Protein 3OMK (pdb70)

Sequence (483 aa):
MELTPDQQTLLHFIMDSYNKQRMPQEITNKILKEAFSAEEENFLILTEMATNHVQVLVEFTKKLPGFQTLDHEDQIALLKGSAVEAMFLRSAEIFNKKLPSGHSDLLEARIRNSGISDEYITPMFSFYKSIGELKMTQEEYALLTAIVILSPDRQYIKDREAVEKLQEPLLDVLQKLCKIHQPENPQHFACLLGRLTELRTFNHHHHAEMLMSWRVNDHKFTPLLCEIWDVQKDHQLLRYLLDKMELTPDQQTLLHFIMDSYNKQRMPQEITNKILKEAFSAEENFLILTEMATNHVQVLVEFTKKLPGFQTLDHHEDQIALLKGSAVEAMFLRSAEIFNKKLPSGHSDLLEARIRNSGISDEYITPMFSFYKSIGELKMTQEEYALLTAIVILSPDRQYIKDREAVEKLQEPLLDVLQKLCKIHQPENPQHFACLLGRLTELRTFNHHHAEMLMSWRVNDHKFTPLLCEIWDVQHQLLRYLLDKD

Radius of gyration: 32.38 Å; Cα contacts (8 Å, |Δi|>4): 461; chains: 4; bounding box: 51×75×85 Å

GO terms:
  GO:0000976 transcription cis-regulatory region binding (F, IMP)
  GO:0006355 regulation of DNA-templated transcription (P, IMP)
  GO:0005515 protein binding (F, IPI)
  GO:0000977 RNA polymerase II transcription regulatory region sequence-specific DNA binding (F, IDA)
  GO:0045944 positive regulation of transcription by RNA polymerase II (P, IDA)
  GO:0032052 bile acid binding (F, IDA)
  GO:0038186 bile acid nuclear receptor activity (F, IDA)
  GO:1905695 positive regulation of phosphatidic acid biosynthetic process (P, IDA)
  GO:0038185 nuclear receptor-mediated bile acid signaling pathway (P, TAS)
  GO:1903413 cellular response to bile acid (P, IMP)
  GO:0004879 nuclear receptor activity (F, IDA)
  GO:0001228 DNA-binding transcription activator activity, RNA polymerase II-specific (F, IDA)
  GO:0045893 positive regulation of DNA-templated transcription (P, IDA)
  GO:0010903 negative regulation of very-low-density lipoprotein particle remodeling (P, IDA)
  GO:0000785 chromatin (C, IC)
  GO:0035356 intracellular triglyceride homeostasis (P, IDA)
  GO:0043066 negative regulation of apoptotic process (P, IDA)
  GO:0043124 negative regulation of canonical NF-kappaB signal transduction (P, IDA)
  GO:0010988 regulation of low-density lipoprotein particle clearance (P, IDA)
  GO:0032689 negative regulation of type II interferon production (P, IDA)

Solvent-accessible surface area: 24591 Å² total; per-residue (Å²): 201,133,20,59,110,115,30,87,94,28,13,113,80,0,11,95,4,7,91,160,23,62,128,21,102,103,21,5,66,98,38,27,155,88,61,51,59,26,83,89,25,11,125,34,42,5,81,42,3,23,35,19,4,81,29,6,0,67,9,0,37,90,2,64,27,0,96,121,12,68,75,93,1,5,15,13,0,0,53,18,0,2,7,3,2,24,16,0,25,34,0,25,16,16,55,100,196,37,86,119,52,71,46,105,54,2,35,26,31,35,102,78,12,10,9,16,57,120,16,18,97,63,10,7,60,0,10,77,17,2,18,132,14,154,20,36,96,45,1,15,0,0,0,6,0,3,3,0,1,7,15,88,17,139,176,14,141,73,118,117,32,0,70,151,33,21,98,59,4,41,72,0,0,63,38,26,2,133,95,98,22,103,143,47,125,104,1,35,57,40,0,57,36,72,25,94,46,0,67,75,11,40,132,93,29,28,74,12,12,96,41,22,103,18,148,60,32,130,16,43,95,11,0,28,21,4,5,87,20,145,133,125,49,121,69,0,105,143,33,10,70,138,114,106,19,64,115,116,34,75,93,34,3,100,85,2,17,83,7,5,84,134,31,63,108,15,112,94,27,5,97,100,30,24,162,78,68,48,52,13,113,76,24,2,107,30,44,9,93,39,3,25,34,22,2,76,24,8,0,73,7,0,29,82,4,59,27,0,93,119,19,76,56,92,2,4,12,13,0,0,54,17,0,1,2,2,2,27,15,0,25,36,0,7,21,32,54,98,203,50,87,115,43,73,56,101,74,4,24,55,60,38,88,101,11,0,13,35,98,131,36,0,64,56,13,4,71,7,9,102,37,0,17,134,17,160,20,37,83,41,1,12,0,1,0,8,0,1,1,0,0,12,9,109,29,144,179,27,173,70,114,110,22,0,71,117,34,20,93,59,2,40,70,1,0,70,30,5,3,90,75,84,46,50,89,49,114,110,1,35,67,57,0,63,35,28,23,67,64,0,125,73,16,35,138,77,29,35,82,9,11,93,45,20,141,31,148,98,32,147,17,48,93,16,0,31,25,5,11,89,21,144,79,146,73,0,90,136,22,1,92,80,151

B-factor: mean 42.92, std 15.4, range [14.06, 119.5]

InterPro domains:
  IPR000536 Nuclear hormone receptor, ligand-binding domain [PF00104] (298-469)
  IPR000536 Nuclear hormone receptor, ligand-binding domain [PS51843] (262-486)
  IPR000536 Nuclear hormone receptor, ligand-binding domain [SM00430] (303-458)
  IPR001628 Zinc finger, nuclear hormone receptor-type [PF00105] (136-202)
  IPR001628 Zinc finger, nuclear hormone receptor-type [PR00047] (137-153)
  IPR001628 Zinc finger, nuclear hormone receptor-type [PR00047] (153-168)
  IPR001628 Zinc finger, nuclear hormone receptor-type [PR00047] (186-194)
  IPR001628 Zinc finger, nuclear hormone receptor-type [PR00047] (194-202)
  IPR001628 Zinc finger, nuclear hormone receptor-type [PS00031] (137-163)
  IPR001628 Zinc finger, nuclear hormone receptor-type [PS51030] (134-209)
  IPR001628 Zinc finger, nuclear hormone receptor-type [SM00399] (134-205)
  IPR001723 Nuclear hormone receptor [PR00398] (304-325)
  IPR001723 Nuclear hormone receptor [PR00398] (325-341)
  IPR001723 Nuclear hormone receptor [PR00398] (389-404)
  IPR001723 Nuclear hormone receptor [PR00398] (446-463)
  IPR001728 Thyroid hormone receptor [PR00546] (125-139)
  IPR001728 Thyroid hormone receptor [PR00546] (301-322)
  IPR001728 Thyroid hormone receptor [PR00546] (327-346)
  IPR001728 Thyroid hormone receptor [PR00546] (389-411)
  IPR013088 Zinc finger, NHR/GATA-type [G3DSA:3.30.50.10] (129-211)

Organism: Homo sapiens (NCBI:txid9606)

Nearest PDB structures (foldseek):
  5q0o-assembly2_C  TM=1.001E+00  e=2.386E-29  Homo sapiens
  5z12-assembly2_D  TM=9.821E-01  e=5.193E-26  Homo sapiens
  8hd3-assembly2_B  TM=9.129E-01  e=9.779E-26  Homo sapiens
  5q0q-assembly2_C  TM=9.176E-01  e=7.824E-25  Homo sapiens
  5q0q-assembly1_A  TM=9.301E-01  e=2.115E-24  Homo sapiens

Structure (mmCIF, N/CA/C/O backbone):
data_3OMK
#
_entry.id   3OMK
#
_cell.length_a   72.320
_cell.length_b   84.710
_cell.length_c   190.010
_cell.angle_alpha   90.00
_cell.angle_beta   90.00
_cell.angle_gamma   90.00
#
_symmetry.space_group_name_H-M   'C 2 2 21'
#
loop_
_entity.id
_entity.type
_entity.pdbx_description
1 polymer 'Bile acid receptor'
2 polymer 'peptide of Nuclear receptor coactivator 1'
3 non-polymer (2S)-2-[2-(4-chlorophenyl)-5,6-difluoro-1H-benzimidazol-1-yl]-2-cyclohexyl-N-(2-methylphenyl)ethanamide
4 water water
#
loop_
_atom_site.group_PDB
_atom_site.id
_atom_site.type_symbol
_atom_site.label_atom_id
_atom_site.label_alt_id
_atom_site.label_comp_id
_atom_site.label_asym_id
_atom_site.label_entity_id
_atom_site.label_seq_id
_atom_site.pdbx_PDB_ins_code
_atom_site.Cartn_x
_atom_site.Cartn_y
_atom_site.Cartn_z
_atom_site.occupancy
_atom_site.B_iso_or_equiv
_atom_site.auth_seq_id
_atom_site.auth_comp_id
_atom_site.auth_asym_id
_atom_site.auth_atom_id
_atom_site.pdbx_PDB_model_num
ATOM 1 N N . MET A 1 4 ? 40.234 16.649 -29.334 1.00 64.75 247 MET A N 1
ATOM 2 C CA . MET A 1 4 ? 41.213 17.719 -29.129 1.00 65.24 247 MET A CA 1
ATOM 3 C C . MET A 1 4 ? 41.423 18.013 -27.631 1.00 66.02 247 MET A C 1
ATOM 4 O O . MET A 1 4 ? 40.685 17.508 -26.779 1.00 65.88 247 MET A O 1
ATOM 9 N N . GLU A 1 5 ? 42.429 18.862 -27.337 1.00 60.82 248 GLU A N 1
ATOM 10 C CA . GLU A 1 5 ? 42.789 19.344 -26.002 1.00 59.57 248 GLU A CA 1
ATOM 11 C C . GLU A 1 5 ? 42.042 20.658 -25.762 1.00 56.37 248 GLU A C 1
ATOM 12 O O . GLU A 1 5 ? 41.398 21.152 -26.689 1.00 55.68 248 GLU A O 1
ATOM 18 N N . LEU A 1 6 ? 42.148 21.240 -24.549 1.00 46.85 249 LEU A N 1
ATOM 19 C CA . LEU A 1 6 ? 41.510 22.523 -24.259 1.00 44.24 249 LEU A CA 1
ATOM 20 C C . LEU A 1 6 ? 42.270 23.641 -24.960 1.00 46.56 249 LEU A C 1
ATOM 21 O O . LEU A 1 6 ? 43.487 23.745 -24.831 1.00 46.56 249 LEU A O 1
ATOM 26 N N . THR A 1 7 ? 41.538 24.512 -25.645 1.00 43.44 250 THR A N 1
ATOM 27 C CA . THR A 1 7 ? 42.107 25.666 -26.331 1.00 42.46 250 THR A CA 1
ATOM 28 C C . THR A 1 7 ? 42.535 26.711 -25.284 1.00 48.69 250 THR A C 1
ATOM 29 O O . THR A 1 7 ? 42.188 26.555 -24.108 1.00 46.35 250 THR A O 1
ATOM 33 N N . PRO A 1 8 ? 43.298 27.771 -25.673 1.00 47.90 251 PRO A N 1
ATOM 34 C CA . PRO A 1 8 ? 43.708 28.785 -24.676 1.00 47.60 251 PRO A CA 1
ATOM 35 C C . PRO A 1 8 ? 42.517 29.451 -24.001 1.00 51.16 251 PRO A C 1
ATOM 36 O O . PRO A 1 8 ? 42.577 29.759 -22.808 1.00 52.85 251 PRO A O 1
ATOM 40 N N . ASP A 1 9 ? 41.452 29.693 -24.778 1.00 45.58 252 ASP A N 1
ATOM 41 C CA . ASP A 1 9 ? 40.216 30.308 -24.315 1.00 44.09 252 ASP A CA 1
ATOM 42 C C . ASP A 1 9 ? 39.461 29.372 -23.368 1.00 43.52 252 ASP A C 1
ATOM 43 O O . ASP A 1 9 ? 38.824 29.852 -22.437 1.00 42.07 252 ASP A O 1
ATOM 48 N N . GLN A 1 10 ? 39.527 28.053 -23.616 1.00 37.44 253 GLN A N 1
ATOM 49 C CA . GLN A 1 10 ? 38.839 27.073 -22.782 1.00 36.27 253 GLN A CA 1
ATOM 50 C C . GLN A 1 10 ? 39.565 26.883 -21.446 1.00 40.15 253 GLN A C 1
ATOM 51 O O . GLN A 1 10 ? 38.899 26.764 -20.425 1.00 40.37 253 GLN A O 1
ATOM 57 N N . GLN A 1 11 ? 40.917 26.911 -21.434 1.00 35.16 254 GLN A N 1
ATOM 58 C CA . GLN A 1 11 ? 41.687 26.852 -20.186 1.00 36.28 254 GLN A CA 1
ATOM 59 C C . GLN A 1 11 ? 41.406 28.103 -19.336 1.00 41.45 254 GLN A C 1
ATOM 60 O O . GLN A 1 11 ? 41.250 27.989 -18.114 1.00 42.09 254 GLN A O 1
ATOM 66 N N . THR A 1 12 ? 41.281 29.279 -19.985 1.00 37.84 255 THR A N 1
ATOM 67 C CA . THR A 1 12 ? 40.982 30.529 -19.305 1.00 38.45 255 THR A CA 1
ATOM 68 C C . THR A 1 12 ? 39.615 30.389 -18.628 1.00 43.14 255 THR A C 1
ATOM 69 O O . THR A 1 12 ? 39.497 30.655 -17.428 1.00 42.24 255 THR A O 1
ATOM 73 N N . LEU A 1 13 ? 38.596 29.949 -19.406 1.00 38.25 256 LEU A N 1
ATOM 74 C CA . LEU A 1 13 ? 37.234 29.774 -18.915 1.00 37.33 256 LEU A CA 1
ATOM 75 C C . LEU A 1 13 ? 37.177 28.776 -17.758 1.00 36.89 256 LEU A C 1
ATOM 76 O O . LEU A 1 13 ? 36.581 29.072 -16.734 1.00 35.89 256 LEU A O 1
ATOM 81 N N . LEU A 1 14 ? 37.851 27.645 -17.888 1.00 33.09 257 LEU A N 1
ATOM 82 C CA . LEU A 1 14 ? 37.889 26.639 -16.838 1.00 34.06 257 LEU A CA 1
ATOM 83 C C . LEU A 1 14 ? 38.490 27.211 -15.534 1.00 38.29 257 LEU A C 1
ATOM 84 O O . LEU A 1 14 ? 37.795 27.221 -14.514 1.00 37.05 257 LEU A O 1
ATOM 89 N N . HIS A 1 15 ? 39.727 27.743 -15.578 1.00 35.21 258 HIS A N 1
ATOM 90 C CA . HIS A 1 15 ? 40.376 28.332 -14.404 1.00 34.66 258 HIS A CA 1
ATOM 91 C C . HIS A 1 15 ? 39.543 29.414 -13.768 1.00 34.31 258 HIS A C 1
ATOM 92 O O . HIS A 1 15 ? 39.472 29.484 -12.558 1.00 34.68 258 HIS A O 1
ATOM 99 N N . PHE A 1 16 ? 38.885 30.223 -14.571 1.00 28.87 259 PHE A N 1
ATOM 100 C CA . PHE A 1 16 ? 38.003 31.275 -14.094 1.00 29.85 259 PHE A CA 1
ATOM 101 C C . PHE A 1 16 ? 36.748 30.714 -13.357 1.00 33.04 259 PHE A C 1
ATOM 102 O O . PHE A 1 16 ? 36.366 31.242 -12.303 1.00 32.44 259 PHE A O 1
ATOM 110 N N . ILE A 1 17 ? 36.120 29.651 -13.913 1.00 27.31 260 ILE A N 1
ATOM 111 C CA . ILE A 1 17 ? 34.982 28.986 -13.269 1.00 26.45 260 ILE A CA 1
ATOM 112 C C . ILE A 1 17 ? 35.466 28.314 -11.984 1.00 27.74 260 ILE A C 1
ATOM 113 O O . ILE A 1 17 ? 34.785 28.373 -10.976 1.00 26.92 260 ILE A O 1
ATOM 118 N N . MET A 1 18 ? 36.645 27.711 -12.018 1.00 27.86 261 MET A N 1
ATOM 119 C CA . MET A 1 18 ? 37.226 27.106 -10.823 1.00 30.31 261 MET A CA 1
ATOM 120 C C . MET A 1 18 ? 37.406 28.084 -9.688 1.00 35.55 261 MET A C 1
ATOM 121 O O . MET A 1 18 ? 37.055 27.767 -8.554 1.00 34.86 261 MET A O 1
ATOM 126 N N . ASP A 1 19 ? 37.924 29.274 -9.987 1.00 34.31 262 ASP A N 1
ATOM 127 C CA . ASP A 1 19 ? 38.123 30.331 -8.998 1.00 34.70 262 ASP A CA 1
ATOM 128 C C . ASP A 1 19 ? 36.822 30.829 -8.324 1.00 38.73 262 ASP A C 1
ATOM 129 O O . ASP A 1 19 ? 36.806 31.028 -7.102 1.00 38.92 262 ASP A O 1
ATOM 134 N N . SER A 1 20 ? 35.736 30.995 -9.093 1.00 33.39 263 SER A N 1
ATOM 135 C CA . SER A 1 20 ? 34.451 31.422 -8.522 1.00 30.96 263 SER A CA 1
ATOM 136 C C . SER A 1 20 ? 33.844 30.295 -7.704 1.00 31.17 263 SER A C 1
ATOM 137 O O . SER A 1 20 ? 33.350 30.550 -6.625 1.00 31.34 263 SER A O 1
ATOM 140 N N . TYR A 1 21 ? 33.970 29.043 -8.174 1.00 26.68 264 TYR A N 1
ATOM 141 C CA . TYR A 1 21 ? 33.481 27.844 -7.508 1.00 26.08 264 TYR A CA 1
ATOM 142 C C . TYR A 1 21 ? 34.109 27.662 -6.107 1.00 29.50 264 TYR A C 1
ATOM 143 O O . TYR A 1 21 ? 33.424 27.291 -5.144 1.00 24.88 264 TYR A O 1
ATOM 152 N N . ASN A 1 22 ? 35.421 27.924 -6.000 1.00 29.29 265 ASN A N 1
ATOM 153 C CA . ASN A 1 22 ? 36.147 27.754 -4.745 1.00 30.03 265 ASN A CA 1
ATOM 154 C C . ASN A 1 22 ? 35.803 28.735 -3.622 1.00 34.77 265 ASN A C 1
ATOM 155 O O . ASN A 1 22 ? 36.249 28.556 -2.494 1.00 35.14 265 ASN A O 1
ATOM 160 N N . LYS A 1 23 ? 34.932 29.709 -3.895 1.00 33.57 266 LYS A N 1
ATOM 161 C CA . LYS A 1 23 ? 34.497 30.698 -2.911 1.00 33.57 266 LYS A CA 1
ATOM 162 C C . LYS A 1 23 ? 33.493 30.107 -1.939 1.00 39.43 266 LYS A C 1
ATOM 163 O O . LYS A 1 23 ? 33.172 30.723 -0.927 1.00 40.63 266 LYS A O 1
ATOM 169 N N . GLN A 1 24 ? 33.007 28.906 -2.246 1.00 35.11 267 GLN A N 1
ATOM 170 C CA . GLN A 1 24 ? 32.056 28.179 -1.418 1.00 32.94 267 GLN A CA 1
ATOM 171 C C . GLN A 1 24 ? 32.698 27.757 -0.099 1.00 36.12 267 GLN A C 1
ATOM 172 O O . GLN A 1 24 ? 33.927 27.630 0.005 1.00 35.24 267 GLN A O 1
ATOM 178 N N . ARG A 1 25 ? 31.838 27.489 0.883 1.00 31.84 268 ARG A N 1
ATOM 179 C CA . ARG A 1 25 ? 32.189 26.974 2.191 1.00 32.01 268 ARG A CA 1
ATOM 180 C C . ARG A 1 25 ? 32.839 25.641 1.957 1.00 38.69 268 ARG A C 1
ATOM 181 O O . ARG A 1 25 ? 32.318 24.824 1.197 1.00 37.35 268 ARG A O 1
ATOM 189 N N . MET A 1 26 ? 33.965 25.416 2.616 1.00 38.65 269 MET A N 1
ATOM 190 C CA . MET A 1 26 ? 34.773 24.218 2.483 1.00 41.07 269 MET A CA 1
ATOM 191 C C . MET A 1 26 ? 34.040 22.991 2.938 1.00 41.38 269 MET A C 1
ATOM 192 O O . MET A 1 26 ? 33.299 23.084 3.917 1.00 40.86 269 MET A O 1
ATOM 197 N N . PRO A 1 27 ? 34.203 21.832 2.257 1.00 36.80 270 PRO A N 1
ATOM 198 C CA . PRO A 1 27 ? 33.471 20.624 2.680 1.00 37.11 270 PRO A CA 1
ATOM 199 C C . PRO A 1 27 ? 33.665 20.231 4.142 1.00 46.04 270 PRO A C 1
ATOM 200 O O . PRO A 1 27 ? 32.667 19.969 4.821 1.00 47.08 270 PRO A O 1
ATOM 204 N N . GLN A 1 28 ? 34.912 20.224 4.638 1.00 45.34 271 GLN A N 1
ATOM 205 C CA . GLN A 1 28 ? 35.216 19.860 6.034 1.00 46.74 271 GLN A CA 1
ATOM 206 C C . GLN A 1 28 ? 34.480 20.710 7.045 1.00 53.36 271 GLN A C 1
ATOM 207 O O . GLN A 1 28 ? 33.963 20.170 8.010 1.00 54.96 271 GLN A O 1
ATOM 213 N N . GLU A 1 29 ? 34.374 22.018 6.808 1.00 50.32 272 GLU A N 1
ATOM 214 C CA . GLU A 1 29 ? 33.628 22.942 7.671 1.00 50.22 272 GLU A CA 1
ATOM 215 C C . GLU A 1 29 ? 32.181 22.433 7.910 1.00 53.44 272 GLU A C 1
ATOM 216 O O . GLU A 1 29 ? 31.551 22.777 8.921 1.00 53.95 272 GLU A O 1
ATOM 222 N N . ILE A 1 30 ? 31.673 21.600 6.968 1.00 45.18 273 ILE A N 1
ATOM 223 C CA . ILE A 1 30 ? 30.329 21.036 6.989 1.00 41.97 273 ILE A CA 1
ATOM 224 C C . ILE A 1 30 ? 30.347 19.666 7.653 1.00 39.57 273 ILE A C 1
ATOM 225 O O . ILE A 1 30 ? 29.598 19.440 8.604 1.00 40.13 273 ILE A O 1
ATOM 230 N N . THR A 1 31 ? 31.206 18.762 7.159 1.00 33.29 274 THR A N 1
ATOM 231 C CA . THR A 1 31 ? 31.327 17.393 7.653 1.00 33.16 274 THR A CA 1
ATOM 232 C C . THR A 1 31 ? 31.951 17.303 9.055 1.00 39.10 274 THR A C 1
ATOM 233 O O . THR A 1 31 ? 31.674 16.334 9.759 1.00 38.34 274 THR A O 1
ATOM 237 N N . ASN A 1 32 ? 32.765 18.301 9.468 1.00 37.60 275 ASN A N 1
ATOM 238 C CA . ASN A 1 32 ? 33.401 18.347 10.801 1.00 37.96 275 ASN A CA 1
ATOM 239 C C . ASN A 1 32 ? 32.347 18.441 11.848 1.00 43.47 275 ASN A C 1
ATOM 240 O O . ASN A 1 32 ? 32.342 17.631 12.785 1.00 44.89 275 ASN A O 1
ATOM 245 N N . LYS A 1 33 ? 31.421 19.390 11.651 1.00 37.50 276 LYS A N 1
ATOM 246 C CA . LYS A 1 33 ? 30.302 19.668 12.531 1.00 37.47 276 LYS A CA 1
ATOM 247 C C . LYS A 1 33 ? 29.376 18.477 12.680 1.00 40.48 276 LYS A C 1
ATOM 248 O O . LYS A 1 33 ? 29.041 18.121 13.808 1.00 41.17 276 LYS A O 1
ATOM 254 N N . ILE A 1 34 ? 28.945 17.872 11.550 1.00 35.23 277 ILE A N 1
ATOM 255 C CA . ILE A 1 34 ? 28.055 16.704 11.562 1.00 32.07 277 ILE A CA 1
ATOM 256 C C . ILE A 1 34 ? 28.735 15.514 12.254 1.00 36.73 277 ILE A C 1
ATOM 257 O O . ILE A 1 34 ? 28.069 14.803 12.994 1.00 36.27 277 ILE A O 1
ATOM 262 N N . LEU A 1 35 ? 30.028 15.291 11.991 1.00 35.65 278 LEU A N 1
ATOM 263 C CA . LEU A 1 35 ? 30.782 14.183 12.588 1.00 37.52 278 LEU A CA 1
ATOM 264 C C . LEU A 1 35 ? 31.154 14.407 14.050 1.00 45.82 278 LEU A C 1
ATOM 265 O O . LEU A 1 35 ? 31.144 13.443 14.805 1.00 46.30 278 LEU A O 1
ATOM 270 N N . LYS A 1 36 ? 31.396 15.664 14.460 1.00 44.62 279 LYS A N 1
ATOM 271 C CA . LYS A 1 36 ? 31.767 16.019 15.836 1.00 45.90 279 LYS A CA 1
ATOM 272 C C . LYS A 1 36 ? 30.805 15.487 16.872 1.00 51.37 279 LYS A C 1
ATOM 273 O O . LYS A 1 36 ? 31.245 14.941 17.883 1.00 51.97 279 LYS A O 1
ATOM 279 N N . GLU A 1 37 ? 29.497 15.648 16.638 1.00 47.82 280 GLU A N 1
ATOM 280 C CA . GLU A 1 37 ? 28.494 15.210 17.601 1.00 47.03 280 GLU A CA 1
ATOM 281 C C . GLU A 1 37 ? 27.119 15.071 16.974 1.00 49.50 280 GLU A C 1
ATOM 282 O O . GLU A 1 37 ? 26.824 15.720 15.971 1.00 49.49 280 GLU A O 1
ATOM 288 N N . ALA A 1 38 ? 26.255 14.281 17.606 1.00 44.41 281 ALA A N 1
ATOM 289 C CA . ALA A 1 38 ? 24.888 14.136 17.131 1.00 43.81 281 ALA A CA 1
ATOM 290 C C . ALA A 1 38 ? 24.039 15.300 17.651 1.00 44.99 281 ALA A C 1
ATOM 291 O O . ALA A 1 38 ? 24.262 15.818 18.755 1.00 43.68 281 ALA A O 1
ATOM 293 N N . PHE A 1 39 ? 23.118 15.759 16.812 1.00 38.61 282 PHE A N 1
ATOM 294 C CA . PHE A 1 39 ? 22.264 16.856 17.188 1.00 38.02 282 PHE A CA 1
ATOM 295 C C . PHE A 1 39 ? 20.841 16.422 17.090 1.00 38.18 282 PHE A C 1
ATOM 296 O O . PHE A 1 39 ? 20.552 15.439 16.423 1.00 38.33 282 PHE A O 1
ATOM 304 N N . SER A 1 40 ? 19.938 17.183 17.690 1.00 33.63 283 SER A N 1
ATOM 305 C CA . SER A 1 40 ? 18.503 16.908 17.585 1.00 33.21 283 SER A CA 1
ATOM 306 C C . SER A 1 40 ? 18.031 17.355 16.193 1.00 37.42 283 SER A C 1
ATOM 307 O O . SER A 1 40 ? 18.687 18.179 15.563 1.00 35.00 283 SER A O 1
ATOM 310 N N . ALA A 1 41 ? 16.871 16.855 15.752 1.00 34.45 284 ALA A N 1
ATOM 311 C CA . ALA A 1 41 ? 16.251 17.190 14.467 1.00 34.49 284 ALA A CA 1
ATOM 312 C C . ALA A 1 41 ? 16.018 18.697 14.339 1.00 37.99 284 ALA A C 1
ATOM 313 O O . ALA A 1 41 ? 16.152 19.227 13.237 1.00 38.36 284 ALA A O 1
ATOM 315 N N . GLU A 1 42 ? 15.702 19.377 15.473 1.00 32.66 285 GLU A N 1
ATOM 316 C CA A GLU A 1 42 ? 15.500 20.830 15.533 0.50 32.51 285 GLU A CA 1
ATOM 317 C CA B GLU A 1 42 ? 15.515 20.841 15.544 0.50 32.55 285 GLU A CA 1
ATOM 318 C C . GLU A 1 42 ? 16.838 21.549 15.289 1.00 35.38 285 GLU A C 1
ATOM 319 O O . GLU A 1 42 ? 16.875 22.586 14.602 1.00 34.85 285 GLU A O 1
ATOM 330 N N . GLU A 1 43 ? 17.926 21.012 15.862 1.00 30.16 286 GLU A N 1
ATOM 331 C CA . GLU A 1 43 ? 19.253 21.618 15.676 1.00 30.19 286 GLU A CA 1
ATOM 332 C C . GLU A 1 43 ? 19.702 21.428 14.230 1.00 29.85 286 GLU A C 1
ATOM 333 O O . GLU A 1 43 ? 20.275 22.358 13.633 1.00 26.24 286 GLU A O 1
ATOM 339 N N . ASN A 1 44 ? 19.373 20.245 13.645 1.00 26.15 287 ASN A N 1
ATOM 340 C CA . ASN A 1 44 ? 19.768 19.972 12.260 1.00 25.42 287 ASN A CA 1
ATOM 341 C C . ASN A 1 44 ? 19.010 20.839 11.272 1.00 26.71 287 ASN A C 1
ATOM 342 O O . ASN A 1 44 ? 19.588 21.268 10.241 1.00 22.53 287 ASN A O 1
ATOM 347 N N . PHE A 1 45 ? 17.725 21.151 11.602 1.00 22.83 288 PHE A N 1
ATOM 348 C CA . PHE A 1 45 ? 16.896 21.962 10.730 1.00 22.44 288 PHE A CA 1
ATOM 349 C C . PHE A 1 45 ? 17.470 23.350 10.636 1.00 29.68 288 PHE A C 1
ATOM 350 O O . PHE A 1 45 ? 17.533 23.895 9.536 1.00 31.46 288 PHE A O 1
ATOM 358 N N . LEU A 1 46 ? 17.968 23.904 11.760 1.00 29.16 289 LEU A N 1
ATOM 359 C CA . LEU A 1 46 ? 18.606 25.221 11.778 1.00 30.69 289 LEU A CA 1
ATOM 360 C C . LEU A 1 46 ? 19.994 25.211 11.099 1.00 31.95 289 LEU A C 1
ATOM 361 O O . LEU A 1 46 ? 20.371 26.211 10.474 1.00 28.83 289 LEU A O 1
ATOM 366 N N . ILE A 1 47 ? 20.746 24.089 11.195 1.00 27.63 290 ILE A N 1
ATOM 367 C CA . ILE A 1 47 ? 22.062 23.963 10.536 1.00 25.45 290 ILE A CA 1
ATOM 368 C C . ILE A 1 47 ? 21.743 23.946 9.031 1.00 26.49 290 ILE A C 1
ATOM 369 O O . ILE A 1 47 ? 22.383 24.652 8.268 1.00 25.19 290 ILE A O 1
ATOM 374 N N . LEU A 1 48 ? 20.713 23.186 8.613 1.00 20.87 291 LEU A N 1
ATOM 375 C CA . LEU A 1 48 ? 20.345 23.146 7.195 1.00 21.66 291 LEU A CA 1
ATOM 376 C C . LEU A 1 48 ? 19.949 24.499 6.630 1.00 27.07 291 LEU A C 1
ATOM 377 O O . LEU A 1 48 ? 20.368 24.829 5.511 1.00 27.84 291 LEU A O 1
ATOM 382 N N . THR A 1 49 ? 19.136 25.259 7.360 1.00 22.55 292 THR A N 1
ATOM 383 C CA . THR A 1 49 ? 18.678 26.560 6.854 1.00 23.42 292 THR A CA 1
ATOM 384 C C . THR A 1 49 ? 19.778 27.601 6.764 1.00 26.32 292 THR A C 1
ATOM 385 O O . THR A 1 49 ? 19.779 28.444 5.836 1.00 25.25 292 THR A O 1
ATOM 389 N N . GLU A 1 50 ? 20.678 27.606 7.752 1.00 21.31 293 GLU A N 1
ATOM 390 C CA . GLU A 1 50 ? 21.779 28.544 7.712 1.00 20.74 293 GLU A CA 1
ATOM 391 C C . GLU A 1 50 ? 22.779 28.117 6.577 1.00 25.11 293 GLU A C 1
ATOM 392 O O . GLU A 1 50 ? 23.361 28.964 5.898 1.00 26.52 293 GLU A O 1
ATOM 398 N N . MET A 1 51 ? 23.016 26.826 6.399 1.00 25.01 294 MET A N 1
ATOM 399 C CA . MET A 1 51 ? 23.918 26.390 5.310 1.00 22.96 294 MET A CA 1
ATOM 400 C C . MET A 1 51 ? 23.338 26.751 3.957 1.00 25.18 294 MET A C 1
ATOM 401 O O . MET A 1 51 ? 24.087 27.028 3.030 1.00 26.54 294 MET A O 1
ATOM 406 N N . ALA A 1 52 ? 22.013 26.626 3.814 1.00 22.56 295 ALA A N 1
ATOM 407 C CA . ALA A 1 52 ? 21.331 26.879 2.562 1.00 22.01 295 ALA A CA 1
ATOM 408 C C . ALA A 1 52 ? 21.242 28.319 2.240 1.00 24.47 295 ALA A C 1
ATOM 409 O O . ALA A 1 52 ? 21.197 28.623 1.057 1.00 24.29 295 ALA A O 1
ATOM 411 N N . THR A 1 53 ? 21.172 29.209 3.258 1.00 20.28 296 THR A N 1
ATOM 412 C CA . THR A 1 53 ? 21.100 30.664 3.051 1.00 21.73 296 THR A CA 1
ATOM 413 C C . THR A 1 53 ? 22.479 31.114 2.557 1.00 25.14 296 THR A C 1
ATOM 414 O O . THR A 1 53 ? 22.579 31.875 1.603 1.00 26.23 296 THR A O 1
ATOM 418 N N . ASN A 1 54 ? 23.549 30.591 3.175 1.00 22.06 297 ASN A N 1
ATOM 419 C CA . ASN A 1 54 ? 24.905 30.918 2.759 1.00 21.71 297 ASN A CA 1
ATOM 420 C C . ASN A 1 54 ? 25.168 30.497 1.306 1.00 22.54 297 ASN A C 1
ATOM 421 O O . ASN A 1 54 ? 25.744 31.258 0.495 1.00 24.12 297 ASN A O 1
ATOM 426 N N . HIS A 1 55 ? 24.767 29.278 0.994 1.00 17.98 298 HIS A N 1
ATOM 427 C CA . HIS A 1 55 ? 24.853 28.655 -0.325 1.00 18.39 298 HIS A CA 1
ATOM 428 C C . HIS A 1 55 ? 24.121 29.424 -1.388 1.00 21.99 298 HIS A C 1
ATOM 429 O O . HIS A 1 55 ? 24.668 29.592 -2.477 1.00 20.96 298 HIS A O 1
ATOM 436 N N . VAL A 1 56 ? 22.878 29.876 -1.125 1.00 21.66 299 VAL A N 1
ATOM 437 C CA . VAL A 1 56 ? 22.190 30.669 -2.158 1.00 24.04 299 VAL A CA 1
ATOM 438 C C . VAL A 1 56 ? 22.967 31.983 -2.402 1.00 27.42 299 VAL A C 1
ATOM 439 O O . VAL A 1 56 ? 23.106 32.436 -3.549 1.00 26.48 299 VAL A O 1
ATOM 443 N N . GLN A 1 57 ? 23.454 32.601 -1.309 1.00 23.82 300 GLN A N 1
ATOM 444 C CA . GLN A 1 57 ? 24.223 33.835 -1.384 1.00 22.45 300 GLN A CA 1
ATOM 445 C C . GLN A 1 57 ? 25.457 33.725 -2.276 1.00 24.46 300 GLN A C 1
ATOM 446 O O . GLN A 1 57 ? 25.679 34.539 -3.177 1.00 26.04 300 GLN A O 1
ATOM 452 N N . VAL A 1 58 ? 26.235 32.701 -2.057 1.00 22.97 301 VAL A N 1
ATOM 453 C CA . VAL A 1 58 ? 27.447 32.374 -2.835 1.00 23.43 301 VAL A CA 1
ATOM 454 C C . VAL A 1 58 ? 27.096 31.980 -4.281 1.00 25.27 301 VAL A C 1
ATOM 455 O O . VAL A 1 58 ? 27.805 32.343 -5.225 1.00 20.74 301 VAL A O 1
ATOM 459 N N . LEU A 1 59 ? 25.963 31.254 -4.444 1.00 22.90 302 LEU A N 1
ATOM 460 C CA . LEU A 1 59 ? 25.496 30.849 -5.759 1.00 22.82 302 LEU A CA 1
ATOM 461 C C . LEU A 1 59 ? 25.115 32.025 -6.611 1.00 24.41 302 LEU A C 1
ATOM 462 O O . LEU A 1 59 ? 25.406 32.005 -7.803 1.00 25.30 302 LEU A O 1
ATOM 467 N N . VAL A 1 60 ? 24.506 33.064 -6.027 1.00 21.42 303 VAL A N 1
ATOM 468 C CA . VAL A 1 60 ? 24.211 34.294 -6.781 1.00 21.99 303 VAL A CA 1
ATOM 469 C C . VAL A 1 60 ? 25.528 34.953 -7.294 1.00 27.70 303 VAL A C 1
ATOM 470 O O . VAL A 1 60 ? 25.608 35.377 -8.446 1.00 26.71 303 VAL A O 1
ATOM 474 N N . GLU A 1 61 ? 26.546 35.035 -6.428 1.00 26.62 304 GLU A N 1
ATOM 475 C CA . GLU A 1 61 ? 27.830 35.631 -6.782 1.00 26.16 304 GLU A CA 1
ATOM 476 C C . GLU A 1 61 ? 28.505 34.818 -7.868 1.00 27.52 304 GLU A C 1
ATOM 477 O O . GLU A 1 61 ? 29.069 35.398 -8.781 1.00 25.89 304 GLU A O 1
ATOM 483 N N . PHE A 1 62 ? 28.399 33.477 -7.802 1.00 20.49 305 PHE A N 1
ATOM 484 C CA . PHE A 1 62 ? 28.960 32.538 -8.788 1.00 20.57 305 PHE A CA 1
ATOM 485 C C . PHE A 1 62 ? 28.310 32.709 -10.147 1.00 26.25 305 PHE A C 1
ATOM 486 O O . PHE A 1 62 ? 28.988 32.817 -11.183 1.00 28.46 305 PHE A O 1
ATOM 494 N N . THR A 1 63 ? 27.003 32.846 -10.127 1.00 23.37 306 THR A N 1
ATOM 495 C CA . THR A 1 63 ? 26.158 33.008 -11.298 1.00 24.09 306 THR A CA 1
ATOM 496 C C . THR A 1 63 ? 26.456 34.316 -12.016 1.00 30.33 306 THR A C 1
ATOM 497 O O . THR A 1 63 ? 26.579 34.325 -13.232 1.00 28.29 306 THR A O 1
ATOM 501 N N . LYS A 1 64 ? 26.595 35.403 -11.263 1.00 30.77 307 LYS A N 1
ATOM 502 C CA . LYS A 1 64 ? 26.911 36.720 -11.819 1.00 30.62 307 LYS A CA 1
ATOM 503 C C . LYS A 1 64 ? 28.252 36.731 -12.552 1.00 34.17 307 LYS A C 1
ATOM 504 O O . LYS A 1 64 ? 28.449 37.493 -13.501 1.00 35.44 307 LYS A O 1
ATOM 510 N N . LYS A 1 65 ? 29.157 35.888 -12.128 1.00 30.45 308 LYS A N 1
ATOM 511 C CA . LYS A 1 65 ? 30.470 35.818 -12.752 1.00 31.41 308 LYS A CA 1
ATOM 512 C C . LYS A 1 65 ? 30.456 34.973 -14.015 1.00 33.68 308 LYS A C 1
ATOM 513 O O . LYS A 1 65 ? 31.409 35.034 -14.782 1.00 33.60 308 LYS A O 1
ATOM 519 N N . LEU A 1 66 ? 29.377 34.177 -14.251 1.00 27.45 309 LEU A N 1
ATOM 520 C CA . LEU A 1 66 ? 29.304 33.334 -15.434 1.00 25.57 309 LEU A CA 1
ATOM 521 C C . LEU A 1 66 ? 29.309 34.192 -16.694 1.00 31.16 309 LEU A C 1
ATOM 522 O O . LEU A 1 66 ? 28.440 35.061 -16.852 1.00 30.44 309 LEU A O 1
ATOM 527 N N . PRO A 1 67 ? 30.328 34.003 -17.561 1.00 27.83 310 PRO A N 1
ATOM 528 C CA . PRO A 1 67 ? 30.427 34.813 -18.791 1.00 28.60 310 PRO A CA 1
ATOM 529 C C . PRO A 1 67 ? 29.137 35.011 -19.577 1.00 33.01 310 PRO A C 1
ATOM 530 O O . PRO A 1 67 ? 28.514 34.044 -20.035 1.00 33.66 310 PRO A O 1
ATOM 534 N N . GLY A 1 68 ? 28.732 36.268 -19.685 1.00 27.04 311 GLY A N 1
ATOM 535 C CA . GLY A 1 68 ? 27.521 36.633 -20.392 1.00 27.31 311 GLY A CA 1
ATOM 536 C C . GLY A 1 68 ? 26.264 36.646 -19.553 1.00 33.07 311 GLY A C 1
ATOM 537 O O . GLY A 1 68 ? 25.242 37.122 -20.037 1.00 33.91 311 GLY A O 1
ATOM 538 N N . PHE A 1 69 ? 26.301 36.146 -18.289 1.00 29.13 312 PHE A N 1
ATOM 539 C CA . PHE A 1 69 ? 25.066 36.132 -17.477 1.00 27.95 312 PHE A CA 1
ATOM 540 C C . PHE A 1 69 ? 24.466 37.514 -17.294 1.00 34.70 312 PHE A C 1
ATOM 541 O O . PHE A 1 69 ? 23.248 37.673 -17.308 1.00 34.96 312 PHE A O 1
ATOM 549 N N . GLN A 1 70 ? 25.325 38.512 -17.089 1.00 34.91 313 GLN A N 1
ATOM 550 C CA . GLN A 1 70 ? 24.903 39.875 -16.850 1.00 35.31 313 GLN A CA 1
ATOM 551 C C . GLN A 1 70 ? 24.194 40.500 -18.014 1.00 42.53 313 GLN A C 1
ATOM 552 O O . GLN A 1 70 ? 23.391 41.419 -17.799 1.00 42.39 313 GLN A O 1
ATOM 558 N N . THR A 1 71 ? 24.497 40.023 -19.244 1.00 40.84 314 THR A N 1
ATOM 559 C CA . THR A 1 71 ? 23.884 40.502 -20.498 1.00 41.19 314 THR A CA 1
ATOM 560 C C . THR A 1 71 ? 22.505 39.870 -20.777 1.00 45.19 314 THR A C 1
ATOM 561 O O . THR A 1 71 ? 21.874 40.198 -21.785 1.00 46.46 314 THR A O 1
ATOM 565 N N . LEU A 1 72 ? 22.037 38.978 -19.900 1.00 40.33 315 LEU A N 1
ATOM 566 C CA . LEU A 1 72 ? 20.740 38.339 -20.069 1.00 39.78 315 LEU A CA 1
ATOM 567 C C . LEU A 1 72 ? 19.646 39.259 -19.595 1.00 46.65 315 LEU A C 1
ATOM 568 O O . LEU A 1 72 ? 19.903 40.096 -18.735 1.00 47.23 315 LEU A O 1
ATOM 573 N N . ASP A 1 73 ? 18.394 39.053 -20.076 1.00 45.22 316 ASP A N 1
ATOM 574 C CA . ASP A 1 73 ? 17.239 39.825 -19.611 1.00 45.10 316 ASP A CA 1
ATOM 575 C C . ASP A 1 73 ? 17.178 39.624 -18.112 1.00 49.92 316 ASP A C 1
ATOM 576 O O . ASP A 1 73 ? 17.533 38.542 -17.641 1.00 49.70 316 ASP A O 1
ATOM 581 N N . HIS A 1 74 ? 16.762 40.655 -17.362 1.00 47.71 317 HIS A N 1
ATOM 582 C CA . HIS A 1 74 ? 16.719 40.611 -15.896 1.00 47.46 317 HIS A CA 1
ATOM 583 C C . HIS A 1 74 ? 15.727 39.645 -15.363 1.00 49.24 317 HIS A C 1
ATOM 584 O O . HIS A 1 74 ? 16.007 38.977 -14.370 1.00 49.47 317 HIS A O 1
ATOM 591 N N . GLU A 1 75 ? 14.585 39.514 -16.048 1.00 44.52 318 GLU A N 1
ATOM 592 C CA . GLU A 1 75 ? 13.564 38.566 -15.634 1.00 42.83 318 GLU A CA 1
ATOM 593 C C . GLU A 1 75 ? 14.080 37.169 -15.887 1.00 45.25 318 GLU A C 1
ATOM 594 O O . GLU A 1 75 ? 13.832 36.279 -15.078 1.00 44.96 318 GLU A O 1
ATOM 600 N N . ASP A 1 76 ? 14.840 36.993 -16.992 1.00 40.08 319 ASP A N 1
ATOM 601 C CA . ASP A 1 76 ? 15.443 35.707 -17.324 1.00 38.93 319 ASP A CA 1
ATOM 602 C C . ASP A 1 76 ? 16.528 35.321 -16.286 1.00 37.43 319 ASP A C 1
ATOM 603 O O . ASP A 1 76 ? 16.542 34.179 -15.843 1.00 36.75 319 ASP A O 1
ATOM 608 N N . GLN A 1 77 ? 17.349 36.302 -15.838 1.00 31.87 320 GLN A N 1
ATOM 609 C CA . GLN A 1 77 ? 18.386 36.136 -14.817 1.00 30.04 320 GLN A CA 1
ATOM 610 C C . GLN A 1 77 ? 17.778 35.543 -13.534 1.00 31.09 320 GLN A C 1
ATOM 611 O O . GLN A 1 77 ? 18.333 34.605 -12.954 1.00 28.02 320 GLN A O 1
ATOM 617 N N . ILE A 1 78 ? 16.617 36.072 -13.115 1.00 28.44 321 ILE A N 1
ATOM 618 C CA . ILE A 1 78 ? 15.883 35.609 -11.932 1.00 28.57 321 ILE A CA 1
ATOM 619 C C . ILE A 1 78 ? 15.364 34.203 -12.122 1.00 33.42 321 ILE A C 1
ATOM 620 O O . ILE A 1 78 ? 15.463 33.380 -11.202 1.00 33.27 321 ILE A O 1
ATOM 625 N N . ALA A 1 79 ? 14.757 33.936 -13.299 1.00 29.89 322 ALA A N 1
ATOM 626 C CA . ALA A 1 79 ? 14.183 32.630 -13.627 1.00 29.17 322 ALA A CA 1
ATOM 627 C C . ALA A 1 79 ? 15.243 31.500 -13.560 1.00 29.83 322 ALA A C 1
ATOM 628 O O . ALA A 1 79 ? 15.003 30.416 -13.007 1.00 28.62 322 ALA A O 1
ATOM 630 N N . LEU A 1 80 ? 16.419 31.776 -14.083 1.00 26.03 323 LEU A N 1
ATOM 631 C CA . LEU A 1 80 ? 17.536 30.830 -14.030 1.00 22.87 323 LEU A CA 1
ATOM 632 C C . LEU A 1 80 ? 18.018 30.555 -12.593 1.00 27.86 323 LEU A C 1
ATOM 633 O O . LEU A 1 80 ? 18.378 29.422 -12.267 1.00 26.93 323 LEU A O 1
ATOM 638 N N . LEU A 1 81 ? 18.099 31.589 -11.760 1.00 27.60 324 LEU A N 1
ATOM 639 C CA . LEU A 1 81 ? 18.550 31.425 -10.358 1.00 28.71 324 LEU A CA 1
ATOM 640 C C . LEU A 1 81 ? 17.549 30.615 -9.576 1.00 30.73 324 LEU A C 1
ATOM 641 O O . LEU A 1 81 ? 17.889 29.642 -8.923 1.00 30.18 324 LEU A O 1
ATOM 646 N N . LYS A 1 82 ? 16.288 31.007 -9.681 1.00 29.59 325 LYS A N 1
ATOM 647 C CA . LYS A 1 82 ? 15.202 30.326 -9.019 1.00 30.08 325 LYS A CA 1
ATOM 648 C C . LYS A 1 82 ? 15.054 28.862 -9.504 1.00 32.79 325 LYS A C 1
ATOM 649 O O . LYS A 1 82 ? 14.763 27.947 -8.703 1.00 32.72 325 LYS A O 1
ATOM 655 N N . GLY A 1 83 ? 15.236 28.647 -10.802 1.00 27.45 326 GLY A N 1
ATOM 656 C CA . GLY A 1 83 ? 15.129 27.306 -11.354 1.00 25.58 326 GLY A CA 1
ATOM 657 C C . GLY A 1 83 ? 16.293 26.384 -11.038 1.00 27.61 326 GLY A C 1
ATOM 658 O O . GLY A 1 83 ? 16.155 25.163 -11.185 1.00 27.98 326 GLY A O 1
ATOM 659 N N . SER A 1 84 ? 17.450 26.920 -10.578 1.00 20.92 327 SER A N 1
ATOM 660 C CA . SER A 1 84 ? 18.623 26.041 -10.295 1.00 20.87 327 SER A CA 1
ATOM 661 C C . SER A 1 84 ? 19.102 25.916 -8.866 1.00 23.78 327 SER A C 1
ATOM 662 O O . SER A 1 84 ? 19.998 25.101 -8.586 1.00 25.79 327 SER A O 1
ATOM 665 N N . ALA A 1 85 ? 18.607 26.730 -7.969 1.00 22.61 328 ALA A N 1
ATOM 666 C CA . ALA A 1 85 ? 19.128 26.762 -6.598 1.00 22.74 328 ALA A CA 1
ATOM 667 C C . ALA A 1 85 ? 19.039 25.469 -5.817 1.00 25.02 328 ALA A C 1
ATOM 668 O O . ALA A 1 85 ? 20.008 25.101 -5.153 1.00 24.07 328 ALA A O 1
ATOM 670 N N . VAL A 1 86 ? 17.897 24.745 -5.906 1.00 20.35 329 VAL A N 1
ATOM 671 C CA . VAL A 1 86 ? 17.733 23.493 -5.186 1.00 19.78 329 VAL A CA 1
ATOM 672 C C . VAL A 1 86 ? 18.631 22.436 -5.745 1.00 21.70 329 VAL A C 1
ATOM 673 O O . VAL A 1 86 ? 19.253 21.701 -4.984 1.00 24.14 329 VAL A O 1
ATOM 677 N N . GLU A 1 87 ? 18.693 22.332 -7.086 1.00 19.12 330 GLU A N 1
ATOM 678 C CA . GLU A 1 87 ? 19.577 21.374 -7.773 1.00 16.78 330 GLU A CA 1
ATOM 679 C C . GLU A 1 87 ? 21.015 21.679 -7.441 1.00 20.95 330 GLU A C 1
ATOM 680 O O . GLU A 1 87 ? 21.762 20.753 -7.192 1.00 23.31 330 GLU A O 1
ATOM 686 N N . ALA A 1 88 ? 21.432 22.965 -7.489 1.00 17.81 331 ALA A N 1
ATOM 687 C CA . ALA A 1 88 ? 22.828 23.291 -7.124 1.00 17.69 331 ALA A CA 1
ATOM 688 C C . ALA A 1 88 ? 23.130 22.858 -5.684 1.00 21.14 331 ALA A C 1
ATOM 689 O O . ALA A 1 88 ? 24.221 22.359 -5.378 1.00 20.60 331 ALA A O 1
ATOM 691 N N . MET A 1 89 ? 22.164 23.058 -4.783 1.00 19.09 332 MET A N 1
ATOM 692 C CA . MET A 1 89 ? 22.417 22.665 -3.403 1.00 22.20 332 MET A CA 1
ATOM 693 C C . MET A 1 89 ? 22.625 21.157 -3.254 1.00 24.01 332 MET A C 1
ATOM 694 O O . MET A 1 89 ? 23.520 20.732 -2.499 1.00 23.73 332 MET A O 1
ATOM 699 N N . PHE A 1 90 ? 21.785 20.348 -3.928 1.00 18.91 333 PHE A N 1
ATOM 700 C CA . PHE A 1 90 ? 21.911 18.898 -3.806 1.00 18.31 333 PHE A CA 1
ATOM 701 C C . PHE A 1 90 ? 23.130 18.398 -4.554 1.00 21.07 333 PHE A C 1
ATOM 702 O O . PHE A 1 90 ? 23.697 17.379 -4.175 1.00 23.43 333 PHE A O 1
ATOM 710 N N . LEU A 1 91 ? 23.576 19.110 -5.581 1.00 16.84 334 LEU A N 1
ATOM 711 C CA . LEU A 1 91 ? 24.785 18.660 -6.295 1.00 16.77 334 LEU A CA 1
ATOM 712 C C . LEU A 1 91 ? 26.022 18.942 -5.425 1.00 22.70 334 LEU A C 1
ATOM 713 O O . LEU A 1 91 ? 26.924 18.106 -5.282 1.00 22.23 334 LEU A O 1
ATOM 718 N N . ARG A 1 92 ? 25.996 20.068 -4.734 1.00 21.22 335 ARG A N 1
ATOM 719 C CA . ARG A 1 92 ? 27.039 20.419 -3.779 1.00 20.67 335 ARG A CA 1
ATOM 720 C C . ARG A 1 92 ? 27.013 19.484 -2.585 1.00 21.29 335 ARG A C 1
ATOM 721 O O . ARG A 1 92 ? 28.075 19.080 -2.105 1.00 18.97 335 ARG A O 1
ATOM 729 N N . SER A 1 93 ? 25.804 19.078 -2.134 1.00 18.96 336 SER A N 1
ATOM 730 C CA . SER A 1 93 ? 25.692 18.118 -1.039 1.00 18.33 336 SER A CA 1
ATOM 731 C C . SER A 1 93 ? 26.267 16.756 -1.475 1.00 25.96 336 SER A C 1
ATOM 732 O O . SER A 1 93 ? 26.951 16.111 -0.688 1.00 26.82 336 SER A O 1
ATOM 735 N N . ALA A 1 94 ? 26.051 16.363 -2.740 1.00 25.30 337 ALA A N 1
ATOM 736 C CA . ALA A 1 94 ? 26.619 15.138 -3.322 1.00 25.28 337 ALA A CA 1
ATOM 737 C C . ALA A 1 94 ? 28.135 15.226 -3.442 1.00 27.53 337 ALA A C 1
ATOM 738 O O . ALA A 1 94 ? 28.833 14.239 -3.186 1.00 30.37 337 ALA A O 1
ATOM 740 N N . GLU A 1 95 ? 28.658 16.403 -3.817 1.00 23.34 338 GLU A N 1
ATOM 741 C CA . GLU A 1 95 ? 30.105 16.645 -3.913 1.00 22.84 338 GLU A CA 1
ATOM 742 C C . GLU A 1 95 ? 30.745 16.447 -2.525 1.00 30.74 338 GLU A C 1
ATOM 743 O O . GLU A 1 95 ? 31.731 15.736 -2.415 1.00 33.57 338 GLU A O 1
ATOM 749 N N . ILE A 1 96 ? 30.176 17.064 -1.481 1.00 27.20 339 ILE A N 1
ATOM 750 C CA . ILE A 1 96 ? 30.645 16.960 -0.092 1.00 25.61 339 ILE A CA 1
ATOM 751 C C . ILE A 1 96 ? 30.532 15.514 0.390 1.00 30.62 339 ILE A C 1
ATOM 752 O O . ILE A 1 96 ? 31.484 14.991 0.975 1.00 30.72 339 ILE A O 1
ATOM 757 N N . PHE A 1 97 ? 29.374 14.873 0.159 1.00 26.73 340 PHE A N 1
ATOM 758 C CA . PHE A 1 97 ? 29.157 13.492 0.615 1.00 26.88 340 PHE A CA 1
ATOM 759 C C . PHE A 1 97 ? 30.184 12.493 0.112 1.00 32.54 340 PHE A C 1
ATOM 760 O O . PHE A 1 97 ? 30.552 11.570 0.830 1.00 32.73 340 PHE A O 1
ATOM 768 N N . ASN A 1 98 ? 30.610 12.647 -1.127 1.00 31.15 341 ASN A N 1
ATOM 769 C CA . ASN A 1 98 ? 31.517 11.693 -1.739 1.00 33.46 341 ASN A CA 1
ATOM 770 C C . ASN A 1 98 ? 32.992 12.034 -1.606 1.00 39.17 341 ASN A C 1
ATOM 771 O O . ASN A 1 98 ? 33.813 11.339 -2.191 1.00 40.25 341 ASN A O 1
ATOM 776 N N . LYS A 1 99 ? 33.334 13.061 -0.844 1.00 37.31 342 LYS A N 1
ATOM 777 C CA . LYS A 1 99 ? 34.729 13.429 -0.593 1.00 38.84 342 LYS A CA 1
ATOM 778 C C . LYS A 1 99 ? 35.358 12.403 0.366 1.00 46.12 342 LYS A C 1
ATOM 779 O O . LYS A 1 99 ? 34.677 11.899 1.261 1.00 46.14 342 LYS A O 1
ATOM 785 N N . LYS A 1 100 ? 36.651 12.069 0.152 1.00 45.61 343 LYS A N 1
ATOM 786 C CA . LYS A 1 100 ? 37.371 11.089 0.973 1.00 45.14 343 LYS A CA 1
ATOM 787 C C . LYS A 1 100 ? 37.628 11.559 2.376 1.00 46.54 343 LYS A C 1
ATOM 788 O O . LYS A 1 100 ? 38.101 12.681 2.611 1.00 45.10 343 LYS A O 1
ATOM 794 N N . LEU A 1 101 ? 37.298 10.682 3.317 1.00 44.54 344 LEU A N 1
ATOM 795 C CA . LEU A 1 101 ? 37.466 10.936 4.746 1.00 44.52 344 LEU A CA 1
ATOM 796 C C . LEU A 1 101 ? 38.159 9.725 5.395 1.00 45.53 344 LEU A C 1
ATOM 797 O O . LEU A 1 101 ? 38.118 8.637 4.801 1.00 43.73 344 LEU A O 1
ATOM 802 N N . PRO A 1 102 ? 38.735 9.854 6.628 1.00 41.22 345 PRO A N 1
ATOM 803 C CA . PRO A 1 102 ? 39.315 8.679 7.302 1.00 41.45 345 PRO A CA 1
ATOM 804 C C . PRO A 1 102 ? 38.370 7.473 7.346 1.00 49.86 345 PRO A C 1
ATOM 805 O O . PRO A 1 102 ? 37.146 7.641 7.285 1.00 49.13 345 PRO A O 1
ATO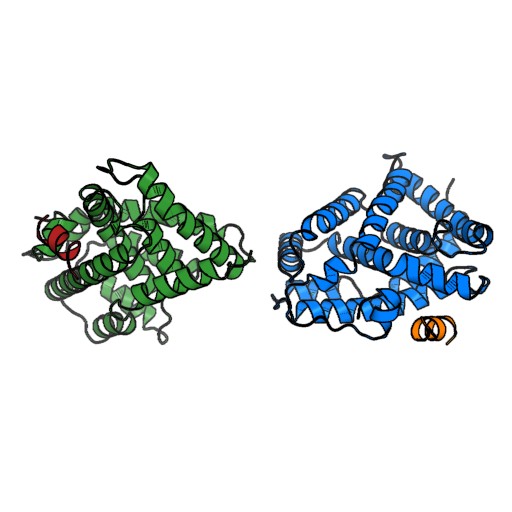M 809 N N . SER A 1 103 ? 38.935 6.255 7.476 1.00 49.25 346 SER A N 1
ATOM 810 C CA . SER A 1 103 ? 38.169 5.000 7.554 1.00 50.18 346 SER A CA 1
ATOM 811 C C . SER A 1 103 ? 37.011 5.094 8.583 1.00 53.82 346 SER A C 1
ATOM 812 O O . SER A 1 103 ? 37.194 5.656 9.666 1.00 54.02 346 SER A O 1
ATOM 815 N N . GLY A 1 104 ? 35.824 4.625 8.191 1.00 50.51 347 GLY A N 1
ATOM 816 C CA . GLY A 1 104 ? 34.622 4.651 9.032 1.00 49.93 347 GLY A CA 1
ATOM 817 C C . GLY A 1 104 ? 33.885 5.979 9.191 1.00 51.46 347 GLY A C 1
ATOM 818 O O . GLY A 1 104 ? 32.816 6.012 9.808 1.00 50.43 347 GLY A O 1
ATOM 819 N N . HIS A 1 105 ? 34.430 7.084 8.640 1.00 46.62 348 HIS A N 1
ATOM 820 C CA . HIS A 1 105 ? 33.832 8.418 8.749 1.00 46.33 348 HIS A CA 1
ATOM 821 C C . HIS A 1 105 ? 32.621 8.632 7.845 1.00 48.65 348 HIS A C 1
ATOM 822 O O . HIS A 1 105 ? 31.624 9.180 8.304 1.00 47.20 348 HIS A O 1
ATOM 829 N N . SER A 1 106 ? 32.710 8.220 6.573 1.00 45.05 349 SER A N 1
ATOM 830 C CA . SER A 1 106 ? 31.615 8.332 5.608 1.00 44.14 349 SER A CA 1
ATOM 831 C C . SER A 1 106 ? 30.398 7.540 6.060 1.00 46.77 349 SER A C 1
ATOM 832 O O . SER A 1 106 ? 29.271 7.954 5.803 1.00 45.23 349 SER A O 1
ATOM 835 N N . ASP A 1 107 ? 30.631 6.405 6.743 1.00 43.52 350 ASP A N 1
ATOM 836 C CA . ASP A 1 107 ? 29.570 5.584 7.299 1.00 43.24 350 ASP A CA 1
ATOM 837 C C . ASP A 1 107 ? 28.867 6.367 8.399 1.00 44.38 350 ASP A C 1
ATOM 838 O O . ASP A 1 107 ? 27.629 6.444 8.404 1.00 43.60 350 ASP A O 1
ATOM 843 N N . LEU A 1 108 ? 29.658 6.997 9.296 1.00 38.97 351 LEU A N 1
ATOM 844 C CA . LEU A 1 108 ? 29.099 7.803 10.366 1.00 38.39 351 LEU A CA 1
ATOM 845 C C . LEU A 1 108 ? 28.399 9.058 9.828 1.00 43.15 351 LEU A C 1
ATOM 846 O O . LEU A 1 108 ? 27.323 9.419 10.312 1.00 44.17 351 LEU A O 1
ATOM 851 N N . LEU A 1 109 ? 28.989 9.701 8.807 1.00 38.13 352 LEU A N 1
ATOM 852 C CA . LEU A 1 109 ? 28.387 10.888 8.210 1.00 37.27 352 LEU A CA 1
ATOM 853 C C . LEU A 1 109 ? 27.046 10.507 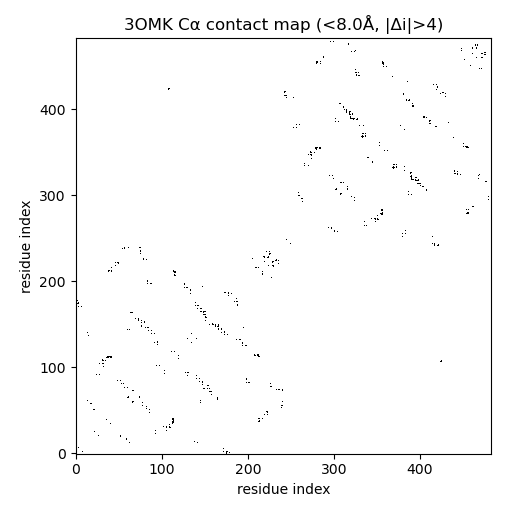7.616 1.00 37.74 352 LEU A C 1
ATOM 854 O O . LEU A 1 109 ? 26.072 11.177 7.884 1.00 36.55 352 LEU A O 1
ATOM 859 N N . GLU A 1 110 ? 26.983 9.382 6.892 1.00 33.13 353 GLU A N 1
ATOM 860 C CA . GLU A 1 110 ? 25.747 8.905 6.274 1.00 32.42 353 GLU A CA 1
ATOM 861 C C . GLU A 1 110 ? 24.652 8.564 7.324 1.00 34.19 353 GLU A C 1
ATOM 862 O O . GLU A 1 110 ? 23.489 8.871 7.110 1.00 30.79 353 GLU A O 1
ATOM 868 N N . ALA A 1 111 ? 25.043 7.995 8.479 1.00 33.61 354 ALA A N 1
ATOM 869 C CA . ALA A 1 111 ? 24.143 7.621 9.577 1.00 34.12 354 ALA A CA 1
ATOM 870 C C . ALA A 1 111 ? 23.558 8.851 10.230 1.00 37.03 354 ALA A C 1
ATOM 871 O O . ALA A 1 111 ? 22.364 8.896 10.493 1.00 38.90 354 ALA A O 1
ATOM 873 N N . ARG A 1 112 ? 24.395 9.866 10.463 1.00 32.92 355 ARG A N 1
ATOM 874 C CA . ARG A 1 112 ? 23.989 11.139 11.037 1.00 32.25 355 ARG A CA 1
ATOM 875 C C . ARG A 1 112 ? 23.009 11.864 10.115 1.00 35.41 355 ARG A C 1
ATOM 876 O O . ARG A 1 112 ? 22.006 12.360 10.604 1.00 37.89 355 ARG A O 1
ATOM 884 N N . ILE A 1 113 ? 23.263 11.905 8.796 1.00 31.30 356 ILE A N 1
ATOM 885 C CA . ILE A 1 113 ? 22.346 12.567 7.842 1.00 30.29 356 ILE A CA 1
ATOM 886 C C . ILE A 1 113 ? 21.016 11.835 7.855 1.00 35.81 356 ILE A C 1
ATOM 887 O O . ILE A 1 113 ? 19.980 12.455 8.008 1.00 37.01 356 ILE A O 1
ATOM 892 N N . ARG A 1 114 ? 21.059 10.505 7.772 1.00 33.47 357 ARG A N 1
ATOM 893 C CA . ARG A 1 114 ? 19.901 9.614 7.783 1.00 33.67 357 ARG A CA 1
ATOM 894 C C . ARG A 1 114 ? 18.997 9.870 9.001 1.00 41.29 357 ARG A C 1
ATOM 895 O O . ARG A 1 114 ? 17.768 9.801 8.897 1.00 40.77 357 ARG A O 1
ATOM 903 N N . ASN A 1 115 ? 19.611 10.196 10.151 1.00 40.21 358 ASN A N 1
ATOM 904 C CA . ASN A 1 115 ? 18.897 10.467 11.399 1.00 40.32 358 ASN A CA 1
ATOM 905 C C . ASN A 1 115 ? 18.804 11.951 11.746 1.00 42.65 358 ASN A C 1
ATOM 906 O O . ASN A 1 115 ? 18.564 12.299 12.898 1.00 43.16 358 ASN A O 1
ATOM 911 N N . SER A 1 116 ? 18.939 12.822 10.745 1.00 38.01 359 SER A N 1
ATOM 912 C CA . SER A 1 116 ? 18.932 14.272 10.910 1.00 36.02 359 SER A CA 1
ATOM 913 C C . SER A 1 116 ? 17.550 14.874 11.167 1.00 38.19 359 SER A C 1
ATOM 914 O O . SER A 1 116 ? 17.447 16.001 11.644 1.00 36.58 359 SER A O 1
ATOM 917 N N . GLY A 1 117 ? 16.510 14.141 10.813 1.00 35.87 360 GLY A N 1
ATOM 918 C CA . GLY A 1 117 ? 15.129 14.581 10.984 1.00 34.90 360 GLY A CA 1
ATOM 919 C C . GLY A 1 117 ? 14.323 14.503 9.703 1.00 39.12 360 GLY A C 1
ATOM 920 O O . GLY A 1 117 ? 13.101 14.649 9.716 1.00 38.17 360 GLY A O 1
ATOM 921 N N . ILE A 1 118 ? 15.008 14.262 8.595 1.00 37.56 361 ILE A N 1
ATOM 922 C CA . ILE A 1 118 ? 14.390 14.114 7.285 1.00 37.94 361 ILE A CA 1
ATOM 923 C C . ILE A 1 118 ? 13.498 12.869 7.310 1.00 39.87 361 ILE A C 1
ATOM 924 O O . ILE A 1 118 ? 13.844 11.879 7.962 1.00 36.35 361 ILE A O 1
ATOM 929 N N . SER A 1 119 ? 12.367 12.939 6.594 1.00 37.50 362 SER A N 1
ATOM 930 C CA . SER A 1 119 ? 11.399 11.871 6.441 1.00 38.95 362 SER A CA 1
ATOM 931 C C . SER A 1 119 ? 11.987 10.722 5.628 1.00 48.31 362 SER A C 1
ATOM 932 O O . SER A 1 119 ? 12.692 10.944 4.641 1.00 48.52 362 SER A O 1
ATOM 935 N N . ASP A 1 120 ? 11.677 9.492 6.048 1.00 48.28 363 ASP A N 1
ATOM 936 C CA . ASP A 1 120 ? 12.104 8.215 5.445 1.00 49.62 363 ASP A CA 1
ATOM 937 C C . ASP A 1 120 ? 11.807 8.127 3.945 1.00 52.61 363 ASP A C 1
ATOM 938 O O . ASP A 1 120 ? 12.560 7.488 3.203 1.00 52.21 363 ASP A O 1
ATOM 943 N N . GLU A 1 121 ? 10.714 8.777 3.510 1.00 48.92 364 GLU A N 1
ATOM 944 C CA . GLU A 1 121 ? 10.255 8.858 2.119 1.00 47.97 364 GLU A CA 1
ATOM 945 C C . GLU A 1 121 ? 11.344 9.492 1.223 1.00 50.23 364 GLU A C 1
ATOM 946 O O . GLU A 1 121 ? 11.443 9.175 0.037 1.00 49.74 364 GLU A O 1
ATOM 952 N N . TYR A 1 122 ? 12.165 10.369 1.816 1.00 44.92 365 TYR A N 1
ATOM 953 C CA . TYR A 1 122 ? 13.175 11.152 1.130 1.00 43.46 365 TYR A CA 1
ATOM 954 C C . TYR A 1 122 ? 14.600 10.714 1.245 1.00 48.34 365 TYR A C 1
ATOM 955 O O . TYR A 1 122 ? 15.407 11.071 0.388 1.00 48.46 365 TYR A O 1
ATOM 964 N N . ILE A 1 123 ? 14.922 9.946 2.292 1.00 46.01 366 ILE A N 1
ATOM 965 C CA . ILE A 1 123 ? 16.255 9.400 2.532 1.00 44.98 366 ILE A CA 1
ATOM 966 C C . ILE A 1 123 ? 16.685 8.575 1.316 1.00 47.80 366 ILE A C 1
ATOM 967 O O . ILE A 1 123 ? 17.798 8.723 0.807 1.00 45.50 366 ILE A O 1
ATOM 972 N N . THR A 1 124 ? 15.768 7.717 0.850 1.00 46.00 367 THR A N 1
ATOM 973 C CA . THR A 1 124 ? 15.968 6.808 -0.274 1.00 45.51 367 THR A CA 1
ATOM 974 C C . THR A 1 124 ? 16.378 7.524 -1.594 1.00 47.47 367 THR A C 1
ATOM 975 O O . THR A 1 124 ? 17.517 7.321 -2.022 1.00 47.38 367 THR A O 1
ATOM 979 N N . PRO A 1 125 ? 15.543 8.382 -2.234 1.00 43.34 368 PRO A N 1
ATOM 980 C CA . PRO A 1 125 ? 16.009 9.035 -3.469 1.00 43.00 368 PRO A CA 1
ATOM 981 C C . PRO A 1 125 ? 17.219 9.956 -3.265 1.00 44.61 368 PRO A C 1
ATOM 982 O O . PRO A 1 125 ? 17.984 10.147 -4.203 1.00 43.08 368 PRO A O 1
ATOM 986 N N . MET A 1 126 ? 17.403 10.501 -2.046 1.00 39.93 369 MET A N 1
ATOM 987 C CA . MET A 1 126 ? 18.550 11.359 -1.766 1.00 38.54 369 MET A CA 1
ATOM 988 C C . MET A 1 126 ? 19.852 10.576 -1.812 1.00 39.77 369 MET A C 1
ATOM 989 O O . MET A 1 126 ? 20.766 10.963 -2.547 1.00 37.73 369 MET A O 1
ATOM 994 N N . PHE A 1 127 ? 19.929 9.468 -1.061 1.00 36.96 370 PHE A N 1
ATOM 995 C CA . PHE A 1 127 ? 21.121 8.628 -1.033 1.00 36.46 370 PHE A CA 1
ATOM 996 C C . PHE A 1 127 ? 21.353 7.887 -2.332 1.00 38.68 370 PHE A C 1
ATOM 997 O O . PHE A 1 127 ? 22.497 7.668 -2.703 1.00 36.34 370 PHE A O 1
ATOM 1005 N N . SER A 1 128 ? 20.280 7.537 -3.046 1.00 37.14 371 SER A N 1
ATOM 1006 C CA . SER A 1 128 ? 20.414 6.863 -4.343 1.00 37.52 371 SER A CA 1
ATOM 1007 C C . SER A 1 128 ? 21.169 7.825 -5.296 1.00 40.86 371 SER A C 1
ATOM 1008 O O . SER A 1 128 ? 22.176 7.435 -5.879 1.00 42.39 371 SER A O 1
ATOM 1011 N N . PHE A 1 129 ? 20.751 9.093 -5.345 1.00 34.98 372 PHE A N 1
ATOM 1012 C CA . PHE A 1 129 ? 21.432 10.125 -6.127 1.00 33.83 372 PHE A CA 1
ATOM 1013 C C . PHE A 1 129 ? 22.877 10.365 -5.677 1.00 34.78 372 PHE A C 1
ATOM 1014 O O . PHE A 1 129 ? 23.778 10.316 -6.500 1.00 33.74 372 PHE A O 1
ATOM 1022 N N . TYR A 1 130 ? 23.123 10.545 -4.371 1.00 31.00 373 TYR A N 1
ATOM 1023 C CA . TYR A 1 130 ? 24.495 10.769 -3.888 1.00 30.79 373 TYR A CA 1
ATOM 1024 C C . TYR A 1 130 ? 25.464 9.638 -4.267 1.00 36.95 373 TYR A C 1
ATOM 1025 O O . TYR A 1 130 ? 26.636 9.905 -4.557 1.00 36.88 373 TYR A O 1
ATOM 1034 N N . LYS A 1 131 ? 24.999 8.377 -4.223 1.00 35.08 374 LYS A N 1
ATOM 1035 C CA . LYS A 1 131 ? 25.856 7.232 -4.569 1.00 35.51 374 LYS A CA 1
ATOM 1036 C C . LYS A 1 131 ? 26.122 7.139 -6.087 1.00 40.31 374 LYS A C 1
ATOM 1037 O O . LYS A 1 131 ? 27.213 6.722 -6.470 1.00 40.14 374 LYS A O 1
ATOM 1043 N N . SER A 1 132 ? 25.127 7.500 -6.925 1.00 37.46 375 SER A N 1
ATOM 1044 C CA . SER A 1 132 ? 25.230 7.544 -8.391 1.00 38.50 375 SER A CA 1
ATOM 1045 C C . SER A 1 132 ? 26.303 8.542 -8.834 1.00 43.48 375 SER A C 1
ATOM 1046 O O . SER A 1 132 ? 27.031 8.268 -9.788 1.00 43.45 375 SER A O 1
ATOM 1049 N N . ILE A 1 133 ? 26.389 9.694 -8.136 1.00 40.75 376 ILE A N 1
ATOM 1050 C CA . ILE A 1 133 ? 27.385 10.770 -8.321 1.00 40.14 376 ILE A CA 1
ATOM 1051 C C . ILE A 1 133 ? 28.740 10.218 -7.900 1.00 44.80 376 ILE A C 1
ATOM 1052 O O . ILE A 1 133 ? 29.759 10.537 -8.509 1.00 45.28 376 ILE A O 1
ATOM 1057 N N . GLY A 1 134 ? 28.745 9.454 -6.820 1.00 42.89 377 GLY A N 1
ATOM 1058 C CA . GLY A 1 134 ? 29.961 8.839 -6.311 1.00 43.96 377 GLY A CA 1
ATOM 1059 C C . GLY A 1 134 ? 30.615 7.883 -7.295 1.00 49.10 377 GLY A C 1
ATOM 1060 O O . GLY A 1 134 ? 31.836 7.880 -7.411 1.00 50.90 377 GLY A O 1
ATOM 1061 N N . GLU A 1 135 ? 29.809 7.097 -8.038 1.00 45.72 378 GLU A N 1
ATOM 1062 C CA . GLU A 1 135 ? 30.287 6.112 -9.026 1.00 46.10 378 GLU A CA 1
ATOM 1063 C C . GLU A 1 135 ? 30.941 6.761 -10.260 1.00 49.56 378 GLU A C 1
ATOM 1064 O O . GLU A 1 135 ? 31.649 6.080 -11.002 1.00 50.14 378 GLU A O 1
ATOM 1070 N N . LEU A 1 136 ? 30.726 8.080 -10.456 1.00 45.03 379 LEU A N 1
ATOM 1071 C CA . LEU A 1 136 ? 31.297 8.836 -11.571 1.00 44.14 379 LEU A CA 1
ATOM 1072 C C . LEU A 1 136 ? 32.702 9.369 -11.278 1.00 47.33 379 LEU A C 1
ATOM 1073 O O . LEU A 1 136 ? 33.410 9.760 -12.217 1.00 48.43 379 LEU A O 1
ATOM 1078 N N . LYS A 1 137 ? 33.118 9.372 -9.988 1.00 41.66 380 LYS A N 1
ATOM 1079 C CA . LYS A 1 137 ? 34.450 9.835 -9.546 1.00 41.52 380 LYS A CA 1
ATOM 1080 C C . LYS A 1 137 ? 34.815 11.175 -10.208 1.00 44.21 380 LYS A C 1
ATOM 1081 O O . LYS A 1 137 ? 35.830 11.313 -10.909 1.00 43.06 380 LYS A O 1
ATOM 1087 N N . MET A 1 138 ? 33.911 12.133 -10.051 1.00 39.00 381 MET A N 1
ATOM 1088 C CA . MET A 1 138 ? 34.042 13.444 -10.668 1.00 36.63 381 MET A CA 1
ATOM 1089 C C . MET A 1 138 ? 35.166 14.216 -10.034 1.00 37.29 381 MET A C 1
ATOM 1090 O O . MET A 1 138 ? 35.374 14.084 -8.828 1.00 36.85 381 MET A O 1
ATOM 1095 N N . THR A 1 139 ? 35.852 15.051 -10.829 1.00 32.15 382 THR A N 1
ATOM 1096 C CA . THR A 1 139 ? 36.929 15.929 -10.359 1.00 30.21 382 THR A CA 1
ATOM 1097 C C . THR A 1 139 ? 36.310 17.264 -9.960 1.00 31.28 382 THR A C 1
ATOM 1098 O O . THR A 1 139 ? 35.175 17.592 -10.377 1.00 27.53 382 THR A O 1
ATOM 1102 N N . GLN A 1 140 ? 37.063 18.069 -9.199 1.00 25.40 383 GLN A N 1
ATOM 1103 C CA . GLN A 1 140 ? 36.577 19.391 -8.791 1.00 25.67 383 GLN A CA 1
ATOM 1104 C C . GLN A 1 140 ? 36.110 20.222 -9.984 1.00 28.38 383 GLN A C 1
ATOM 1105 O O . GLN A 1 140 ? 35.127 20.965 -9.876 1.00 30.83 383 GLN A O 1
ATOM 1111 N N . GLU A 1 141 ? 36.827 20.104 -11.111 1.00 22.71 384 GLU A N 1
ATOM 1112 C CA . GLU A 1 141 ? 36.523 20.846 -12.335 1.00 22.90 384 GLU A CA 1
ATOM 1113 C C . GLU A 1 141 ? 35.214 20.369 -12.926 1.00 24.68 384 GLU A C 1
ATOM 1114 O O . GLU A 1 141 ? 34.490 21.151 -13.515 1.00 21.94 384 GLU A O 1
ATOM 1120 N N . GLU A 1 142 ? 34.903 19.087 -12.778 1.00 25.25 385 GLU A N 1
ATOM 1121 C CA . GLU A 1 142 ? 33.682 18.550 -13.348 1.00 26.21 385 GLU A CA 1
ATOM 1122 C C . GLU A 1 142 ? 32.472 19.014 -12.567 1.00 28.41 385 GLU A C 1
ATOM 1123 O O . GLU A 1 142 ? 31.447 19.334 -13.165 1.00 29.20 385 GLU A O 1
ATOM 1129 N N . TYR A 1 143 ? 32.607 19.111 -11.249 1.00 22.62 386 TYR A N 1
ATOM 1130 C CA . TYR A 1 143 ? 31.502 19.601 -10.391 1.00 21.16 386 TYR A CA 1
ATOM 1131 C C . TYR A 1 143 ? 31.240 21.068 -10.649 1.00 24.50 386 TYR A C 1
ATOM 1132 O O . TYR A 1 143 ? 30.074 21.497 -10.569 1.00 26.03 386 TYR A O 1
ATOM 1141 N N . ALA A 1 144 ? 32.335 21.851 -10.910 1.00 20.95 387 ALA A N 1
ATOM 1142 C CA . ALA A 1 144 ? 32.244 23.310 -11.152 1.00 21.28 387 ALA A CA 1
ATOM 1143 C C . ALA A 1 144 ? 31.538 23.590 -12.438 1.00 23.26 387 ALA A C 1
ATOM 1144 O O . ALA A 1 144 ? 30.649 24.430 -12.473 1.00 23.63 387 ALA A O 1
ATOM 1146 N N . LEU A 1 145 ? 31.940 22.896 -13.510 1.00 20.67 388 LEU A N 1
ATOM 1147 C CA . LEU A 1 145 ? 31.293 23.006 -14.838 1.00 20.94 388 LEU A CA 1
ATOM 1148 C C . LEU A 1 145 ? 29.853 22.460 -14.828 1.00 23.41 388 LEU A C 1
ATOM 1149 O O . LEU A 1 145 ? 28.971 23.059 -15.429 1.00 25.25 388 LEU A O 1
ATOM 1154 N N . LEU A 1 146 ? 29.604 21.340 -14.140 1.00 21.54 389 LEU A N 1
ATOM 1155 C CA . LEU A 1 146 ? 28.252 20.799 -14.062 1.00 20.87 389 LEU A CA 1
ATOM 1156 C C . LEU A 1 146 ? 27.326 21.825 -13.374 1.00 24.43 389 LEU A C 1
ATOM 1157 O O . LEU A 1 146 ? 26.201 22.067 -13.845 1.00 25.10 389 LEU A O 1
ATOM 1162 N N . THR A 1 147 ? 27.822 22.481 -12.306 1.00 17.09 390 THR A N 1
ATOM 1163 C CA . THR A 1 147 ? 27.042 23.491 -11.589 1.00 16.75 390 THR A CA 1
ATOM 1164 C C . THR A 1 147 ? 26.735 24.636 -12.513 1.00 19.03 390 THR A C 1
ATOM 1165 O O . THR A 1 147 ? 25.604 25.101 -12.537 1.00 19.49 390 THR A O 1
ATOM 1169 N N . ALA A 1 148 ? 27.714 25.085 -13.322 1.00 18.37 391 ALA A N 1
ATOM 1170 C CA . ALA A 1 148 ? 27.469 26.179 -14.283 1.00 17.75 391 ALA A CA 1
ATOM 1171 C C . ALA A 1 148 ? 26.465 25.776 -15.324 1.00 21.22 391 ALA A C 1
ATOM 1172 O O . ALA A 1 148 ? 25.621 26.572 -15.701 1.00 20.11 391 ALA A O 1
ATOM 1174 N N . ILE A 1 149 ? 26.555 24.530 -15.807 1.00 22.79 392 ILE A N 1
ATOM 1175 C CA . ILE A 1 149 ? 25.629 23.974 -16.804 1.00 21.31 392 ILE A CA 1
ATOM 1176 C C . ILE A 1 149 ? 24.210 23.876 -16.253 1.00 25.85 392 ILE A C 1
ATOM 1177 O O . ILE A 1 149 ? 23.251 24.132 -16.990 1.00 24.00 392 ILE A O 1
ATOM 1182 N N . VAL A 1 150 ? 24.070 23.491 -14.968 1.00 23.25 393 VAL A N 1
ATOM 1183 C CA . VAL A 1 150 ? 22.771 23.391 -14.297 1.00 22.38 393 VAL A CA 1
ATOM 1184 C C . VAL A 1 150 ? 22.100 24.752 -14.253 1.00 25.77 393 VAL A C 1
ATOM 1185 O O . VAL A 1 150 ? 20.889 24.853 -14.491 1.00 26.30 393 VAL A O 1
ATOM 1189 N N . ILE A 1 151 ? 22.898 25.796 -13.949 1.00 19.21 394 ILE A N 1
ATOM 1190 C CA . ILE A 1 151 ? 22.429 27.166 -13.830 1.00 18.27 394 ILE A CA 1
ATOM 1191 C C . ILE A 1 151 ? 21.981 27.736 -15.186 1.00 23.07 394 ILE A C 1
ATOM 1192 O O . ILE A 1 151 ? 20.917 28.343 -15.269 1.00 23.33 394 ILE A O 1
ATOM 1197 N N . LEU A 1 152 ? 22.800 27.569 -16.234 1.00 21.31 395 LEU A N 1
ATOM 1198 C CA . LEU A 1 152 ? 22.486 28.121 -17.554 1.00 22.13 395 LEU A CA 1
ATOM 1199 C C . LEU A 1 152 ? 21.648 27.139 -18.386 1.00 29.11 395 LEU A C 1
ATOM 1200 O O . LEU A 1 152 ? 21.939 26.889 -19.541 1.00 29.67 395 LEU A O 1
ATOM 1205 N N . SER A 1 153 ? 20.640 26.554 -17.779 1.00 28.52 396 SER A N 1
ATOM 1206 C CA . SER A 1 153 ? 19.750 25.613 -18.455 1.00 29.41 396 SER A CA 1
ATOM 1207 C C . SER A 1 153 ? 18.660 26.361 -19.243 1.00 34.73 396 SER A C 1
ATOM 1208 O O . SER A 1 153 ? 17.787 26.986 -18.641 1.00 33.55 396 SER A O 1
ATOM 1211 N N . PRO A 1 154 ? 18.724 26.337 -20.595 1.00 34.08 397 PRO A N 1
ATOM 1212 C CA . PRO A 1 154 ? 17.681 27.032 -21.392 1.00 36.68 397 PRO A CA 1
ATOM 1213 C C . PRO A 1 154 ? 16.268 26.418 -21.299 1.00 46.50 397 PRO A C 1
ATOM 1214 O O . PRO A 1 154 ? 15.276 27.124 -21.455 1.00 44.58 397 PRO A O 1
ATOM 1218 N N . ASP A 1 155 ? 16.183 25.106 -21.037 1.00 49.08 398 ASP A N 1
ATOM 1219 C CA . ASP A 1 155 ? 14.944 24.307 -20.908 1.00 51.49 398 ASP A CA 1
ATOM 1220 C C . ASP A 1 155 ? 14.250 24.514 -19.539 1.00 58.13 398 ASP A C 1
ATOM 1221 O O . ASP A 1 155 ? 13.638 23.589 -18.983 1.00 57.77 398 ASP A O 1
ATOM 1226 N N . ARG A 1 156 ? 14.368 25.736 -19.010 1.00 55.38 399 ARG A N 1
ATOM 1227 C CA . ARG A 1 156 ? 13.861 26.147 -17.709 1.00 55.41 399 ARG A CA 1
ATOM 1228 C C . ARG A 1 156 ? 12.531 26.859 -17.883 1.00 62.64 399 ARG A C 1
ATOM 1229 O O . ARG A 1 156 ? 12.248 27.412 -18.960 1.00 62.01 399 ARG A O 1
ATOM 1237 N N . GLN A 1 157 ? 11.703 26.827 -16.830 1.00 60.60 400 GLN A N 1
ATOM 1238 C CA . GLN A 1 157 ? 10.387 27.435 -16.871 1.00 60.65 400 GLN A CA 1
ATOM 1239 C C . GLN A 1 157 ? 10.474 28.931 -16.725 1.00 63.40 400 GLN A C 1
ATOM 1240 O O . GLN A 1 157 ? 11.128 29.411 -15.798 1.00 63.69 400 GLN A O 1
ATOM 1246 N N . TYR A 1 158 ? 9.769 29.670 -17.617 1.00 57.53 401 TYR A N 1
ATOM 1247 C CA . TYR A 1 158 ? 9.615 31.131 -17.621 1.00 56.75 401 TYR A CA 1
ATOM 1248 C C . TYR A 1 158 ? 10.720 31.872 -18.343 1.00 57.63 401 TYR A C 1
ATOM 1249 O O . TYR A 1 158 ? 10.730 33.113 -18.333 1.00 58.18 401 TYR A O 1
ATOM 1258 N N . ILE A 1 159 ? 11.634 31.135 -18.996 1.00 50.44 402 ILE A N 1
ATOM 1259 C CA . ILE A 1 159 ? 12.705 31.753 -19.765 1.00 49.09 402 ILE A CA 1
ATOM 1260 C C . ILE A 1 159 ? 12.087 32.250 -21.057 1.00 52.08 402 ILE A C 1
ATOM 1261 O O . ILE A 1 159 ? 11.472 31.474 -21.784 1.00 51.05 402 ILE A O 1
ATOM 1266 N N . LYS A 1 160 ? 12.200 33.555 -21.300 1.00 49.75 403 LYS A N 1
ATOM 1267 C CA . LYS A 1 160 ? 11.654 34.185 -22.498 1.00 49.83 403 LYS A CA 1
ATOM 1268 C C . LYS A 1 160 ? 12.592 33.973 -23.684 1.00 52.74 403 LYS A C 1
ATOM 1269 O O . LYS A 1 160 ? 12.128 33.623 -24.763 1.00 52.67 403 LYS A O 1
ATOM 1275 N N . ASP A 1 161 ? 13.898 34.181 -23.489 1.00 46.63 404 ASP A N 1
ATOM 1276 C CA . ASP A 1 161 ? 14.868 34.026 -24.559 1.00 44.83 404 ASP A CA 1
ATOM 1277 C C . ASP A 1 161 ? 15.817 32.851 -24.318 1.00 44.37 404 ASP A C 1
ATOM 1278 O O . ASP A 1 161 ? 16.918 33.015 -23.805 1.00 43.64 404 ASP A O 1
ATOM 1283 N N . ARG A 1 162 ? 15.390 31.677 -24.758 1.00 39.37 405 ARG A N 1
ATOM 1284 C CA . ARG A 1 162 ? 16.119 30.418 -24.633 1.00 38.91 405 ARG A CA 1
ATOM 1285 C C . ARG A 1 162 ? 17.428 30.372 -25.376 1.00 44.14 405 ARG A C 1
ATOM 1286 O O . ARG A 1 162 ? 18.394 29.838 -24.855 1.00 45.42 405 ARG A O 1
ATOM 1294 N N . GLU A 1 163 ? 17.461 30.923 -26.586 1.00 39.02 406 GLU A N 1
ATOM 1295 C CA . GLU A 1 163 ? 18.639 30.925 -27.441 1.00 38.66 406 GLU A CA 1
ATOM 1296 C C . GLU A 1 163 ? 19.791 31.713 -26.839 1.00 40.50 406 GLU A C 1
ATOM 1297 O O . GLU A 1 163 ? 20.940 31.313 -26.996 1.00 39.66 406 GLU A O 1
ATOM 1303 N N . ALA A 1 164 ? 19.487 32.825 -26.150 1.00 35.69 407 ALA A N 1
ATOM 1304 C CA . ALA A 1 164 ? 20.503 33.625 -25.486 1.00 35.44 407 ALA A CA 1
ATOM 1305 C C . ALA A 1 164 ? 21.161 32.789 -24.352 1.00 33.74 407 ALA A C 1
ATOM 1306 O O . ALA A 1 164 ? 22.372 32.872 -24.153 1.00 32.13 407 ALA A O 1
ATOM 1308 N N . VAL A 1 165 ? 20.355 31.942 -23.673 1.00 27.80 408 VAL A N 1
ATOM 1309 C CA . VAL A 1 165 ? 20.830 31.062 -22.599 1.00 26.88 408 VAL A CA 1
ATOM 1310 C C . VAL A 1 165 ? 21.611 29.883 -23.200 1.00 32.17 408 VAL A C 1
ATOM 1311 O O . VAL A 1 165 ? 22.694 29.563 -22.701 1.00 32.15 408 VAL A O 1
ATOM 1315 N N . GLU A 1 166 ? 21.099 29.295 -24.320 1.00 29.91 409 GLU A N 1
ATOM 1316 C CA . GLU A 1 166 ? 21.758 28.208 -25.064 1.00 29.48 409 GLU A CA 1
ATOM 1317 C C . GLU A 1 166 ? 23.156 28.637 -25.438 1.00 33.57 409 GLU A C 1
ATOM 1318 O O . GLU A 1 166 ? 24.084 27.908 -25.162 1.00 35.96 409 GLU A O 1
ATOM 1324 N N . LYS A 1 167 ? 23.316 29.828 -26.017 1.00 30.81 410 LYS A N 1
ATOM 1325 C CA . LYS A 1 167 ? 24.613 30.401 -26.403 1.00 30.23 410 LYS A CA 1
ATOM 1326 C C . LYS A 1 167 ? 25.635 30.431 -25.256 1.00 34.57 410 LYS A C 1
ATOM 1327 O O . LYS A 1 167 ? 26.824 30.332 -25.519 1.00 35.54 410 LYS A O 1
ATOM 1333 N N . LEU A 1 168 ? 25.183 30.620 -24.013 1.00 32.51 411 LEU A N 1
ATOM 1334 C CA . LEU A 1 168 ? 26.060 30.699 -22.828 1.00 32.37 411 LEU A CA 1
ATOM 1335 C C . LEU A 1 168 ? 26.399 29.329 -22.249 1.00 34.74 411 LEU A C 1
ATOM 1336 O O . LEU A 1 168 ? 27.460 29.171 -21.665 1.00 34.59 411 LEU A O 1
ATOM 1341 N N . GLN A 1 169 ? 25.477 28.353 -22.383 1.00 30.87 412 GLN A N 1
ATOM 1342 C CA . GLN A 1 169 ? 25.641 26.978 -21.891 1.00 29.95 412 GLN A CA 1
ATOM 1343 C C . GLN A 1 169 ? 26.568 26.159 -22.763 1.00 34.58 412 GLN A C 1
ATOM 1344 O O . GLN A 1 169 ? 27.456 25.480 -22.249 1.00 34.36 412 GLN A O 1
ATOM 1350 N N . GLU A 1 170 ? 26.368 26.238 -24.098 1.00 33.44 413 GLU A N 1
ATOM 1351 C CA . GLU A 1 170 ? 27.133 25.473 -25.101 1.00 32.69 413 GLU A CA 1
ATOM 1352 C C . GLU A 1 170 ? 28.661 25.499 -24.894 1.00 35.17 413 GLU A C 1
ATOM 1353 O O . GLU A 1 170 ? 29.237 24.429 -24.758 1.00 36.15 413 GLU A O 1
ATOM 1359 N N . PRO A 1 171 ? 29.324 26.662 -24.748 1.00 32.99 414 PRO A N 1
ATOM 1360 C CA . PRO A 1 171 ? 30.767 26.666 -24.470 1.00 32.35 414 PRO A CA 1
ATOM 1361 C C . PRO A 1 171 ? 31.236 25.900 -23.224 1.00 33.23 414 PRO A C 1
ATOM 1362 O O . PRO A 1 171 ? 32.367 25.423 -23.209 1.00 30.92 414 PRO A O 1
ATOM 1366 N N . LEU A 1 172 ? 30.390 25.800 -22.176 1.00 27.53 415 LEU A N 1
ATOM 1367 C CA . LEU A 1 172 ? 30.733 25.088 -20.948 1.00 25.66 415 LEU A CA 1
ATOM 1368 C C . LEU A 1 172 ? 30.557 23.587 -21.163 1.00 25.05 415 LEU A C 1
ATOM 1369 O O . LEU A 1 172 ? 31.358 22.779 -20.661 1.00 24.40 415 LEU A O 1
ATOM 1374 N N . LEU A 1 173 ? 29.512 23.220 -21.911 1.00 24.33 416 LEU A N 1
ATOM 1375 C CA . LEU A 1 173 ? 29.237 21.841 -22.310 1.00 24.37 416 LEU A CA 1
ATOM 1376 C C . LEU A 1 173 ? 30.448 21.309 -23.140 1.00 33.18 416 LEU A C 1
ATOM 1377 O O . LEU A 1 173 ? 30.888 20.180 -22.921 1.00 33.74 416 LEU A O 1
ATOM 1382 N N . ASP A 1 174 ? 31.052 22.169 -23.993 1.00 31.88 417 ASP A N 1
ATOM 1383 C CA . ASP A 1 174 ? 32.231 21.818 -24.799 1.00 32.45 417 ASP A CA 1
ATOM 1384 C C . ASP A 1 174 ? 33.471 21.592 -23.985 1.00 36.13 417 ASP A C 1
ATOM 1385 O O . ASP A 1 174 ? 34.171 20.623 -24.257 1.00 36.72 417 ASP A O 1
ATOM 1390 N N . VAL A 1 175 ? 33.745 22.456 -22.993 1.00 31.53 418 VAL A N 1
ATOM 1391 C CA . VAL A 1 175 ? 34.878 22.290 -22.081 1.00 32.62 418 VAL A CA 1
ATOM 1392 C C . VAL A 1 175 ? 34.687 21.015 -21.269 1.00 32.74 418 VAL A C 1
ATOM 1393 O O . VAL A 1 175 ? 35.626 20.243 -21.110 1.00 34.15 418 VAL A O 1
ATOM 1397 N N . LEU A 1 176 ? 33.462 20.788 -20.773 1.00 28.26 419 LEU A N 1
ATOM 1398 C CA . LEU A 1 176 ? 33.172 19.593 -19.984 1.00 26.39 419 LEU A CA 1
ATOM 1399 C C . LEU A 1 176 ? 33.358 18.349 -20.835 1.00 30.96 419 LEU A C 1
ATOM 1400 O O . LEU A 1 176 ? 33.988 17.400 -20.382 1.00 31.91 419 LEU A O 1
ATOM 1405 N N . GLN A 1 177 ? 32.851 18.357 -22.078 1.00 29.43 420 GLN A N 1
ATOM 1406 C CA . GLN A 1 177 ? 33.025 17.198 -22.958 1.00 29.36 420 GLN A CA 1
ATOM 1407 C C . GLN A 1 177 ? 34.497 16.864 -23.186 1.00 34.13 420 GLN A C 1
ATOM 1408 O O . GLN A 1 177 ? 34.880 15.709 -23.010 1.00 35.93 420 GLN A O 1
ATOM 1414 N N . LYS A 1 178 ? 35.331 17.871 -23.524 1.00 31.37 421 LYS A N 1
ATOM 1415 C CA . LYS A 1 178 ? 36.779 17.672 -23.757 1.00 31.94 421 LYS A CA 1
ATOM 1416 C C . LYS A 1 178 ? 37.432 17.080 -22.520 1.00 41.77 421 LYS A C 1
ATOM 1417 O O . LYS A 1 178 ? 38.241 16.167 -22.632 1.00 41.69 421 LYS A O 1
ATOM 1423 N N . LEU A 1 179 ? 37.075 17.614 -21.334 1.00 41.13 422 LEU A N 1
ATOM 1424 C CA . LEU A 1 179 ? 37.580 17.161 -20.043 1.00 41.15 422 LEU A CA 1
ATOM 1425 C C . LEU A 1 179 ? 37.246 15.716 -19.781 1.00 46.78 422 LEU A C 1
ATOM 1426 O O . LEU A 1 179 ? 38.124 14.964 -19.384 1.00 46.99 422 LEU A O 1
ATOM 1431 N N . CYS A 1 180 ? 35.990 15.310 -20.045 1.00 45.83 423 CYS A N 1
ATOM 1432 C CA . CYS A 1 180 ? 35.526 13.928 -19.872 1.00 45.62 423 CYS A CA 1
ATOM 1433 C C . CYS A 1 180 ? 36.345 12.966 -20.725 1.00 54.32 423 CYS A C 1
ATOM 1434 O O . CYS A 1 180 ? 36.754 11.910 -20.235 1.00 54.10 423 CYS A O 1
ATOM 1437 N N . LYS A 1 181 ? 36.595 13.344 -21.998 1.00 53.20 424 LYS A N 1
ATOM 1438 C CA . LYS A 1 181 ? 37.363 12.553 -22.960 1.00 54.39 424 LYS A CA 1
ATOM 1439 C C . LYS A 1 181 ? 38.810 12.316 -22.526 1.00 62.75 424 LYS A C 1
ATOM 1440 O O . LYS A 1 181 ? 39.350 11.231 -22.758 1.00 62.83 424 LYS A O 1
ATOM 1446 N N . ILE A 1 182 ? 39.422 13.313 -21.869 1.00 62.18 425 ILE A N 1
ATOM 1447 C CA . ILE A 1 182 ? 40.796 13.236 -21.375 1.00 63.24 425 ILE A CA 1
ATOM 1448 C C . ILE A 1 182 ? 40.898 12.417 -20.090 1.00 70.69 425 ILE A C 1
ATOM 1449 O O . ILE A 1 182 ? 41.622 11.429 -20.063 1.00 70.96 425 ILE A O 1
ATOM 1454 N N . HIS A 1 183 ? 40.216 12.853 -19.021 1.00 70.09 426 HIS A N 1
ATOM 1455 C CA . HIS A 1 183 ? 40.249 12.245 -17.688 1.00 70.96 426 HIS A CA 1
ATOM 1456 C C . HIS A 1 183 ? 39.818 10.775 -17.634 1.00 73.72 426 HIS A C 1
ATOM 1457 O O . HIS A 1 183 ? 40.264 10.037 -16.747 1.00 74.17 426 HIS A O 1
ATOM 1464 N N . GLN A 1 184 ? 38.971 10.350 -18.582 1.00 68.15 427 GLN A N 1
ATOM 1465 C CA . GLN A 1 184 ? 38.468 8.983 -18.656 1.00 66.80 427 GLN A CA 1
ATOM 1466 C C . GLN A 1 184 ? 38.398 8.450 -20.093 1.00 68.69 427 GLN A C 1
ATOM 1467 O O . GLN A 1 184 ? 37.282 8.160 -20.541 1.00 67.99 427 GLN A O 1
ATOM 1473 N N . PRO A 1 185 ? 39.529 8.244 -20.835 1.00 64.33 428 PRO A N 1
ATOM 1474 C CA . PRO A 1 185 ? 39.409 7.665 -22.189 1.00 64.20 428 PRO A CA 1
ATOM 1475 C C . PRO A 1 185 ? 38.779 6.267 -22.125 1.00 68.66 428 PRO A C 1
ATOM 1476 O O . PRO A 1 185 ? 38.157 5.818 -23.092 1.00 68.52 428 PRO A O 1
ATOM 1480 N N . GLU A 1 186 ? 38.858 5.642 -20.928 1.00 65.07 429 GLU A N 1
ATOM 1481 C CA . GLU A 1 186 ? 38.311 4.335 -20.570 1.00 65.29 429 GLU A CA 1
ATOM 1482 C C . GLU A 1 186 ? 36.760 4.280 -20.515 1.00 68.28 429 GLU A C 1
ATOM 1483 O O . GLU A 1 186 ? 36.206 3.210 -20.224 1.00 69.00 429 GLU A O 1
ATOM 1489 N N . ASN A 1 187 ? 36.069 5.423 -20.736 1.00 61.93 430 ASN A N 1
ATOM 1490 C CA . ASN A 1 187 ? 34.608 5.493 -20.665 1.00 60.08 430 ASN A CA 1
ATOM 1491 C C . ASN A 1 187 ? 34.084 6.580 -21.599 1.00 62.66 430 ASN A C 1
ATOM 1492 O O . ASN A 1 187 ? 33.885 7.729 -21.194 1.00 62.80 430 ASN A O 1
ATOM 1497 N N . PRO A 1 188 ? 33.849 6.225 -22.874 1.00 58.15 431 PRO A N 1
ATOM 1498 C CA . PRO A 1 188 ? 33.318 7.208 -23.836 1.00 57.32 431 PRO A CA 1
ATOM 1499 C C . PRO A 1 188 ? 31.840 7.498 -23.569 1.00 59.08 431 PRO A C 1
ATOM 1500 O O . PRO A 1 188 ? 31.122 8.035 -24.423 1.00 58.98 431 PRO A O 1
ATOM 1504 N N . GLN A 1 189 ? 31.390 7.070 -22.390 1.00 52.79 432 GLN A N 1
ATOM 1505 C CA . GLN A 1 189 ? 30.047 7.212 -21.887 1.00 51.33 432 GLN A CA 1
ATOM 1506 C C . GLN A 1 189 ? 30.035 8.227 -20.775 1.00 51.90 432 GLN A C 1
ATOM 1507 O O . GLN A 1 189 ? 28.951 8.690 -20.410 1.00 53.03 432 GLN A O 1
ATOM 1513 N N . HIS A 1 190 ? 31.228 8.581 -20.242 1.00 43.64 433 HIS A N 1
ATOM 1514 C CA . HIS A 1 190 ? 31.377 9.518 -19.134 1.00 42.74 433 HIS A CA 1
ATOM 1515 C C . HIS A 1 190 ? 30.582 10.800 -19.294 1.00 45.37 433 HIS A C 1
ATOM 1516 O O . HIS A 1 190 ? 29.845 11.143 -18.370 1.00 45.45 433 HIS A O 1
ATOM 1523 N N . PHE A 1 191 ? 30.704 11.483 -20.461 1.00 39.43 434 PHE A N 1
ATOM 1524 C CA . PHE A 1 191 ? 29.994 12.725 -20.737 1.00 37.15 434 PHE A CA 1
ATOM 1525 C C . PHE A 1 191 ? 28.491 12.561 -20.619 1.00 40.01 434 PHE A C 1
ATOM 1526 O O . PHE A 1 191 ? 27.856 13.340 -19.901 1.00 37.42 434 PHE A O 1
ATOM 1534 N N . ALA A 1 192 ? 27.929 11.532 -21.289 1.00 37.21 435 ALA A N 1
ATOM 1535 C CA . ALA A 1 192 ? 26.495 11.254 -21.210 1.00 37.66 435 ALA A CA 1
ATOM 1536 C C . ALA A 1 192 ? 26.010 10.811 -19.819 1.00 41.33 435 ALA A C 1
ATOM 1537 O O . ALA A 1 192 ? 24.893 11.173 -19.480 1.00 40.05 435 ALA A O 1
ATOM 1539 N N . CYS A 1 193 ? 26.829 10.092 -18.998 1.00 42.66 436 CYS A N 1
ATOM 1540 C CA . CYS A 1 193 ? 26.427 9.705 -17.618 1.00 46.04 436 CYS A CA 1
ATOM 1541 C C . CYS A 1 193 ? 26.283 10.943 -16.783 1.00 45.94 436 CYS A C 1
ATOM 1542 O O . CYS A 1 193 ? 25.321 11.064 -16.039 1.00 45.81 436 CYS A O 1
ATOM 1545 N N . LEU A 1 194 ? 27.274 11.859 -16.884 1.00 39.75 437 LEU A N 1
ATOM 1546 C CA . LEU A 1 194 ? 27.285 13.121 -16.159 1.00 37.82 437 LEU A CA 1
ATOM 1547 C C . LEU A 1 194 ? 26.056 13.936 -16.541 1.00 36.81 437 LEU A C 1
ATOM 1548 O O . LEU A 1 194 ? 25.361 14.437 -15.664 1.00 36.63 437 LEU A O 1
ATOM 1553 N N . LEU A 1 195 ? 25.723 13.976 -17.841 1.00 30.09 438 LEU A N 1
ATOM 1554 C CA . LEU A 1 195 ? 24.544 14.692 -18.313 1.00 28.94 438 LEU A CA 1
ATOM 1555 C C . LEU A 1 195 ? 23.238 13.988 -17.884 1.00 33.25 438 LEU A C 1
ATOM 1556 O O . LEU A 1 195 ? 22.215 14.640 -17.689 1.00 30.32 438 LEU A O 1
ATOM 1561 N N . GLY A 1 196 ? 23.304 12.672 -17.728 1.00 33.14 439 GLY A N 1
ATOM 1562 C CA . GLY A 1 196 ? 22.151 11.851 -17.346 1.00 34.35 439 GLY A CA 1
ATOM 1563 C C . GLY A 1 196 ? 21.777 12.020 -15.890 1.00 38.73 439 GLY A C 1
ATOM 1564 O O . GLY A 1 196 ? 20.594 11.989 -15.546 1.00 40.81 439 GLY A O 1
ATOM 1565 N N . ARG A 1 197 ? 22.780 12.250 -15.038 1.00 34.25 440 ARG A N 1
ATOM 1566 C CA . ARG A 1 197 ? 22.588 12.525 -13.594 1.00 35.11 440 ARG A CA 1
ATOM 1567 C C . ARG A 1 197 ? 21.801 13.819 -13.382 1.00 40.10 440 ARG A C 1
ATOM 1568 O O . ARG A 1 197 ? 20.952 13.895 -12.488 1.00 40.04 440 ARG A O 1
ATOM 1576 N N . LEU A 1 198 ? 22.003 14.782 -14.287 1.00 36.52 441 LEU A N 1
ATOM 1577 C CA . LEU A 1 198 ? 21.307 16.061 -14.293 1.00 36.24 441 LEU A CA 1
ATOM 1578 C C . LEU A 1 198 ? 19.798 15.913 -14.389 1.00 42.97 441 LEU A C 1
ATOM 1579 O O . LEU A 1 198 ? 19.068 16.790 -13.929 1.00 43.24 441 LEU A O 1
ATOM 1584 N N . THR A 1 199 ? 19.318 14.774 -14.916 1.00 39.89 442 THR A N 1
ATOM 1585 C CA . THR A 1 199 ? 17.887 14.498 -15.004 1.00 39.21 442 THR A CA 1
ATOM 1586 C C . THR A 1 199 ? 17.321 14.002 -13.685 1.00 40.12 442 THR A C 1
ATOM 1587 O O . THR A 1 199 ? 16.176 14.314 -13.336 1.00 39.21 442 THR A O 1
ATOM 1591 N N . GLU A 1 200 ? 18.130 13.238 -12.926 1.00 37.77 443 GLU A N 1
ATOM 1592 C CA . GLU A 1 200 ? 17.784 12.756 -11.586 1.00 36.56 443 GLU A CA 1
ATOM 1593 C C . GLU A 1 200 ? 17.737 13.996 -10.674 1.00 39.27 443 GLU A C 1
ATOM 1594 O O . GLU A 1 200 ? 16.812 14.129 -9.875 1.00 40.85 443 GLU A O 1
ATOM 1600 N N . LEU A 1 201 ? 18.690 14.939 -10.854 1.00 31.49 444 LEU A N 1
ATOM 1601 C CA . LEU A 1 201 ? 18.759 16.189 -10.088 1.00 28.90 444 LEU A CA 1
ATOM 1602 C C . LEU A 1 201 ? 17.462 16.982 -10.145 1.00 32.09 444 LEU A C 1
ATOM 1603 O O . LEU A 1 201 ? 17.023 17.519 -9.128 1.00 31.94 444 LEU A O 1
ATOM 1608 N N . ARG A 1 202 ? 16.845 17.072 -11.309 1.00 29.53 445 ARG A N 1
ATOM 1609 C CA . ARG A 1 202 ? 15.590 17.822 -11.432 1.00 30.52 445 ARG A CA 1
ATOM 1610 C C . ARG A 1 202 ? 14.442 17.279 -10.565 1.00 37.39 445 ARG A C 1
ATOM 1611 O O . ARG A 1 202 ? 13.600 18.053 -10.126 1.00 39.55 445 ARG A O 1
ATOM 1619 N N . THR A 1 203 ? 14.436 15.985 -10.268 1.00 35.93 446 THR A N 1
ATOM 1620 C CA . THR A 1 203 ? 13.378 15.364 -9.448 1.00 36.63 446 THR A CA 1
ATOM 1621 C C . THR A 1 203 ? 13.301 15.930 -8.027 1.00 40.76 446 THR A C 1
ATOM 1622 O O . THR A 1 203 ? 12.214 15.978 -7.451 1.00 41.26 446 THR A O 1
ATOM 1626 N N . PHE A 1 204 ? 14.433 16.450 -7.507 1.00 36.31 447 PHE A N 1
ATOM 1627 C CA . PHE A 1 204 ? 14.486 17.072 -6.184 1.00 35.22 447 PHE A CA 1
ATOM 1628 C C . PHE A 1 204 ? 13.735 18.383 -6.152 1.00 37.24 447 PHE A C 1
ATOM 1629 O O . PHE A 1 204 ? 13.338 18.796 -5.077 1.00 36.44 447 PHE A O 1
ATOM 1637 N N . ASN A 1 205 ? 13.442 18.992 -7.326 1.00 34.64 448 ASN A N 1
ATOM 1638 C CA . ASN A 1 205 ? 12.663 20.226 -7.414 1.00 35.46 448 ASN A CA 1
ATOM 1639 C C . ASN A 1 205 ? 11.228 20.069 -6.981 1.00 43.22 448 ASN A C 1
ATOM 1640 O O . ASN A 1 205 ? 10.712 20.913 -6.245 1.00 40.74 448 ASN A O 1
ATOM 1645 N N . HIS A 1 206 ? 10.553 19.035 -7.498 1.00 45.39 449 HIS A N 1
ATOM 1646 C CA . HIS A 1 206 ? 9.140 18.787 -7.241 1.00 49.13 449 HIS A CA 1
ATOM 1647 C C . HIS A 1 206 ? 8.860 18.510 -5.793 1.00 53.17 449 HIS A C 1
ATOM 1648 O O . HIS A 1 206 ? 7.949 19.111 -5.227 1.00 53.29 449 HIS A O 1
ATOM 1655 N N . HIS A 1 207 ? 9.671 17.648 -5.174 1.00 50.25 450 HIS A N 1
ATOM 1656 C CA . HIS A 1 207 ? 9.466 17.296 -3.782 1.00 50.40 450 HIS A CA 1
ATOM 1657 C C . HIS A 1 207 ? 10.273 18.040 -2.733 1.00 47.14 450 HIS A C 1
ATOM 1658 O O . HIS A 1 207 ? 10.162 17.654 -1.563 1.00 46.17 450 HIS A O 1
ATOM 1665 N N . HIS A 1 208 ? 11.056 19.081 -3.111 1.00 38.01 451 HIS A N 1
ATOM 1666 C CA A HIS A 1 208 ? 11.860 19.837 -2.121 0.50 35.58 451 HIS A CA 1
ATOM 1667 C CA B HIS A 1 208 ? 11.842 19.810 -2.130 0.50 35.96 451 HIS A CA 1
ATOM 1668 C C . HIS A 1 208 ? 11.001 20.469 -1.028 1.00 35.36 451 HIS A C 1
ATOM 1669 O O . HIS A 1 208 ? 11.340 20.369 0.126 1.00 34.23 451 HIS A O 1
ATOM 1682 N N . ALA A 1 209 ? 9.896 21.120 -1.396 1.00 30.50 452 ALA A N 1
ATOM 1683 C CA . ALA A 1 209 ? 9.036 21.768 -0.405 1.00 29.48 452 ALA A CA 1
ATOM 1684 C C . ALA A 1 209 ? 8.473 20.780 0.610 1.00 33.03 452 ALA A C 1
ATOM 1685 O O . ALA A 1 209 ? 8.447 21.086 1.796 1.00 29.21 452 ALA A O 1
ATOM 1687 N N . GLU A 1 210 ? 8.073 19.577 0.146 1.00 31.27 453 GLU A N 1
ATOM 1688 C CA . GLU A 1 210 ? 7.486 18.537 0.999 1.00 32.49 453 GLU A CA 1
ATOM 1689 C C . GLU A 1 210 ? 8.528 17.876 1.865 1.00 38.82 453 GLU A C 1
ATOM 1690 O O . GLU A 1 210 ? 8.241 17.517 3.007 1.00 39.64 453 GLU A O 1
ATOM 1696 N N . MET A 1 211 ? 9.743 17.717 1.325 1.00 35.63 454 MET A N 1
ATOM 1697 C CA . MET A 1 211 ? 10.925 17.178 2.011 1.00 35.35 454 MET A CA 1
ATOM 1698 C C . MET A 1 211 ? 11.236 18.095 3.199 1.00 38.09 454 MET A C 1
ATOM 1699 O O . MET A 1 211 ? 11.501 17.615 4.294 1.00 40.40 454 MET A O 1
ATOM 1704 N N . LEU A 1 212 ? 11.200 19.409 2.986 1.00 31.01 455 LEU A N 1
ATOM 1705 C CA . LEU A 1 212 ? 11.470 20.405 4.036 1.00 28.83 455 LEU A CA 1
ATOM 1706 C C . LEU A 1 212 ? 10.345 20.480 5.101 1.00 31.77 455 LEU A C 1
ATOM 1707 O O . LEU A 1 212 ? 10.639 20.584 6.291 1.00 31.86 455 LEU A O 1
ATOM 1712 N N . MET A 1 213 ? 9.073 20.473 4.661 1.00 28.82 456 MET A N 1
ATOM 1713 C CA . MET A 1 213 ? 7.908 20.570 5.542 1.00 28.04 456 MET A CA 1
ATOM 1714 C C . MET A 1 213 ? 7.643 19.314 6.364 1.00 33.65 456 MET A C 1
ATOM 1715 O O . MET A 1 213 ? 6.966 19.395 7.388 1.00 31.41 456 MET A O 1
ATOM 1720 N N . SER A 1 214 ? 8.190 18.170 5.934 1.00 32.27 457 SER A N 1
ATOM 1721 C CA . SER A 1 214 ? 8.061 16.885 6.628 1.00 32.41 457 SER A CA 1
ATOM 1722 C C . SER A 1 214 ? 9.227 16.601 7.558 1.00 35.96 457 SER A C 1
ATOM 1723 O O . SER A 1 214 ? 9.291 15.523 8.164 1.00 37.78 457 SER A O 1
ATOM 1726 N N . TRP A 1 215 ? 10.125 17.584 7.732 1.00 29.26 458 TRP A N 1
ATOM 1727 C CA . TRP A 1 215 ? 11.229 17.429 8.641 1.00 28.65 458 TRP A CA 1
ATOM 1728 C C . TRP A 1 215 ? 10.598 17.230 10.000 1.00 34.56 458 TRP A C 1
ATOM 1729 O O . TRP A 1 215 ? 9.658 17.958 10.352 1.00 33.22 458 TRP A O 1
ATOM 1740 N N . ARG A 1 216 ? 11.093 16.240 10.752 1.00 34.44 459 ARG A N 1
ATOM 1741 C CA . ARG A 1 216 ? 10.523 15.882 12.051 1.00 37.04 459 ARG A CA 1
ATOM 1742 C C . ARG A 1 216 ? 10.758 16.859 13.170 1.00 43.21 459 ARG A C 1
ATOM 1743 O O . ARG A 1 216 ? 11.408 16.552 14.161 1.00 45.97 459 ARG A O 1
ATOM 1751 N N . VAL A 1 217 ? 10.252 18.076 12.982 1.00 39.45 460 VAL A N 1
ATOM 1752 C CA . VAL A 1 217 ? 10.342 19.177 13.940 1.00 38.42 460 VAL A CA 1
ATOM 1753 C C . VAL A 1 217 ? 8.949 19.765 14.099 1.00 44.86 460 VAL A C 1
ATOM 1754 O O . VAL A 1 217 ? 8.074 19.490 13.276 1.00 44.43 460 VAL A O 1
ATOM 1758 N N . ASN A 1 218 ? 8.743 20.539 15.167 1.00 43.46 461 ASN A N 1
ATOM 1759 C CA . ASN A 1 218 ? 7.442 21.129 15.460 1.00 45.48 461 ASN A CA 1
ATOM 1760 C C . ASN A 1 218 ? 7.163 22.384 14.641 1.00 47.26 461 ASN A C 1
ATOM 1761 O O . ASN A 1 218 ? 6.012 22.627 14.280 1.00 46.73 461 ASN A O 1
ATOM 1766 N N . ASP A 1 219 ? 8.206 23.173 14.367 1.00 41.71 462 ASP A N 1
ATOM 1767 C CA . ASP A 1 219 ? 8.094 24.409 13.620 1.00 41.48 462 ASP A CA 1
ATOM 1768 C C . ASP A 1 219 ? 9.105 24.430 12.470 1.00 43.15 462 ASP A C 1
ATOM 1769 O O . ASP A 1 219 ? 10.244 23.997 12.632 1.00 43.24 462 ASP A O 1
ATOM 1774 N N . HIS A 1 220 ? 8.685 24.937 11.316 1.00 35.88 463 HIS A N 1
ATOM 1775 C CA . HIS A 1 220 ? 9.550 24.998 10.158 1.00 32.48 463 HIS A CA 1
ATOM 1776 C C . HIS A 1 220 ? 9.761 26.446 9.811 1.00 37.43 463 HIS A C 1
ATOM 1777 O O . HIS A 1 220 ? 8.977 27.009 9.070 1.00 38.30 463 HIS A O 1
ATOM 1784 N N . LYS A 1 221 ? 10.790 27.074 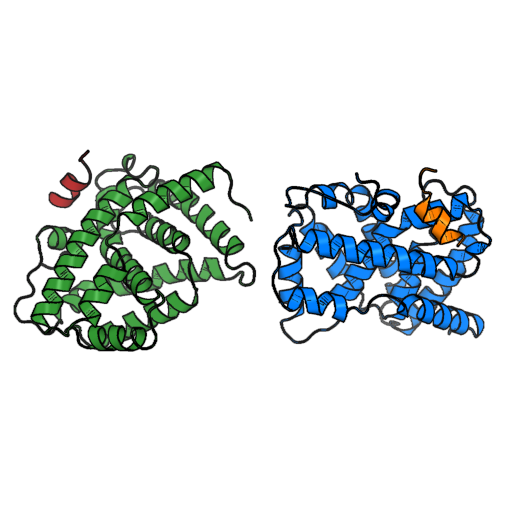10.395 1.00 33.84 464 LYS A N 1
ATOM 1785 C CA . LYS A 1 221 ? 11.078 28.472 10.092 1.00 33.36 464 LYS A CA 1
ATOM 1786 C C . LYS A 1 221 ? 12.166 28.537 9.032 1.00 35.11 464 LYS A C 1
ATOM 1787 O O . LYS A 1 221 ? 13.155 27.810 9.124 1.00 33.48 464 LYS A O 1
ATOM 1793 N N . PHE A 1 222 ? 11.989 29.415 8.039 1.00 30.59 465 PHE A N 1
ATOM 1794 C CA . PHE A 1 222 ? 13.001 29.611 6.994 1.00 30.81 465 PHE A CA 1
ATOM 1795 C C . PHE A 1 222 ? 13.368 31.091 6.969 1.00 36.75 465 PHE A C 1
ATOM 1796 O O . PHE A 1 222 ? 12.589 31.933 7.427 1.00 38.76 465 PHE A O 1
ATOM 1804 N N . THR A 1 223 ? 14.499 31.420 6.392 1.00 33.65 466 THR A N 1
ATOM 1805 C CA . THR A 1 223 ? 14.920 32.822 6.290 1.00 33.11 466 THR A CA 1
ATOM 1806 C C . THR A 1 223 ? 14.134 33.457 5.134 1.00 35.03 466 THR A C 1
ATOM 1807 O O . THR A 1 223 ? 13.708 32.719 4.242 1.00 31.84 466 THR A O 1
ATOM 1811 N N . PRO A 1 224 ? 13.996 34.798 5.054 1.00 31.91 467 PRO A N 1
ATOM 1812 C CA . PRO A 1 224 ? 13.247 35.383 3.935 1.00 31.59 467 PRO A CA 1
ATOM 1813 C C . PRO A 1 224 ? 13.867 35.133 2.550 1.00 34.07 467 PRO A C 1
ATOM 1814 O O . PRO A 1 224 ? 13.136 35.089 1.561 1.00 32.60 467 PRO A O 1
ATOM 1818 N N . LEU A 1 225 ? 15.201 34.938 2.477 1.00 28.72 468 LEU A N 1
ATOM 1819 C CA . LEU A 1 225 ? 15.880 34.661 1.208 1.00 27.58 468 LEU A CA 1
ATOM 1820 C C . LEU A 1 225 ? 15.464 33.269 0.741 1.00 29.47 468 LEU A C 1
ATOM 1821 O O . LEU A 1 225 ? 15.163 33.079 -0.442 1.00 27.75 468 LEU A O 1
ATOM 1826 N N . LEU A 1 226 ? 15.368 32.310 1.698 1.00 24.64 469 LEU A N 1
ATOM 1827 C CA . LEU A 1 226 ? 14.914 30.930 1.407 1.00 23.70 469 LEU A CA 1
ATOM 1828 C C . LEU A 1 226 ? 13.436 30.862 1.031 1.00 28.13 469 LEU A C 1
ATOM 1829 O O . LEU A 1 226 ? 13.066 30.063 0.188 1.00 25.33 469 LEU A O 1
ATOM 1834 N N . CYS A 1 227 ? 12.598 31.729 1.578 1.00 28.77 470 CYS A N 1
ATOM 1835 C CA . CYS A 1 227 ? 11.193 31.751 1.142 1.00 31.30 470 CYS A CA 1
ATOM 1836 C C . CYS A 1 227 ? 11.044 32.156 -0.292 1.00 36.17 470 CYS A C 1
ATOM 1837 O O . CYS A 1 227 ? 10.142 31.672 -0.973 1.00 36.69 470 CYS A O 1
ATOM 1840 N N . GLU A 1 228 ? 11.931 33.042 -0.758 1.00 33.10 471 GLU A N 1
ATOM 1841 C CA . GLU A 1 228 ? 11.916 33.511 -2.142 1.00 33.19 471 GLU A CA 1
ATOM 1842 C C . GLU A 1 228 ? 12.341 32.385 -3.082 1.00 37.55 471 GLU A C 1
ATOM 1843 O O . GLU A 1 228 ? 11.717 32.161 -4.111 1.00 37.81 471 GLU A O 1
ATOM 1849 N N . ILE A 1 229 ? 13.392 31.668 -2.707 1.00 32.38 472 ILE A N 1
ATOM 1850 C CA . ILE A 1 229 ? 13.980 30.632 -3.527 1.00 32.12 472 ILE A CA 1
ATOM 1851 C C . ILE A 1 229 ? 13.298 29.292 -3.510 1.00 32.73 472 ILE A C 1
ATOM 1852 O O . ILE A 1 229 ? 13.211 28.627 -4.532 1.00 33.47 472 ILE A O 1
ATOM 1857 N N . TRP A 1 230 ? 12.888 28.866 -2.337 1.00 28.96 473 TRP A N 1
ATOM 1858 C CA . TRP A 1 230 ? 12.310 27.574 -2.091 1.00 28.11 473 TRP A CA 1
ATOM 1859 C C . TRP A 1 230 ? 10.789 27.575 -2.148 1.00 37.35 473 TRP A C 1
ATOM 1860 O O . TRP A 1 230 ? 10.175 26.512 -2.263 1.00 37.66 473 TRP A O 1
ATOM 1871 N N . ASP A 1 231 ? 10.183 28.741 -1.998 1.00 37.44 474 ASP A N 1
ATOM 1872 C CA . ASP A 1 231 ? 8.726 28.855 -1.984 1.00 39.84 474 ASP A CA 1
ATOM 1873 C C . ASP A 1 231 ? 8.119 27.909 -0.950 1.00 43.58 474 ASP A C 1
ATOM 1874 O O . ASP A 1 231 ? 7.535 26.862 -1.235 1.00 41.96 474 ASP A O 1
ATOM 1879 N N . VAL A 1 232 ? 8.419 28.278 0.273 1.00 39.46 475 VAL A N 1
ATOM 1880 C CA . VAL A 1 232 ? 7.987 27.723 1.525 1.00 37.62 475 VAL A CA 1
ATOM 1881 C C . VAL A 1 232 ? 7.508 28.980 2.222 1.00 41.51 475 VAL A C 1
ATOM 1882 O O . VAL A 1 232 ? 7.686 30.075 1.656 1.00 42.12 475 VAL A O 1
ATOM 1886 N N . GLN A 1 233 ? 6.900 28.828 3.421 1.00 37.58 476 GLN A N 1
ATOM 1887 C CA . GLN A 1 233 ? 6.368 29.849 4.331 1.00 63.62 476 GLN A CA 1
ATOM 1888 C C . GLN A 1 233 ? 5.233 30.624 3.695 1.00 85.68 476 GLN A C 1
ATOM 1889 O O . GLN A 1 233 ? 4.225 30.017 3.347 1.00 51.42 476 GLN A O 1
ATOM 1895 N N . LYS B 2 1 ? 8.482 42.569 -6.989 1.00 63.34 744 LYS B N 1
ATOM 1896 C CA . LYS B 2 1 ? 8.327 42.488 -5.534 1.00 63.50 744 LYS B CA 1
ATOM 1897 C C . LYS B 2 1 ? 8.352 41.054 -5.012 1.00 68.86 744 LYS B C 1
ATOM 1898 O O . LYS B 2 1 ? 8.690 40.832 -3.836 1.00 69.84 744 LYS B O 1
ATOM 1900 N N . ASP B 2 2 ? 7.961 40.085 -5.864 1.00 62.93 745 ASP B N 1
ATOM 1901 C CA . ASP B 2 2 ? 7.912 38.678 -5.479 1.00 62.10 745 ASP B CA 1
ATOM 1902 C C . ASP B 2 2 ? 9.287 38.129 -5.112 1.00 62.02 745 ASP B C 1
ATOM 1903 O O . ASP B 2 2 ? 9.413 37.462 -4.083 1.00 63.37 745 ASP B O 1
ATOM 1908 N N . HIS B 2 3 ? 10.316 38.458 -5.901 1.00 52.70 746 HIS B N 1
ATOM 1909 C CA . HIS B 2 3 ? 11.684 37.991 -5.648 1.00 49.77 746 HIS B CA 1
ATOM 1910 C C . HIS B 2 3 ? 12.610 39.175 -5.385 1.00 46.01 746 HIS B C 1
ATOM 1911 O O . HIS B 2 3 ? 13.674 39.286 -6.009 1.00 42.84 746 HIS B O 1
ATOM 1918 N N . GLN B 2 4 ? 12.200 40.065 -4.467 1.00 39.54 747 GLN B N 1
ATOM 1919 C CA . GLN B 2 4 ? 12.949 41.281 -4.162 1.00 37.08 747 GLN B CA 1
ATOM 1920 C C . GLN B 2 4 ? 14.346 41.118 -3.588 1.00 35.11 747 GLN B C 1
ATOM 1921 O O . GLN B 2 4 ? 15.221 41.891 -3.965 1.00 33.79 747 GLN B O 1
ATOM 1927 N N . LEU B 2 5 ? 14.577 40.104 -2.727 1.00 30.94 748 LEU B N 1
ATOM 1928 C CA . LEU B 2 5 ? 15.908 39.869 -2.152 1.00 30.27 748 LEU B CA 1
ATOM 1929 C C . LEU B 2 5 ? 16.825 39.321 -3.214 1.00 32.64 748 LEU B C 1
ATOM 1930 O O . LEU B 2 5 ? 17.971 39.733 -3.279 1.00 32.75 748 LEU B O 1
ATOM 1935 N N . LEU B 2 6 ? 16.288 38.485 -4.112 1.00 28.84 749 LEU B N 1
ATOM 1936 C CA . LEU B 2 6 ? 17.035 37.879 -5.219 1.00 28.54 749 LEU B CA 1
ATOM 1937 C C . LEU B 2 6 ? 17.409 38.955 -6.258 1.00 30.44 749 LEU B C 1
ATOM 1938 O O . LEU B 2 6 ? 18.572 39.024 -6.671 1.00 26.70 749 LEU B O 1
ATOM 1943 N N . ARG B 2 7 ? 16.440 39.824 -6.637 1.00 26.95 750 ARG B N 1
ATOM 1944 C CA . ARG B 2 7 ? 16.693 40.931 -7.565 1.00 27.81 750 ARG B CA 1
ATOM 1945 C C . ARG B 2 7 ? 17.722 41.889 -6.965 1.00 33.53 750 ARG B C 1
ATOM 1946 O O . ARG B 2 7 ? 18.587 42.399 -7.686 1.00 35.63 750 ARG B O 1
ATOM 1954 N N . TYR B 2 8 ? 17.677 42.083 -5.640 1.00 29.30 751 TYR B N 1
ATOM 1955 C CA . TYR B 2 8 ? 18.635 42.965 -4.968 1.00 28.65 751 TYR B CA 1
ATOM 1956 C C . TYR B 2 8 ? 20.073 42.438 -5.079 1.00 31.15 751 TYR B C 1
ATOM 1957 O O . TYR B 2 8 ? 20.985 43.196 -5.385 1.00 31.17 751 TYR B O 1
ATOM 1966 N N . LEU B 2 9 ? 20.253 41.147 -4.836 1.00 24.23 752 LEU B N 1
ATOM 1967 C CA . LEU B 2 9 ? 21.535 40.451 -4.940 1.00 24.35 752 LEU B CA 1
ATOM 1968 C C . LEU B 2 9 ? 22.054 40.374 -6.360 1.00 31.96 752 LEU B C 1
ATOM 1969 O O . LEU B 2 9 ? 23.265 40.493 -6.553 1.00 30.93 752 LEU B O 1
ATOM 1974 N N . LEU B 2 10 ? 21.164 40.240 -7.356 1.00 30.43 753 LEU B N 1
ATOM 1975 C CA . LEU B 2 10 ? 21.584 40.231 -8.769 1.00 31.76 753 LEU B CA 1
ATOM 1976 C C . LEU B 2 10 ? 22.056 41.605 -9.235 1.00 42.59 753 LEU B C 1
ATOM 1977 O O . LEU B 2 10 ? 22.963 41.697 -10.065 1.00 43.52 753 LEU B O 1
ATOM 1982 N N . ASP B 2 11 ? 21.483 42.667 -8.675 1.00 44.14 754 ASP B N 1
ATOM 1983 C CA . ASP B 2 11 ? 21.903 44.037 -8.998 1.00 45.96 754 ASP B CA 1
ATOM 1984 C C . ASP B 2 11 ? 23.076 44.521 -8.109 1.00 53.07 754 ASP B C 1
ATOM 1985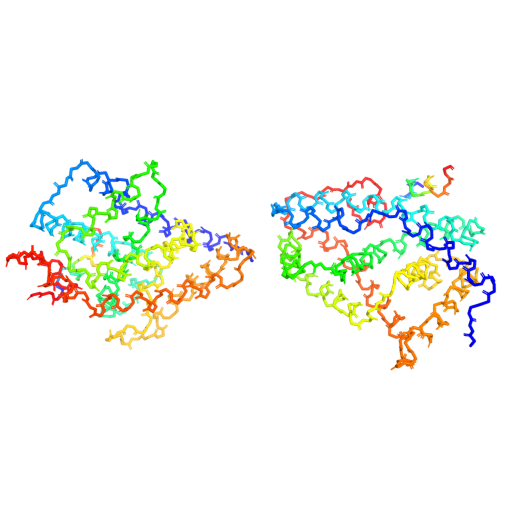 O O . ASP B 2 11 ? 24.187 44.638 -8.625 1.00 55.40 754 ASP B O 1
ATOM 1990 N N . LYS B 2 12 ? 22.844 44.754 -6.792 1.00 48.36 755 LYS B N 1
ATOM 1991 C CA . LYS B 2 12 ? 23.850 45.164 -5.795 1.00 56.61 755 LYS B CA 1
ATOM 1992 C C . LYS B 2 12 ? 24.820 46.248 -6.296 1.00 94.96 755 LYS B C 1
ATOM 1993 O O . LYS B 2 12 ? 25.805 45.945 -6.977 1.00 62.70 755 LYS B O 1
ATOM 1999 N N . MET C 1 4 ? 13.607 5.077 13.534 1.00 65.18 247 MET C N 1
ATOM 2000 C CA . MET C 1 4 ? 12.148 5.142 13.501 1.00 64.59 247 MET C CA 1
ATOM 2001 C C . MET C 1 4 ? 11.589 6.023 14.627 1.00 64.65 247 MET C C 1
ATOM 2002 O O . MET C 1 4 ? 12.341 6.771 15.266 1.00 65.67 247 MET C O 1
ATOM 2007 N N . GLU C 1 5 ? 10.262 5.966 14.834 1.00 55.77 248 GLU C N 1
ATOM 2008 C CA . GLU C 1 5 ? 9.567 6.734 15.853 1.00 53.01 248 GLU C CA 1
ATOM 2009 C C . GLU C 1 5 ? 8.379 5.917 16.346 1.00 48.35 248 GLU C C 1
ATOM 2010 O O . GLU C 1 5 ? 7.694 5.272 15.548 1.00 46.40 248 GLU C O 1
ATOM 2016 N N . LEU C 1 6 ? 8.142 5.951 17.655 1.00 40.23 249 LEU C N 1
ATOM 2017 C CA . LEU C 1 6 ? 7.055 5.219 18.284 1.00 38.55 249 LEU C CA 1
ATOM 2018 C C . LEU C 1 6 ? 5.686 5.786 17.919 1.00 40.75 249 LEU C C 1
ATOM 2019 O O . LEU C 1 6 ? 5.539 7.004 17.787 1.00 39.04 249 LEU C O 1
ATOM 2024 N N . THR C 1 7 ? 4.675 4.921 17.809 1.00 35.63 250 THR C N 1
ATOM 2025 C CA . THR C 1 7 ? 3.321 5.427 17.577 1.00 34.50 250 THR C CA 1
ATOM 2026 C C . THR C 1 7 ? 2.749 5.840 18.954 1.00 38.43 250 THR C C 1
ATOM 2027 O O . THR C 1 7 ? 3.219 5.343 19.979 1.00 36.16 250 THR C O 1
ATOM 2031 N N . PRO C 1 8 ? 1.743 6.747 19.018 1.00 35.89 251 PRO C N 1
ATOM 2032 C CA . PRO C 1 8 ? 1.111 7.076 20.311 1.00 35.57 251 PRO C CA 1
ATOM 2033 C C . PRO C 1 8 ? 0.691 5.860 21.159 1.00 41.26 251 PRO C C 1
ATOM 2034 O O . PRO C 1 8 ? 0.843 5.907 22.380 1.00 43.75 251 PRO C O 1
ATOM 2038 N N . ASP C 1 9 ? 0.170 4.787 20.530 1.00 37.29 252 ASP C N 1
ATOM 2039 C CA . ASP C 1 9 ? -0.253 3.545 21.197 1.00 36.50 252 ASP C CA 1
ATOM 2040 C C . ASP C 1 9 ? 0.940 2.722 21.722 1.00 39.75 252 ASP C C 1
ATOM 2041 O O . ASP C 1 9 ? 0.802 2.046 22.743 1.00 38.86 252 ASP C O 1
ATOM 2046 N N . GLN C 1 10 ? 2.063 2.700 20.978 1.00 34.20 253 GLN C N 1
ATOM 2047 C CA . GLN C 1 10 ? 3.275 1.994 21.419 1.00 33.42 253 GLN C CA 1
ATOM 2048 C C . GLN C 1 10 ? 3.851 2.738 22.629 1.00 37.17 253 GLN C C 1
ATOM 2049 O O . GLN C 1 10 ? 4.337 2.109 23.557 1.00 38.77 253 GLN C O 1
ATOM 2055 N N . GLN C 1 11 ? 3.728 4.074 22.635 1.00 33.92 254 GLN C N 1
ATOM 2056 C CA . GLN C 1 11 ? 4.165 4.965 23.714 1.00 34.56 254 GLN C CA 1
ATOM 2057 C C . GLN C 1 11 ? 3.356 4.737 25.001 1.00 40.27 254 GLN C C 1
ATOM 2058 O O . GLN C 1 11 ? 3.912 4.816 26.103 1.00 39.29 254 GLN C O 1
ATOM 2064 N N . THR C 1 12 ? 2.045 4.436 24.858 1.00 37.73 255 THR C N 1
ATOM 2065 C CA . THR C 1 12 ? 1.138 4.135 25.970 1.00 36.19 255 THR C CA 1
ATOM 2066 C C . THR C 1 12 ? 1.528 2.795 26.555 1.00 39.40 255 THR C C 1
ATOM 2067 O O . THR C 1 12 ? 1.528 2.624 27.765 1.00 40.82 255 THR C O 1
ATOM 2071 N N . LEU C 1 13 ? 1.779 1.828 25.685 1.00 35.84 256 LEU C N 1
ATOM 2072 C CA . LEU C 1 13 ? 2.185 0.487 26.044 1.00 35.26 256 LEU C CA 1
ATOM 2073 C C . LEU C 1 13 ? 3.529 0.540 26.820 1.00 37.29 256 LEU C C 1
ATOM 2074 O O . LEU C 1 13 ? 3.608 0.040 27.943 1.00 36.46 256 LEU C O 1
ATOM 2079 N N . LEU C 1 14 ? 4.540 1.195 26.249 1.00 33.34 257 LEU C N 1
ATOM 2080 C CA . LEU C 1 14 ? 5.835 1.398 26.871 1.00 34.05 257 LEU C CA 1
ATOM 2081 C C . LEU C 1 14 ? 5.704 1.927 28.316 1.00 39.89 257 LEU C C 1
ATOM 2082 O O . LEU C 1 14 ? 6.227 1.276 29.218 1.00 38.74 257 LEU C O 1
ATOM 2087 N N . HIS C 1 15 ? 4.928 3.019 28.549 1.00 36.36 258 HIS C N 1
ATOM 2088 C CA . HIS C 1 15 ? 4.722 3.580 29.892 1.00 36.87 258 HIS C CA 1
ATOM 2089 C C . HIS C 1 15 ? 3.985 2.630 30.810 1.00 40.16 258 HIS C C 1
ATOM 2090 O O . HIS C 1 15 ? 4.227 2.623 32.015 1.00 39.82 258 HIS C O 1
ATOM 2097 N N . PHE C 1 16 ? 3.082 1.839 30.254 1.00 35.62 259 PHE C N 1
ATOM 2098 C CA . PHE C 1 16 ? 2.317 0.903 31.052 1.00 35.89 259 PHE C CA 1
ATOM 2099 C C . PHE C 1 16 ? 3.260 -0.185 31.568 1.00 38.89 259 PHE C C 1
ATOM 2100 O O . PHE C 1 16 ? 3.246 -0.475 32.759 1.00 37.68 259 PHE C O 1
ATOM 2108 N N . ILE C 1 17 ? 4.151 -0.685 30.690 1.00 34.30 260 ILE C N 1
ATOM 2109 C CA . ILE C 1 17 ? 5.162 -1.692 31.002 1.00 33.19 260 ILE C CA 1
ATOM 2110 C C . ILE C 1 17 ? 6.177 -1.193 32.031 1.00 33.86 260 ILE C C 1
ATOM 2111 O O . ILE C 1 17 ? 6.528 -1.943 32.941 1.00 32.10 260 ILE C O 1
ATOM 2116 N N . MET C 1 18 ? 6.652 0.053 31.867 1.00 30.29 261 MET C N 1
ATOM 2117 C CA . MET C 1 18 ? 7.599 0.722 32.759 1.00 31.73 261 MET C CA 1
ATOM 2118 C C . MET C 1 18 ? 7.033 0.850 34.162 1.00 41.01 261 MET C C 1
ATOM 2119 O O . MET C 1 18 ? 7.765 0.638 35.123 1.00 42.70 261 MET C O 1
ATOM 2124 N N . ASP C 1 19 ? 5.742 1.202 34.278 1.00 38.79 262 ASP C N 1
ATOM 2125 C CA . ASP C 1 19 ? 5.042 1.324 35.547 1.00 39.87 262 ASP C CA 1
AT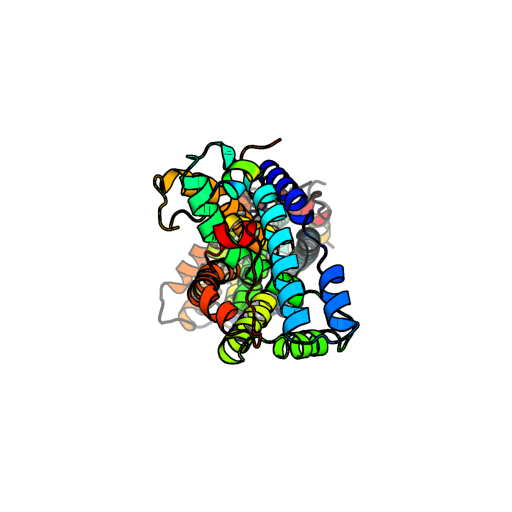OM 2126 C C . ASP C 1 19 ? 5.129 0.009 36.298 1.00 43.26 262 ASP C C 1
ATOM 2127 O O . ASP C 1 19 ? 5.562 0.001 37.440 1.00 44.93 262 ASP C O 1
ATOM 2132 N N . SER C 1 20 ? 4.732 -1.094 35.644 1.00 37.72 263 SER C N 1
ATOM 2133 C CA . SER C 1 20 ? 4.774 -2.452 36.190 1.00 37.74 263 SER C CA 1
ATOM 2134 C C . SER C 1 20 ? 6.217 -2.847 36.565 1.00 41.71 263 SER C C 1
ATOM 2135 O O . SER C 1 20 ? 6.443 -3.422 37.636 1.00 43.12 263 SER C O 1
ATOM 2138 N N . TYR C 1 21 ? 7.184 -2.508 35.687 1.00 35.14 264 TYR C N 1
ATOM 2139 C CA . TYR C 1 21 ? 8.597 -2.833 35.897 1.00 33.46 264 TYR C CA 1
ATOM 2140 C C . TYR C 1 21 ? 9.200 -2.107 37.116 1.00 37.69 264 TYR C C 1
ATOM 2141 O O . TYR C 1 21 ? 10.031 -2.681 37.819 1.00 37.52 264 TYR C O 1
ATOM 2150 N N . ASN C 1 22 ? 8.744 -0.879 37.382 1.00 34.00 265 ASN C N 1
ATOM 2151 C CA . ASN C 1 22 ? 9.220 -0.035 38.483 1.00 35.23 265 ASN C CA 1
ATOM 2152 C C . ASN C 1 22 ? 8.726 -0.416 39.896 1.00 38.98 265 ASN C C 1
ATOM 2153 O O . ASN C 1 22 ? 9.127 0.208 40.884 1.00 39.52 265 ASN C O 1
ATOM 2158 N N . LYS C 1 23 ? 7.927 -1.480 39.985 1.00 34.96 266 LYS C N 1
ATOM 2159 C CA . LYS C 1 23 ? 7.420 -2.014 41.236 1.00 35.69 266 LYS C CA 1
ATOM 2160 C C . LYS C 1 23 ? 8.432 -2.996 41.815 1.00 39.49 266 LYS C C 1
ATOM 2161 O O . LYS C 1 23 ? 8.186 -3.588 42.862 1.00 40.62 266 LYS C O 1
ATOM 2167 N N . GLN C 1 24 ? 9.565 -3.185 41.135 1.00 35.92 267 GLN C N 1
ATOM 2168 C CA . GLN C 1 24 ? 10.628 -4.059 41.626 1.00 35.51 267 GLN C CA 1
ATOM 2169 C C . GLN C 1 24 ? 11.401 -3.314 42.712 1.00 40.38 267 GLN C C 1
ATOM 2170 O O . GLN C 1 24 ? 11.628 -2.108 42.586 1.00 40.00 267 GLN C O 1
ATOM 2176 N N . ARG C 1 25 ? 11.906 -4.059 43.710 1.00 38.57 268 ARG C N 1
ATOM 2177 C CA . ARG C 1 25 ? 12.765 -3.578 44.794 1.00 38.97 268 ARG C CA 1
ATOM 2178 C C . ARG C 1 25 ? 13.897 -2.759 44.165 1.00 45.47 268 ARG C C 1
ATOM 2179 O O . ARG C 1 25 ? 14.428 -3.153 43.123 1.00 44.08 268 ARG C O 1
ATOM 2187 N N . MET C 1 26 ? 14.186 -1.582 44.721 1.00 46.02 269 MET C N 1
ATOM 2188 C CA . MET C 1 26 ? 15.182 -0.641 44.188 1.00 48.85 269 MET C CA 1
ATOM 2189 C C . MET C 1 26 ? 16.630 -1.180 44.122 1.00 50.32 269 MET C C 1
ATOM 2190 O O . MET C 1 26 ? 17.090 -1.787 45.087 1.00 48.52 269 MET C O 1
ATOM 2195 N N . PRO C 1 27 ? 17.364 -0.940 43.007 1.00 47.07 270 PRO C N 1
ATOM 2196 C CA . PRO C 1 27 ? 18.775 -1.377 42.944 1.00 46.86 270 PRO C CA 1
ATOM 2197 C C . PRO C 1 27 ? 19.648 -0.782 44.063 1.00 54.05 270 PRO C C 1
ATOM 2198 O O . PRO C 1 27 ? 20.494 -1.496 44.599 1.00 53.05 270 PRO C O 1
ATOM 2202 N N . GLN C 1 28 ? 19.443 0.522 44.413 1.00 53.23 271 GLN C N 1
ATOM 2203 C CA . GLN C 1 28 ? 20.165 1.227 45.492 1.00 54.50 271 GLN C CA 1
ATOM 2204 C C . GLN C 1 28 ? 20.044 0.434 46.771 1.00 59.50 271 GLN C C 1
ATOM 2205 O O . GLN C 1 28 ? 21.052 0.178 47.427 1.00 60.03 271 GLN C O 1
ATOM 2211 N N . GLU C 1 29 ? 18.811 0.003 47.089 1.00 55.94 272 GLU C N 1
ATOM 2212 C CA . GLU C 1 29 ? 18.477 -0.822 48.237 1.00 55.39 272 GLU C CA 1
ATOM 2213 C C . GLU C 1 29 ? 19.402 -2.019 48.329 1.00 58.48 272 GLU C C 1
ATOM 2214 O O . GLU C 1 29 ? 20.157 -2.091 49.299 1.00 59.46 272 GLU C O 1
ATOM 2220 N N . ILE C 1 30 ? 19.399 -2.933 47.317 1.00 52.60 273 ILE C N 1
ATOM 2221 C CA . ILE C 1 30 ? 20.263 -4.120 47.380 1.00 50.91 273 ILE C CA 1
ATOM 2222 C C . ILE C 1 30 ? 21.774 -3.853 47.443 1.00 50.51 273 ILE C C 1
ATOM 2223 O O . ILE C 1 30 ? 22.466 -4.496 48.236 1.00 49.09 273 ILE C O 1
ATOM 2228 N N . THR C 1 31 ? 22.271 -2.914 46.620 1.00 45.51 274 THR C N 1
ATOM 2229 C CA . THR C 1 31 ? 23.689 -2.595 46.593 1.00 45.12 274 THR C CA 1
ATOM 2230 C C . THR C 1 31 ? 24.149 -1.901 47.872 1.00 50.61 274 THR C C 1
ATOM 2231 O O . THR C 1 31 ? 25.335 -1.979 48.187 1.00 50.31 274 THR C O 1
ATOM 2235 N N . ASN C 1 32 ? 23.222 -1.237 48.610 1.00 46.84 275 ASN C N 1
ATOM 2236 C CA . ASN C 1 32 ? 23.541 -0.580 49.884 1.00 46.16 275 ASN C CA 1
ATOM 2237 C C . ASN C 1 32 ? 23.927 -1.642 50.894 1.00 50.36 275 ASN C C 1
ATOM 2238 O O . ASN C 1 32 ? 25.001 -1.552 51.483 1.00 51.09 275 ASN C O 1
ATOM 2243 N N . LYS C 1 33 ? 23.081 -2.669 51.044 1.00 46.22 276 LYS C N 1
ATOM 2244 C CA . LYS C 1 33 ? 23.300 -3.788 51.942 1.00 46.08 276 LYS C CA 1
ATOM 2245 C C . LYS C 1 33 ? 24.628 -4.514 51.660 1.00 50.29 276 LYS C C 1
ATOM 2246 O O . LYS C 1 33 ? 25.380 -4.786 52.594 1.00 50.30 276 LYS C O 1
ATOM 2252 N N . ILE C 1 34 ? 24.897 -4.858 50.385 1.00 45.04 277 ILE C N 1
ATOM 2253 C CA . ILE C 1 34 ? 26.119 -5.570 50.017 1.00 43.10 277 ILE C CA 1
ATOM 2254 C C . ILE C 1 34 ? 27.378 -4.705 50.307 1.00 47.48 277 ILE C C 1
ATOM 2255 O O . ILE C 1 34 ? 28.383 -5.249 50.737 1.00 47.33 277 ILE C O 1
ATOM 2260 N N . LEU C 1 35 ? 27.305 -3.380 50.083 1.00 43.83 278 LEU C N 1
ATOM 2261 C CA . LEU C 1 35 ? 28.418 -2.461 50.319 1.00 44.42 278 LEU C CA 1
ATOM 2262 C C . LEU C 1 35 ? 28.667 -2.111 51.787 1.00 51.36 278 LEU C C 1
ATOM 2263 O O . LEU C 1 35 ? 29.818 -1.943 52.179 1.00 52.60 278 LEU C O 1
ATOM 2268 N N . LYS C 1 36 ? 27.597 -1.988 52.574 1.00 48.97 279 LYS C N 1
ATOM 2269 C CA . LYS C 1 36 ? 27.620 -1.651 53.999 1.00 49.79 279 LYS C CA 1
ATOM 2270 C C . LYS C 1 36 ? 28.595 -2.549 54.774 1.00 55.09 279 LYS C C 1
ATOM 2271 O O . LYS C 1 36 ? 29.641 -2.079 55.217 1.00 55.29 279 LYS C O 1
ATOM 2277 N N . GLU C 1 37 ? 28.254 -3.828 54.900 1.00 50.89 280 GLU C N 1
ATOM 2278 C CA . GLU C 1 37 ? 29.037 -4.779 55.650 1.00 50.54 280 GLU C CA 1
ATOM 2279 C C . GLU C 1 37 ? 29.149 -6.061 54.863 1.00 53.46 280 GLU C C 1
ATOM 2280 O O . GLU C 1 37 ? 28.269 -6.355 54.048 1.00 53.59 280 GLU C O 1
ATOM 2286 N N . ALA C 1 38 ? 30.239 -6.820 55.094 1.00 47.72 281 ALA C N 1
ATOM 2287 C CA . ALA C 1 38 ? 30.452 -8.115 54.456 1.00 45.79 281 ALA C CA 1
ATOM 2288 C C . ALA C 1 38 ? 29.784 -9.209 55.274 1.00 47.08 281 ALA C C 1
ATOM 2289 O O . ALA C 1 38 ? 29.730 -9.141 56.505 1.00 46.74 281 ALA C O 1
ATOM 2291 N N . PHE C 1 39 ? 29.237 -10.197 54.574 1.00 42.27 282 PHE C N 1
ATOM 2292 C CA . PHE C 1 39 ? 28.559 -11.315 55.195 1.00 42.01 282 PHE C CA 1
ATOM 2293 C C . PHE C 1 39 ? 29.264 -12.630 54.901 1.00 44.67 282 PHE C C 1
ATOM 2294 O O . PHE C 1 39 ? 30.055 -12.713 53.969 1.00 44.60 282 PHE C O 1
ATOM 2302 N N . SER C 1 40 ? 28.947 -13.671 55.684 1.00 41.89 283 SER C N 1
ATOM 2303 C CA . SER C 1 40 ? 29.460 -15.021 55.473 1.00 41.98 283 SER C CA 1
ATOM 2304 C C . SER C 1 40 ? 28.622 -15.666 54.375 1.00 45.93 283 SER C C 1
ATOM 2305 O O . SER C 1 40 ? 27.526 -15.175 54.081 1.00 44.93 283 SER C O 1
ATOM 2308 N N . ALA C 1 41 ? 29.107 -16.791 53.810 1.00 42.56 284 ALA C N 1
ATOM 2309 C CA . ALA C 1 41 ? 28.423 -17.538 52.750 1.00 42.54 284 ALA C CA 1
ATOM 2310 C C . ALA C 1 41 ? 27.012 -17.990 53.145 1.00 48.11 284 ALA C C 1
ATOM 2311 O O . ALA C 1 41 ? 26.133 -18.019 52.286 1.00 49.02 284 ALA C O 1
ATOM 2313 N N . GLU C 1 42 ? 26.788 -18.331 54.438 1.00 41.72 285 GLU C N 1
ATOM 2314 C CA . GLU C 1 42 ? 25.455 -18.712 54.923 1.00 41.02 285 GLU C CA 1
ATOM 2315 C C . GLU C 1 42 ? 24.511 -17.500 54.958 1.00 42.48 285 GLU C C 1
ATOM 2316 O O . GLU C 1 42 ? 23.325 -17.655 54.666 1.00 41.79 285 GLU C O 1
ATOM 2322 N N . GLU C 1 43 ? 25.027 -16.313 55.368 1.00 38.50 286 GLU C N 1
ATOM 2323 C CA . GLU C 1 43 ? 24.246 -15.069 55.444 1.00 37.89 286 GLU C CA 1
ATOM 2324 C C . GLU C 1 43 ? 23.871 -14.636 54.037 1.00 39.80 286 GLU C C 1
ATOM 2325 O O . GLU C 1 43 ? 22.729 -14.265 53.790 1.00 40.68 286 GLU C O 1
ATOM 2331 N N . ASN C 1 44 ? 24.835 -14.716 53.119 1.00 34.37 287 ASN C N 1
ATOM 2332 C CA . ASN C 1 44 ? 24.658 -14.361 51.722 1.00 32.34 287 ASN C CA 1
ATOM 2333 C C . ASN C 1 44 ? 23.646 -15.242 51.045 1.00 37.51 287 ASN C C 1
ATOM 2334 O O . ASN C 1 44 ? 22.793 -14.743 50.312 1.00 38.61 287 ASN C O 1
ATOM 2339 N N . PHE C 1 45 ? 23.708 -16.545 51.309 1.00 32.87 288 PHE C N 1
ATOM 2340 C CA . PHE C 1 45 ? 22.784 -17.495 50.707 1.00 31.94 288 PHE C CA 1
ATOM 2341 C C . PHE C 1 45 ? 21.306 -17.224 51.083 1.00 36.99 288 PHE C C 1
ATOM 2342 O O . PHE C 1 45 ? 20.397 -17.385 50.241 1.00 35.66 288 PHE C O 1
ATOM 2350 N N . LEU C 1 46 ? 21.076 -16.776 52.324 1.00 33.29 289 LEU C N 1
ATOM 2351 C CA . LEU C 1 46 ? 19.736 -16.430 52.776 1.00 34.20 289 LEU C CA 1
ATOM 2352 C C . LEU C 1 46 ? 19.325 -15.090 52.173 1.00 36.22 289 LEU C C 1
ATOM 2353 O O . LEU C 1 46 ? 18.139 -14.886 51.913 1.00 36.40 289 LEU C O 1
ATOM 2358 N N . ILE C 1 47 ? 20.294 -14.188 51.938 1.00 30.12 290 ILE C N 1
ATOM 2359 C CA . ILE C 1 47 ? 20.033 -12.901 51.280 1.00 30.16 290 ILE C CA 1
ATOM 2360 C C . ILE C 1 47 ? 19.582 -13.207 49.830 1.00 35.68 290 ILE C C 1
ATOM 2361 O O . ILE C 1 47 ? 18.617 -12.612 49.347 1.00 35.50 290 ILE C O 1
ATOM 2366 N N . LEU C 1 48 ? 20.254 -14.174 49.182 1.00 32.75 291 LEU C N 1
ATOM 2367 C CA . LEU C 1 48 ? 19.964 -14.600 47.814 1.00 32.36 291 LEU C CA 1
ATOM 2368 C C . LEU C 1 48 ? 18.562 -15.151 47.704 1.00 39.48 291 LEU C C 1
ATOM 2369 O O . LEU C 1 48 ? 17.792 -14.581 46.944 1.00 39.80 291 LEU C O 1
ATOM 2374 N N . THR C 1 49 ? 18.215 -16.223 48.470 1.00 36.91 292 THR C N 1
ATOM 2375 C CA . THR C 1 49 ? 16.894 -16.836 48.439 1.00 36.66 292 THR C CA 1
ATOM 2376 C C . THR C 1 49 ? 15.758 -15.856 48.758 1.00 39.57 292 THR C C 1
ATOM 2377 O O . THR C 1 49 ? 14.661 -16.027 48.230 1.00 40.43 292 THR C O 1
ATOM 2381 N N . GLU C 1 50 ? 16.025 -14.841 49.593 1.00 35.12 293 GLU C N 1
ATOM 2382 C CA . GLU C 1 50 ? 15.044 -13.819 49.981 1.00 34.89 293 GLU C CA 1
ATOM 2383 C C . GLU C 1 50 ? 14.828 -12.849 48.821 1.00 35.85 293 GLU C C 1
ATOM 2384 O O . GLU C 1 50 ? 13.676 -12.535 48.515 1.00 34.88 293 GLU C O 1
ATOM 2390 N N . MET C 1 51 ? 15.934 -12.337 48.202 1.00 31.43 294 MET C N 1
ATOM 2391 C CA . MET C 1 51 ? 15.817 -11.448 47.037 1.00 31.61 294 MET C CA 1
ATOM 2392 C C . MET C 1 51 ? 15.133 -12.189 45.873 1.00 32.50 294 MET C C 1
ATOM 2393 O O . MET C 1 51 ? 14.303 -11.609 45.200 1.00 31.82 294 MET C O 1
ATOM 2398 N N . ALA C 1 52 ? 15.457 -13.465 45.686 1.00 27.74 295 ALA C N 1
ATOM 2399 C CA . ALA C 1 52 ? 14.899 -14.296 44.615 1.00 28.14 295 ALA C CA 1
ATOM 2400 C C . ALA C 1 52 ? 13.411 -14.557 44.825 1.00 35.76 295 ALA C C 1
ATOM 2401 O O . ALA C 1 52 ? 12.653 -14.529 43.844 1.00 36.51 295 ALA C O 1
ATOM 2403 N N . THR C 1 53 ? 12.967 -14.754 46.095 1.00 31.29 296 THR C N 1
ATOM 2404 C CA . THR C 1 53 ? 11.554 -15.012 46.422 1.00 31.17 296 THR C CA 1
ATOM 2405 C C . THR C 1 53 ? 10.726 -13.784 46.108 1.00 35.22 296 THR C C 1
ATOM 2406 O O . THR C 1 53 ? 9.674 -13.892 45.472 1.00 34.18 296 THR C O 1
ATOM 2410 N N . ASN C 1 54 ? 11.208 -12.622 46.544 1.00 30.95 297 ASN C N 1
ATOM 2411 C CA . ASN C 1 54 ? 10.544 -11.371 46.285 1.00 31.86 297 ASN C CA 1
ATOM 2412 C C . ASN C 1 54 ? 10.530 -11.082 44.781 1.00 35.42 297 ASN C C 1
ATOM 2413 O O . ASN C 1 54 ? 9.514 -10.606 44.256 1.00 33.85 297 ASN C O 1
ATOM 2418 N N . HIS C 1 55 ? 11.676 -11.327 44.096 1.00 30.29 298 HIS C N 1
ATOM 2419 C CA . HIS C 1 55 ? 11.784 -11.102 42.660 1.00 27.52 298 HIS C CA 1
ATOM 2420 C C . HIS C 1 55 ? 10.715 -11.885 41.883 1.00 32.13 298 HIS C C 1
ATOM 2421 O O . HIS C 1 55 ? 10.030 -11.310 41.025 1.00 30.80 298 HIS C O 1
ATOM 2428 N N . VAL C 1 56 ? 10.541 -13.171 42.211 1.00 30.15 299 VAL C N 1
ATOM 2429 C CA . VAL C 1 56 ? 9.546 -14.031 41.573 1.00 31.63 299 VAL C CA 1
ATOM 2430 C C . VAL C 1 56 ? 8.109 -13.495 41.794 1.00 36.52 299 VAL C C 1
ATOM 2431 O O . VAL C 1 56 ? 7.263 -13.647 40.912 1.00 36.19 299 VAL C O 1
ATOM 2435 N N . GLN C 1 57 ? 7.850 -12.845 42.954 1.00 32.88 300 GLN C N 1
ATOM 2436 C CA . GLN C 1 57 ? 6.545 -12.285 43.272 1.00 31.91 300 GLN C CA 1
ATOM 2437 C C . GLN C 1 57 ? 6.259 -11.068 42.398 1.00 33.50 300 GLN C C 1
ATOM 2438 O O . GLN C 1 57 ? 5.185 -10.988 41.806 1.00 32.76 300 GLN C O 1
ATOM 2444 N N . VAL C 1 58 ? 7.228 -10.155 42.269 1.00 28.23 301 VAL C N 1
ATOM 2445 C CA . VAL C 1 58 ? 7.056 -8.976 41.452 1.00 29.10 301 VAL C CA 1
ATOM 2446 C C . VAL C 1 58 ? 6.996 -9.375 39.955 1.00 35.49 301 VAL C C 1
ATOM 2447 O O . VAL C 1 58 ? 6.234 -8.778 39.183 1.00 36.01 301 VAL C O 1
ATOM 2451 N N . LEU C 1 59 ? 7.751 -10.414 39.578 1.00 31.87 302 LEU C N 1
ATOM 2452 C CA . LEU C 1 59 ? 7.783 -10.945 38.217 1.00 32.00 302 LEU C CA 1
ATOM 2453 C C . LEU C 1 59 ? 6.415 -11.486 37.761 1.00 34.81 302 LEU C C 1
ATOM 2454 O O . LEU C 1 59 ? 6.015 -11.226 36.627 1.00 34.79 302 LEU C O 1
ATOM 2459 N N . VAL C 1 60 ? 5.734 -12.264 38.613 1.00 30.51 303 VAL C N 1
ATOM 2460 C CA . VAL C 1 60 ? 4.393 -12.805 38.301 1.00 29.82 303 VAL C CA 1
ATOM 2461 C C . VAL C 1 60 ? 3.427 -11.653 38.114 1.00 33.64 303 VAL C C 1
ATOM 2462 O O . VAL C 1 60 ? 2.661 -11.625 37.139 1.00 32.51 303 VAL C O 1
ATOM 2466 N N . GLU C 1 61 ? 3.544 -10.644 38.982 1.00 32.43 304 GLU C N 1
ATOM 2467 C CA . GLU C 1 61 ? 2.727 -9.443 38.882 1.00 32.77 304 GLU C CA 1
ATOM 2468 C C . GLU C 1 61 ? 2.938 -8.752 37.556 1.00 36.79 304 GLU C C 1
ATOM 2469 O O . GLU C 1 61 ? 1.958 -8.455 36.882 1.00 36.44 304 GLU C O 1
ATOM 2475 N N . PHE C 1 62 ? 4.215 -8.503 37.180 1.00 30.61 305 PHE C N 1
ATOM 2476 C CA . PHE C 1 62 ? 4.629 -7.889 35.917 1.00 29.45 305 PHE C CA 1
ATOM 2477 C C . PHE C 1 62 ? 4.142 -8.670 34.691 1.00 34.49 305 PHE C C 1
ATOM 2478 O O . PHE C 1 62 ? 3.726 -8.060 33.713 1.00 34.87 305 PHE C O 1
ATOM 2486 N N . THR C 1 63 ? 4.268 -9.999 34.730 1.00 29.63 306 THR C N 1
ATOM 2487 C CA . THR C 1 63 ? 3.903 -10.921 33.658 1.00 28.02 306 THR C CA 1
ATOM 2488 C C . THR C 1 63 ? 2.403 -10.876 33.369 1.00 32.08 306 THR C C 1
ATOM 2489 O O . THR C 1 63 ? 2.002 -10.814 32.205 1.00 30.05 306 THR C O 1
ATOM 2493 N N . LYS C 1 64 ? 1.577 -10.878 34.415 1.00 32.20 307 LYS C N 1
ATOM 2494 C CA . LYS C 1 64 ? 0.101 -10.797 34.277 1.00 32.23 307 LYS C CA 1
ATOM 2495 C C . LYS C 1 64 ? -0.365 -9.499 33.619 1.00 36.70 307 LYS C C 1
ATOM 2496 O O . LYS C 1 64 ? -1.441 -9.443 33.030 1.00 38.99 307 LYS C O 1
ATOM 2502 N N . LYS C 1 65 ? 0.425 -8.455 33.727 1.00 30.99 308 LYS C N 1
ATOM 2503 C CA . LYS C 1 65 ? 0.066 -7.175 33.122 1.00 29.99 308 LYS C CA 1
ATOM 2504 C C . LYS C 1 65 ? 0.502 -7.087 31.675 1.00 35.34 308 LYS C C 1
ATOM 2505 O O . LYS C 1 65 ? 0.132 -6.126 30.997 1.00 37.36 308 LYS C O 1
ATOM 2511 N N . LEU C 1 66 ? 1.334 -8.041 31.200 1.00 29.81 309 LEU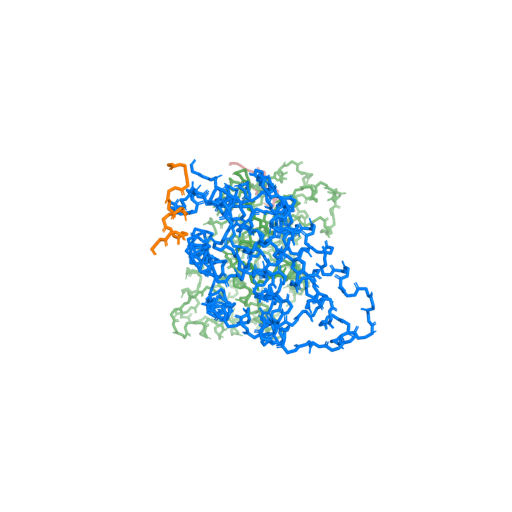 C N 1
ATOM 2512 C CA . LEU C 1 66 ? 1.792 -8.030 29.814 1.00 28.81 309 LEU C CA 1
ATOM 2513 C C . LEU C 1 66 ? 0.570 -8.232 28.918 1.00 32.13 309 LEU C C 1
ATOM 2514 O O . LEU C 1 66 ? -0.249 -9.114 29.185 1.00 33.32 309 LEU C O 1
ATOM 2519 N N . PRO C 1 67 ? 0.439 -7.433 27.858 1.00 29.26 310 PRO C N 1
ATOM 2520 C CA . PRO C 1 67 ? -0.748 -7.546 26.996 1.00 29.38 310 PRO C CA 1
ATOM 2521 C C . PRO C 1 67 ? -1.029 -8.935 26.482 1.00 36.31 310 PRO C C 1
ATOM 2522 O O . PRO C 1 67 ? -0.197 -9.532 25.801 1.00 38.27 310 PRO C O 1
ATOM 2526 N N . GLY C 1 68 ? -2.183 -9.450 26.867 1.00 33.26 311 GLY C N 1
ATOM 2527 C CA . GLY C 1 68 ? -2.682 -10.741 26.415 1.00 33.06 311 GLY C CA 1
ATOM 2528 C C . GLY C 1 68 ? -2.263 -11.962 27.190 1.00 35.43 311 GLY C C 1
ATOM 2529 O O . GLY C 1 68 ? -2.809 -13.036 26.951 1.00 34.65 311 GLY C O 1
ATOM 2530 N N . PHE C 1 69 ? -1.278 -11.840 28.101 1.00 32.37 312 PHE C N 1
ATOM 2531 C CA . PHE C 1 69 ? -0.807 -12.981 28.870 1.00 31.72 312 PHE C CA 1
ATOM 2532 C C . PHE C 1 69 ? -1.961 -13.752 29.526 1.00 36.69 312 PHE C C 1
ATOM 2533 O O . PHE C 1 69 ? -1.977 -14.991 29.511 1.00 36.64 312 PHE C O 1
ATOM 2541 N N . GLN C 1 70 ? -2.923 -13.032 30.106 1.00 35.88 313 GLN C N 1
ATOM 2542 C CA . GLN C 1 70 ? -4.057 -13.694 30.768 1.00 37.92 313 GLN C CA 1
ATOM 2543 C C . GLN C 1 70 ? -5.079 -14.339 29.809 1.00 42.47 313 GLN C C 1
ATOM 2544 O O . GLN C 1 70 ? -6.012 -14.989 30.286 1.00 42.93 313 GLN C O 1
ATOM 2550 N N . THR C 1 71 ? -4.871 -14.220 28.472 1.00 39.31 314 THR C N 1
ATOM 2551 C CA . THR C 1 71 ? -5.730 -14.855 27.466 1.00 39.80 314 THR C CA 1
ATOM 2552 C C . THR C 1 71 ? -5.102 -16.181 27.018 1.00 45.80 314 THR C C 1
ATOM 2553 O O . THR C 1 71 ? -5.668 -16.875 26.164 1.00 46.90 314 THR C O 1
ATOM 2557 N N . LEU C 1 72 ? -3.916 -16.522 27.563 1.00 40.16 315 LEU C N 1
ATOM 2558 C CA . LEU C 1 72 ? -3.191 -17.722 27.188 1.00 38.42 315 LEU C CA 1
ATOM 2559 C C . LEU C 1 72 ? -3.654 -18.938 27.925 1.00 44.15 315 LEU C C 1
ATOM 2560 O O . LEU C 1 72 ? -4.161 -18.849 29.039 1.00 44.28 315 LEU C O 1
ATOM 2565 N N . ASP C 1 73 ? -3.387 -20.106 27.330 1.00 41.24 316 ASP C N 1
ATOM 2566 C CA . ASP C 1 73 ? -3.649 -21.393 27.941 1.00 41.43 316 ASP C CA 1
ATOM 2567 C C . ASP C 1 73 ? -2.959 -21.423 29.319 1.00 46.27 316 ASP C C 1
ATOM 2568 O O . ASP C 1 73 ? -1.774 -21.072 29.417 1.00 42.29 316 ASP C O 1
ATOM 2573 N N . HIS C 1 74 ? -3.725 -21.814 30.372 1.00 45.89 317 HIS C N 1
ATOM 2574 C CA A HIS C 1 74 ? -3.208 -21.822 31.741 0.60 46.98 317 HIS C CA 1
ATOM 2575 C CA B HIS C 1 74 ? -3.275 -21.902 31.768 0.40 46.29 317 HIS C CA 1
ATOM 2576 C C . HIS C 1 74 ? -1.956 -22.644 31.956 1.00 50.53 317 HIS C C 1
ATOM 2577 O O . HIS C 1 74 ? -1.096 -22.211 32.720 1.00 50.35 317 HIS C O 1
ATOM 2590 N N . GLU C 1 75 ? -1.826 -23.799 31.296 1.00 46.87 318 GLU C N 1
ATOM 2591 C CA . GLU C 1 75 ? -0.630 -24.623 31.431 1.00 45.80 318 GLU C CA 1
ATOM 2592 C C . GLU C 1 75 ? 0.558 -23.962 30.783 1.00 46.29 318 GLU C C 1
ATOM 2593 O O . GLU C 1 75 ? 1.667 -24.032 31.311 1.00 48.04 318 GLU C O 1
ATOM 2599 N N . ASP C 1 76 ? 0.314 -23.271 29.674 1.00 38.65 319 ASP C N 1
ATOM 2600 C CA . ASP C 1 76 ? 1.319 -22.518 28.953 1.00 37.56 319 ASP C CA 1
ATOM 2601 C C . ASP C 1 76 ? 1.803 -21.336 29.792 1.00 39.48 319 ASP C C 1
ATOM 2602 O O . ASP C 1 76 ? 3.000 -21.058 29.820 1.00 36.40 319 ASP C O 1
ATOM 2607 N N . GLN C 1 77 ? 0.880 -20.663 30.513 1.00 36.77 320 GLN C N 1
ATOM 2608 C CA . GLN C 1 77 ? 1.244 -19.556 31.416 1.00 35.26 320 GLN C CA 1
ATOM 2609 C C . GLN C 1 77 ? 2.310 -19.968 32.439 1.00 37.37 320 GLN C C 1
ATOM 2610 O O . GLN C 1 77 ? 3.256 -19.213 32.669 1.00 34.68 320 GLN C O 1
ATOM 2616 N N . ILE C 1 78 ? 2.155 -21.158 33.040 1.00 34.07 321 ILE C N 1
ATOM 2617 C CA . ILE C 1 78 ? 3.098 -21.713 34.014 1.00 35.47 321 ILE C CA 1
ATOM 2618 C C . ILE C 1 78 ? 4.405 -22.086 33.337 1.00 38.06 321 ILE C C 1
ATOM 2619 O O . ILE C 1 78 ? 5.462 -21.702 33.826 1.00 36.87 321 ILE C O 1
ATOM 2624 N N . ALA C 1 79 ? 4.339 -22.805 32.198 1.00 35.00 322 ALA C N 1
ATOM 2625 C CA . ALA C 1 79 ? 5.541 -23.179 31.459 1.00 34.62 322 ALA C CA 1
ATOM 2626 C C . ALA C 1 79 ? 6.397 -21.937 31.093 1.00 37.73 322 ALA C C 1
ATOM 2627 O O . ALA C 1 79 ? 7.622 -22.038 31.073 1.00 38.50 322 ALA C O 1
ATOM 2629 N N . LEU C 1 80 ? 5.762 -20.775 30.839 1.00 30.23 323 LEU C N 1
ATOM 2630 C CA . LEU C 1 80 ? 6.470 -19.557 30.487 1.00 28.52 323 LEU C CA 1
ATOM 2631 C C . LEU C 1 80 ? 7.117 -18.937 31.708 1.00 32.26 323 LEU C C 1
ATOM 2632 O O . LEU C 1 80 ? 8.212 -18.363 31.595 1.00 29.82 323 LEU C O 1
ATOM 2637 N N . LEU C 1 81 ? 6.412 -18.989 32.850 1.00 29.09 324 LEU C N 1
ATOM 2638 C CA . LEU C 1 81 ? 6.884 -18.416 34.115 1.00 30.14 324 LEU C CA 1
ATOM 2639 C C . LEU C 1 81 ? 8.066 -19.188 34.628 1.00 35.57 324 LEU C C 1
ATOM 2640 O O . LEU C 1 81 ? 9.069 -18.577 34.988 1.00 36.75 324 LEU C O 1
ATOM 2645 N N . LYS C 1 82 ? 7.986 -20.520 34.571 1.00 31.91 325 LYS C N 1
ATOM 2646 C CA . LYS C 1 82 ? 9.072 -21.397 34.990 1.00 32.77 325 LYS C CA 1
ATOM 2647 C C . LYS C 1 82 ? 10.226 -21.314 34.021 1.00 37.16 325 LYS C C 1
ATOM 2648 O O . LYS C 1 82 ? 11.382 -21.412 34.419 1.00 38.35 325 LYS C O 1
ATOM 2654 N N . GLY C 1 83 ? 9.895 -21.203 32.742 1.00 32.32 326 GLY C N 1
ATOM 2655 C CA . GLY C 1 83 ? 10.868 -21.124 31.677 1.00 31.48 326 GLY C CA 1
ATOM 2656 C C . GLY C 1 83 ? 11.683 -19.863 31.738 1.00 31.38 326 GLY C C 1
ATOM 2657 O O . GLY C 1 83 ? 12.823 -19.843 31.283 1.00 33.55 326 GLY C O 1
ATOM 2658 N N . SER C 1 84 ? 11.131 -18.814 32.334 1.00 24.26 327 SER C N 1
ATOM 2659 C CA . SER C 1 84 ? 11.791 -17.519 32.341 1.00 22.61 327 SER C CA 1
ATOM 2660 C C . SER C 1 84 ? 12.278 -16.920 33.667 1.00 26.88 327 SER C C 1
ATOM 2661 O O . SER C 1 84 ? 13.026 -15.947 33.609 1.00 25.55 327 SER C O 1
ATOM 2664 N N . ALA C 1 85 ? 11.817 -17.429 34.825 1.00 23.99 328 ALA C N 1
ATOM 2665 C CA . ALA C 1 85 ? 12.193 -16.881 36.128 1.00 25.44 328 ALA C CA 1
ATOM 2666 C C . ALA C 1 85 ? 13.711 -16.679 36.366 1.00 26.13 328 ALA C C 1
ATOM 2667 O O . ALA C 1 85 ? 14.114 -15.609 36.812 1.00 23.26 328 ALA C O 1
ATOM 2669 N N . VAL C 1 86 ? 14.532 -17.701 36.109 1.00 25.44 329 VAL C N 1
ATOM 2670 C CA . VAL C 1 86 ? 15.991 -17.625 36.349 1.00 25.15 329 VAL C CA 1
ATOM 2671 C C . VAL C 1 86 ? 16.641 -16.545 35.472 1.00 27.61 329 VAL C C 1
ATOM 2672 O O . VAL C 1 86 ? 17.405 -15.709 35.949 1.00 27.10 329 VAL C O 1
ATOM 2676 N N . GLU C 1 87 ? 16.260 -16.507 34.209 1.00 24.71 330 GLU C N 1
ATOM 2677 C CA . GLU C 1 87 ? 16.792 -15.546 33.254 1.00 22.89 330 GLU C CA 1
ATOM 2678 C C . GLU C 1 87 ? 16.463 -14.142 33.621 1.00 25.54 330 GLU C C 1
ATOM 2679 O O . GLU C 1 87 ? 17.310 -13.264 33.439 1.00 27.83 330 GLU C O 1
ATOM 2685 N N . ALA C 1 88 ? 15.212 -13.883 34.097 1.00 20.69 331 ALA C N 1
ATOM 2686 C CA . ALA C 1 88 ? 14.825 -12.503 34.477 1.00 18.78 331 ALA C CA 1
ATOM 2687 C C . ALA C 1 88 ? 15.658 -12.061 35.668 1.00 24.61 331 ALA C C 1
ATOM 2688 O O . ALA C 1 88 ? 16.087 -10.925 35.726 1.00 26.86 331 ALA C O 1
ATOM 2690 N N . MET C 1 89 ? 15.892 -12.961 36.609 1.00 25.37 332 MET C N 1
ATOM 2691 C CA . MET C 1 89 ? 16.715 -12.662 37.783 1.00 27.70 332 MET C CA 1
ATOM 2692 C C . MET C 1 89 ? 18.147 -12.256 37.381 1.00 28.18 332 MET C C 1
ATOM 2693 O O . MET C 1 89 ? 18.664 -11.231 37.864 1.00 28.57 332 MET C O 1
ATOM 2698 N N . PHE C 1 90 ? 18.771 -13.007 36.457 1.00 23.76 333 PHE C N 1
ATOM 2699 C CA . PHE C 1 90 ? 20.117 -12.636 35.999 1.00 24.28 333 PHE C CA 1
ATOM 2700 C C . PHE C 1 90 ? 20.131 -11.335 35.244 1.00 27.76 333 PHE C C 1
ATOM 2701 O O . PHE C 1 90 ? 21.063 -10.551 35.393 1.00 27.01 333 PHE C O 1
ATOM 2709 N N . LEU C 1 91 ? 19.048 -11.048 34.479 1.00 23.27 334 LEU C N 1
ATOM 2710 C CA . LEU C 1 91 ? 18.980 -9.794 33.742 1.00 20.87 334 LEU C CA 1
ATOM 2711 C C . LEU C 1 91 ? 18.813 -8.625 34.697 1.00 24.37 334 LEU C C 1
ATOM 2712 O O . LEU C 1 91 ? 19.470 -7.613 34.549 1.00 24.10 334 LEU C O 1
ATOM 2717 N N . ARG C 1 92 ? 17.966 -8.793 35.714 1.00 25.07 335 ARG C N 1
ATOM 2718 C CA . ARG C 1 92 ? 17.734 -7.789 36.750 1.00 24.76 335 ARG C CA 1
ATOM 2719 C C . ARG C 1 92 ? 19.062 -7.608 37.537 1.00 27.86 335 ARG C C 1
ATOM 2720 O O . ARG C 1 92 ? 19.509 -6.485 37.710 1.00 26.36 335 ARG C O 1
ATOM 2728 N N . SER C 1 93 ? 19.771 -8.708 37.858 1.00 25.07 336 SER C N 1
ATOM 2729 C CA . SER C 1 93 ? 21.086 -8.605 38.542 1.00 24.94 336 SER C CA 1
ATOM 2730 C C . SER C 1 93 ? 22.104 -7.848 37.690 1.00 30.47 336 SER C C 1
ATOM 2731 O O . SER C 1 93 ? 22.846 -7.065 38.258 1.00 30.93 336 SER C O 1
ATOM 2734 N N . ALA C 1 94 ? 22.136 -8.045 36.337 1.00 26.52 337 ALA C N 1
ATOM 2735 C CA . ALA C 1 94 ? 23.047 -7.305 35.455 1.00 25.99 337 ALA C CA 1
ATOM 2736 C C . ALA C 1 94 ? 22.682 -5.822 35.416 1.00 31.15 337 ALA C C 1
ATOM 2737 O O . ALA C 1 94 ? 23.567 -4.971 35.429 1.00 31.35 337 ALA C O 1
ATOM 2739 N N . GLU C 1 95 ? 21.376 -5.521 35.358 1.00 27.55 338 GLU C N 1
ATOM 2740 C CA . GLU C 1 95 ? 20.893 -4.153 35.352 1.00 27.82 338 GLU C CA 1
ATOM 2741 C C . GLU C 1 95 ? 21.420 -3.428 36.620 1.00 31.14 338 GLU C C 1
ATOM 2742 O O . GLU C 1 95 ? 22.066 -2.387 36.496 1.00 31.14 338 GLU C O 1
ATOM 2748 N N . ILE C 1 96 ? 21.164 -4.016 37.801 1.00 27.82 339 ILE C N 1
ATOM 2749 C CA . ILE C 1 96 ? 21.564 -3.516 39.133 1.00 29.02 339 ILE C CA 1
ATOM 2750 C C . ILE C 1 96 ? 23.076 -3.262 39.196 1.00 36.19 339 ILE C C 1
ATOM 2751 O O . ILE C 1 96 ? 23.492 -2.188 39.623 1.00 36.25 339 ILE C O 1
ATOM 2756 N N . PHE C 1 97 ? 23.884 -4.211 38.690 1.00 32.85 340 PHE C N 1
ATOM 2757 C CA . PHE C 1 97 ? 25.344 -4.083 38.622 1.00 34.81 340 PHE C CA 1
ATOM 2758 C C . PHE C 1 97 ? 25.840 -2.893 37.767 1.00 40.40 340 PHE C C 1
ATOM 2759 O O . PHE C 1 97 ? 26.861 -2.272 38.085 1.00 38.61 340 PHE C O 1
ATOM 2767 N N . ASN C 1 98 ? 25.145 -2.614 36.651 1.00 36.90 341 ASN C N 1
ATOM 2768 C CA . ASN C 1 98 ? 25.527 -1.578 35.705 1.00 36.02 341 ASN C CA 1
ATOM 2769 C C . ASN C 1 98 ? 25.100 -0.159 36.036 1.00 40.03 341 ASN C C 1
ATOM 2770 O O . ASN C 1 98 ? 25.412 0.785 35.299 1.00 40.64 341 ASN C O 1
ATOM 2775 N N . LYS C 1 99 ? 24.437 -0.003 37.163 1.00 36.02 342 LYS C N 1
ATOM 2776 C CA . LYS C 1 99 ? 23.995 1.296 37.639 1.00 37.25 342 LYS C CA 1
ATOM 2777 C C . LYS C 1 99 ? 25.168 2.090 38.220 1.00 44.78 342 LYS C C 1
ATOM 2778 O O . LYS C 1 99 ? 25.958 1.537 38.993 1.00 44.37 342 LYS C O 1
ATOM 2784 N N . LYS C 1 100 ? 25.311 3.365 37.805 1.00 44.39 343 LYS C N 1
ATOM 2785 C CA . LYS C 1 100 ? 26.383 4.258 38.254 1.00 44.94 343 LYS C CA 1
ATOM 2786 C C . LYS C 1 100 ? 26.363 4.425 39.773 1.00 47.77 343 LYS C C 1
ATOM 2787 O O . LYS C 1 100 ? 25.295 4.533 40.372 1.00 46.99 343 LYS C O 1
ATOM 2793 N N . LEU C 1 101 ? 27.558 4.333 40.399 1.00 44.18 344 LEU C N 1
ATOM 2794 C CA . LEU C 1 101 ? 27.721 4.416 41.847 1.00 43.42 344 LEU C CA 1
ATOM 2795 C C . LEU C 1 101 ? 28.914 5.311 42.182 1.00 48.78 344 LEU C C 1
ATOM 2796 O O . LEU C 1 101 ? 29.792 5.468 41.326 1.00 46.78 344 LEU C O 1
ATOM 2801 N N . PRO C 1 102 ? 29.013 5.886 43.413 1.00 48.42 345 PRO C N 1
ATOM 2802 C CA . PRO C 1 102 ? 30.199 6.707 43.731 1.00 49.39 345 PRO C CA 1
ATOM 2803 C C . PRO C 1 102 ? 31.487 5.919 43.492 1.00 56.92 345 PRO C C 1
ATOM 2804 O O . PRO C 1 102 ? 31.495 4.694 43.677 1.00 57.79 345 PRO C O 1
ATOM 2808 N N . SER C 1 103 ? 32.542 6.597 43.017 1.00 54.11 346 SER C N 1
ATOM 2809 C CA . SER C 1 103 ? 33.839 5.993 42.698 1.00 54.60 346 SER C CA 1
ATOM 2810 C C . SER C 1 103 ? 34.280 4.913 43.697 1.00 56.06 346 SER C C 1
ATOM 2811 O O . SER C 1 103 ? 34.176 5.099 44.916 1.00 55.66 346 SER C O 1
ATOM 2814 N N . GLY C 1 104 ? 34.721 3.786 43.159 1.00 51.32 347 GLY C N 1
ATOM 2815 C CA . GLY C 1 104 ? 35.184 2.654 43.953 1.00 50.17 347 GLY C CA 1
ATOM 2816 C C . GLY C 1 104 ? 34.119 1.688 44.447 1.00 52.33 347 GLY C C 1
ATOM 2817 O O . GLY C 1 104 ? 34.454 0.535 44.723 1.00 50.70 347 GLY C O 1
ATOM 2818 N N . HIS C 1 105 ? 32.830 2.139 44.590 1.00 48.83 348 HIS C N 1
ATOM 2819 C CA . HIS C 1 105 ? 31.705 1.298 45.058 1.00 48.28 348 HIS C CA 1
ATOM 2820 C C . HIS C 1 105 ? 31.488 0.130 44.116 1.00 51.54 348 HIS C C 1
ATOM 2821 O O . HIS C 1 105 ? 31.155 -0.963 44.563 1.00 51.25 348 HIS C O 1
ATOM 2828 N N . SER C 1 106 ? 31.737 0.383 42.813 1.00 48.88 349 SER C N 1
ATOM 2829 C CA . SER C 1 106 ? 31.748 -0.533 41.669 1.00 48.90 349 SER C CA 1
ATOM 2830 C C . SER C 1 106 ? 32.521 -1.790 42.052 1.00 48.49 349 SER C C 1
ATOM 2831 O O . SER C 1 106 ? 31.940 -2.850 42.289 1.00 46.24 349 SER C O 1
ATOM 2834 N N . ASP C 1 107 ? 33.853 -1.609 42.167 1.00 43.88 350 ASP C N 1
ATOM 2835 C CA . ASP C 1 107 ? 34.878 -2.602 42.478 1.00 42.62 350 ASP C CA 1
ATOM 2836 C C . ASP C 1 107 ? 34.621 -3.334 43.772 1.00 42.98 350 ASP C C 1
ATOM 2837 O O . ASP C 1 107 ? 34.892 -4.531 43.838 1.00 43.60 350 ASP C O 1
ATOM 2842 N N . LEU C 1 108 ? 34.068 -2.646 44.780 1.00 37.99 351 LEU C N 1
ATOM 2843 C CA . LEU C 1 108 ? 33.774 -3.293 46.049 1.00 37.91 351 LEU C CA 1
ATOM 2844 C C . LEU C 1 108 ? 32.595 -4.238 45.952 1.00 40.02 351 LEU C C 1
ATOM 2845 O O . LEU C 1 108 ? 32.621 -5.300 46.564 1.00 39.09 351 LEU C O 1
ATOM 2850 N N . LEU C 1 109 ? 31.550 -3.837 45.214 1.00 37.58 352 LEU C N 1
ATOM 2851 C CA . LEU C 1 109 ? 30.355 -4.659 45.005 1.00 37.22 352 LEU C CA 1
ATOM 2852 C C . LEU C 1 109 ? 30.753 -5.957 44.318 1.00 37.89 352 LEU C C 1
ATOM 2853 O O . LEU C 1 109 ? 30.363 -7.033 44.746 1.00 39.41 352 LEU C O 1
ATOM 2858 N N . GLU C 1 110 ? 31.540 -5.856 43.270 1.00 33.08 353 GLU C N 1
ATOM 2859 C CA . GLU C 1 110 ? 31.974 -7.031 42.532 1.00 32.47 353 GLU C CA 1
ATOM 2860 C C . GLU C 1 110 ? 32.793 -7.952 43.441 1.00 37.08 353 GLU C C 1
ATOM 2861 O O . GLU C 1 110 ? 32.434 -9.125 43.610 1.00 38.60 353 GLU C O 1
ATOM 2867 N N . ALA C 1 111 ? 33.828 -7.405 44.096 1.00 30.88 354 ALA C N 1
ATOM 2868 C CA . ALA C 1 111 ? 34.673 -8.158 45.033 1.00 28.82 354 ALA C CA 1
ATOM 2869 C C . ALA C 1 111 ? 33.828 -8.863 46.091 1.00 33.29 354 ALA C C 1
ATOM 2870 O O . ALA C 1 111 ? 34.050 -10.047 46.321 1.00 34.47 354 ALA C O 1
ATOM 2872 N N . ARG C 1 112 ? 32.840 -8.156 46.707 1.00 30.19 355 ARG C N 1
ATOM 2873 C CA . ARG C 1 112 ? 31.926 -8.740 47.710 1.00 31.28 355 ARG C CA 1
ATOM 2874 C C . ARG C 1 112 ? 31.131 -9.912 47.149 1.00 37.24 355 ARG C C 1
ATOM 2875 O O . ARG C 1 112 ? 30.993 -10.933 47.812 1.00 37.50 355 ARG C O 1
ATOM 2883 N N . ILE C 1 113 ? 30.562 -9.749 45.945 1.00 33.37 356 ILE C N 1
ATOM 2884 C CA . ILE C 1 113 ? 29.770 -10.810 45.333 1.00 31.42 356 ILE C CA 1
ATOM 2885 C C . ILE C 1 113 ? 30.673 -11.978 44.989 1.00 30.26 356 ILE C C 1
ATOM 2886 O O . ILE C 1 113 ? 30.306 -13.099 45.273 1.00 29.70 356 ILE C O 1
ATOM 2891 N N . ARG C 1 114 ? 31.866 -11.718 44.416 1.00 26.77 357 ARG C N 1
ATOM 2892 C CA . ARG C 1 114 ? 32.838 -12.774 44.080 1.00 28.11 357 ARG C CA 1
ATOM 2893 C C . ARG C 1 114 ? 33.150 -13.646 45.307 1.00 35.44 357 ARG C C 1
ATOM 2894 O O . ARG C 1 114 ? 33.494 -14.806 45.130 1.00 34.38 357 ARG C O 1
ATOM 2902 N N . ASN C 1 115 ? 32.931 -13.108 46.543 1.00 34.03 358 ASN C N 1
ATOM 2903 C CA . ASN C 1 115 ? 33.170 -13.830 47.794 1.00 35.21 358 ASN C CA 1
ATOM 2904 C C . ASN C 1 115 ? 31.909 -14.294 48.527 1.00 37.83 358 ASN C C 1
ATOM 2905 O O . ASN C 1 115 ? 32.021 -14.765 49.661 1.00 36.39 358 ASN C O 1
ATOM 2910 N N . SER C 1 116 ? 30.732 -14.238 47.868 1.00 33.80 359 SER C N 1
ATOM 2911 C CA . SER C 1 116 ? 29.438 -14.605 48.457 1.00 33.65 359 SER C CA 1
ATOM 2912 C C . SER C 1 116 ? 29.233 -16.085 48.821 1.00 38.00 359 SER C C 1
ATOM 2913 O O . SER C 1 116 ? 28.371 -16.396 49.635 1.00 37.33 359 SER C O 1
ATOM 2916 N N . GLY C 1 117 ? 29.998 -16.978 48.229 1.00 35.98 360 GLY C N 1
ATOM 2917 C CA . GLY C 1 117 ? 29.835 -18.398 48.519 1.00 35.61 360 GLY C CA 1
ATOM 2918 C C . GLY C 1 117 ? 29.710 -19.229 47.266 1.00 39.76 360 GLY C C 1
ATOM 2919 O O . GLY C 1 117 ? 29.962 -20.436 47.287 1.00 40.32 360 GLY C O 1
ATOM 2920 N N . ILE C 1 118 ? 29.320 -18.581 46.169 1.00 36.47 361 ILE C N 1
ATOM 2921 C CA . ILE C 1 118 ? 29.209 -19.188 44.852 1.00 36.98 361 ILE C CA 1
ATOM 2922 C C . ILE C 1 118 ? 30.615 -19.559 44.346 1.00 42.23 361 ILE C C 1
ATOM 2923 O O . ILE C 1 118 ? 31.567 -18.793 44.538 1.00 42.11 361 ILE C O 1
ATOM 2928 N N . SER C 1 119 ? 30.736 -20.709 43.684 1.00 39.37 362 SER C N 1
ATOM 2929 C CA . SER C 1 119 ? 31.996 -21.168 43.110 1.00 40.11 362 SER C CA 1
ATOM 2930 C C . SER C 1 119 ? 32.512 -20.198 42.059 1.00 45.85 362 SER C C 1
ATOM 2931 O O . SER C 1 119 ? 31.722 -19.566 41.345 1.00 43.52 362 SER C O 1
ATOM 2934 N N . ASP C 1 120 ? 33.848 -20.080 41.956 1.00 43.55 363 ASP C N 1
ATOM 2935 C CA . ASP C 1 120 ? 34.486 -19.179 40.994 1.00 43.48 363 ASP C CA 1
ATOM 2936 C C . ASP C 1 120 ? 34.160 -19.505 39.548 1.00 46.61 363 ASP C C 1
ATOM 2937 O O . ASP C 1 120 ? 34.097 -18.587 38.737 1.00 45.76 363 ASP C O 1
ATOM 2942 N N . GLU C 1 121 ? 33.939 -20.799 39.218 1.00 42.98 364 GLU C N 1
ATOM 2943 C CA . GLU C 1 121 ? 33.615 -21.187 37.842 1.00 43.04 364 GLU C CA 1
ATOM 2944 C C . GLU C 1 121 ? 32.272 -20.656 37.313 1.00 44.93 364 GLU C C 1
ATOM 2945 O O . GLU C 1 121 ? 32.051 -20.704 36.110 1.00 43.33 364 GLU C O 1
ATOM 2951 N N . TYR C 1 122 ? 31.403 -20.116 38.203 1.00 41.63 365 TYR C N 1
ATOM 2952 C CA . TYR C 1 122 ? 30.090 -19.555 37.845 1.00 40.18 365 TYR C CA 1
ATOM 2953 C C . TYR C 1 122 ? 30.077 -18.063 37.938 1.00 45.07 365 TYR C C 1
ATOM 2954 O O . TYR C 1 122 ? 29.479 -17.407 37.093 1.00 42.98 365 TYR C O 1
ATOM 2963 N N . ILE C 1 123 ? 30.749 -17.511 38.963 1.00 44.04 366 ILE C N 1
ATOM 2964 C CA . ILE C 1 123 ? 30.823 -16.062 39.190 1.00 44.03 366 ILE C CA 1
ATOM 2965 C C . ILE C 1 123 ? 31.573 -15.321 38.072 1.00 44.27 366 ILE C C 1
ATOM 2966 O O . ILE C 1 123 ? 31.203 -14.197 37.725 1.00 41.55 366 ILE C O 1
ATOM 2971 N N . THR C 1 124 ? 32.625 -15.963 37.519 1.00 41.56 367 THR C N 1
ATOM 2972 C CA . THR C 1 124 ? 33.447 -15.440 36.430 1.00 41.82 367 THR C CA 1
ATOM 2973 C C . THR C 1 124 ? 32.541 -15.190 35.207 1.00 44.25 367 THR C C 1
ATOM 2974 O O . THR C 1 124 ? 32.378 -14.018 34.853 1.00 43.61 367 THR C O 1
ATOM 2978 N N . PRO C 1 125 ? 31.870 -16.227 34.619 1.00 41.28 368 PRO C N 1
ATOM 2979 C CA . PRO C 1 125 ? 30.927 -15.982 33.505 1.00 40.28 368 PRO C CA 1
ATOM 2980 C C . PRO C 1 125 ? 29.857 -14.913 33.787 1.00 42.01 368 PRO C C 1
ATOM 2981 O O . PRO C 1 125 ? 29.600 -14.068 32.929 1.00 40.03 368 PRO C O 1
ATOM 2985 N N . MET C 1 126 ? 29.235 -14.948 34.975 1.00 37.55 369 MET C N 1
ATOM 2986 C CA . MET C 1 126 ? 28.241 -13.946 35.338 1.00 37.28 369 MET C CA 1
ATOM 2987 C C . MET C 1 126 ? 28.752 -12.534 35.187 1.00 38.82 369 MET C C 1
ATOM 2988 O O . MET C 1 126 ? 28.123 -11.739 34.503 1.00 36.33 369 MET C O 1
ATOM 2993 N N . PHE C 1 127 ? 29.927 -12.234 35.767 1.00 38.02 370 PHE C N 1
ATOM 2994 C CA . PHE C 1 127 ? 30.540 -10.903 35.668 1.00 38.25 370 PHE C CA 1
ATOM 2995 C C . PHE C 1 127 ? 30.985 -10.531 34.251 1.00 41.74 370 PHE C C 1
ATOM 2996 O O . PHE C 1 127 ? 30.949 -9.351 33.913 1.00 40.12 370 PHE C O 1
ATOM 3004 N N . SER C 1 128 ? 31.368 -11.511 33.413 1.00 39.81 371 SER C N 1
ATOM 3005 C CA . SER C 1 128 ? 31.706 -11.180 32.034 1.00 40.75 371 SER C CA 1
ATOM 3006 C C . SER C 1 128 ? 30.421 -10.756 31.329 1.00 43.32 371 SER C C 1
ATOM 3007 O O . SER C 1 128 ? 30.431 -9.711 30.711 1.00 44.44 371 SER C O 1
ATOM 3010 N N . PHE C 1 129 ? 29.295 -11.470 31.550 1.00 38.04 372 PHE C N 1
ATOM 3011 C CA . PHE C 1 129 ? 27.988 -11.110 30.995 1.00 36.35 372 PHE C CA 1
ATOM 3012 C C . PHE C 1 129 ? 27.524 -9.723 31.491 1.00 37.40 372 PHE C C 1
ATOM 3013 O O . PHE C 1 129 ? 27.101 -8.925 30.672 1.00 35.78 372 PHE C O 1
ATOM 3021 N N . TYR C 1 130 ? 27.616 -9.441 32.815 1.00 33.73 373 TYR C N 1
ATOM 3022 C CA . TYR C 1 130 ? 27.206 -8.159 33.423 1.00 32.84 373 TYR C CA 1
ATOM 3023 C C . TYR C 1 130 ? 27.975 -6.988 32.836 1.00 39.68 373 TYR C C 1
ATOM 3024 O O . TYR C 1 130 ? 27.391 -5.943 32.564 1.00 41.60 373 TYR C O 1
ATOM 3033 N N . LYS C 1 131 ? 29.294 -7.132 32.715 1.00 37.73 374 LYS C N 1
ATOM 3034 C CA . LYS C 1 131 ? 30.156 -6.068 32.217 1.00 38.13 374 LYS C CA 1
ATOM 3035 C C . LYS C 1 131 ? 29.916 -5.844 30.735 1.00 44.38 374 LYS C C 1
ATOM 3036 O O . LYS C 1 131 ? 29.936 -4.694 30.292 1.00 44.40 374 LYS C O 1
ATOM 3042 N N . SER C 1 132 ? 29.662 -6.924 29.980 1.00 41.88 375 SER C N 1
ATOM 3043 C CA . SER C 1 132 ? 29.402 -6.827 28.550 1.00 43.24 375 SER C CA 1
ATOM 3044 C C . SER C 1 132 ? 28.024 -6.249 28.273 1.00 50.52 375 SER C C 1
ATOM 3045 O O . SER C 1 132 ? 27.896 -5.382 27.414 1.00 51.64 375 SER C O 1
ATOM 3048 N N . ILE C 1 133 ? 26.985 -6.719 28.980 1.00 47.03 376 ILE C N 1
ATOM 3049 C CA . ILE C 1 133 ? 25.642 -6.169 28.803 1.00 46.24 376 ILE C CA 1
ATOM 3050 C C . ILE C 1 133 ? 25.619 -4.701 29.226 1.00 49.80 376 ILE C C 1
ATOM 3051 O O . ILE C 1 133 ? 24.819 -3.924 28.723 1.00 48.16 376 ILE C O 1
ATOM 3056 N N . GLY C 1 134 ? 26.546 -4.337 30.115 1.00 47.51 377 GLY C N 1
ATOM 3057 C CA . GLY C 1 134 ? 26.709 -2.974 30.596 1.00 47.38 377 GLY C CA 1
ATOM 3058 C C . GLY C 1 134 ? 27.377 -2.097 29.572 1.00 52.74 377 GLY C C 1
ATOM 3059 O O . GLY C 1 134 ? 27.289 -0.870 29.650 1.00 52.19 377 GLY C O 1
ATOM 3060 N N . GLU C 1 135 ? 28.058 -2.733 28.609 1.00 50.94 378 GLU C N 1
ATOM 3061 C CA . GLU C 1 135 ? 28.716 -2.052 27.505 1.00 51.92 378 GLU C CA 1
ATOM 3062 C C . GLU C 1 135 ? 27.670 -1.538 26.517 1.00 54.67 378 GLU C C 1
ATOM 3063 O O . GLU C 1 135 ? 27.908 -0.501 25.900 1.00 54.60 378 GLU C O 1
ATOM 3069 N N . LEU C 1 136 ? 26.520 -2.259 26.366 1.00 50.12 379 LEU C N 1
ATOM 3070 C CA . LEU C 1 136 ? 25.412 -1.868 25.477 1.00 49.22 379 LEU C CA 1
ATOM 3071 C C . LEU C 1 136 ? 24.772 -0.560 25.943 1.00 53.35 379 LEU C C 1
ATOM 3072 O O . LEU C 1 136 ? 24.056 0.064 25.160 1.00 53.07 379 LEU C O 1
ATOM 3077 N N . LYS C 1 137 ? 24.987 -0.176 27.224 1.00 50.04 380 LYS C N 1
ATOM 3078 C CA . LYS C 1 137 ? 24.462 1.045 27.873 1.00 49.87 380 LYS C CA 1
ATOM 3079 C C . LYS C 1 137 ? 22.949 1.187 27.658 1.00 53.13 380 LYS C C 1
ATOM 3080 O O . LYS C 1 137 ? 22.481 2.179 27.081 1.00 54.41 380 LYS C O 1
ATOM 3086 N N . MET C 1 138 ? 22.190 0.172 28.105 1.00 45.98 381 MET C N 1
ATOM 3087 C CA . MET C 1 138 ? 20.746 0.152 27.927 1.00 44.28 381 MET C CA 1
ATOM 3088 C C . MET C 1 138 ? 20.017 1.090 28.849 1.00 45.52 381 MET C C 1
ATOM 3089 O O . MET C 1 138 ? 20.403 1.267 30.009 1.00 46.06 381 MET C O 1
ATOM 3094 N N . THR C 1 139 ? 18.930 1.669 28.331 1.00 38.07 382 THR C N 1
ATOM 3095 C CA . THR C 1 139 ? 18.047 2.536 29.101 1.00 36.29 382 THR C CA 1
ATOM 3096 C C . THR C 1 139 ? 17.213 1.593 29.961 1.00 36.59 382 THR C C 1
ATOM 3097 O O . THR C 1 139 ? 17.192 0.388 29.696 1.00 34.41 382 THR C O 1
ATOM 3101 N N . GLN C 1 140 ? 16.495 2.127 30.945 1.00 32.48 383 GLN C N 1
ATOM 3102 C CA . GLN C 1 140 ? 15.632 1.336 31.812 1.00 31.89 383 GLN C CA 1
ATOM 3103 C C . GLN C 1 140 ? 14.524 0.660 31.023 1.00 33.32 383 GLN C C 1
ATOM 3104 O O . GLN C 1 140 ? 14.014 -0.371 31.437 1.00 34.01 383 GLN C O 1
ATOM 3110 N N . GLU C 1 141 ? 14.091 1.285 29.924 1.00 30.56 384 GLU C N 1
ATOM 3111 C CA . GLU C 1 141 ? 13.013 0.794 29.053 1.00 28.52 384 GLU C CA 1
ATOM 3112 C C . GLU C 1 141 ? 13.459 -0.404 28.254 1.00 29.58 384 GLU C C 1
ATOM 3113 O O . GLU C 1 141 ? 12.658 -1.284 27.974 1.00 28.04 384 GLU C O 1
ATOM 3119 N N . GLU C 1 142 ? 14.722 -0.423 27.844 1.00 26.70 385 GLU C N 1
ATOM 3120 C CA . GLU C 1 142 ? 15.240 -1.556 27.078 1.00 27.03 385 GLU C CA 1
ATOM 3121 C C . GLU C 1 142 ? 15.283 -2.781 27.946 1.00 29.71 385 GLU C C 1
ATOM 3122 O O . GLU C 1 142 ? 14.888 -3.861 27.497 1.00 30.14 385 GLU C O 1
ATOM 3128 N N . TYR C 1 143 ? 15.676 -2.611 29.222 1.00 25.70 386 TYR C N 1
ATOM 3129 C CA . TYR C 1 143 ? 15.666 -3.724 30.177 1.00 24.00 386 TYR C CA 1
ATOM 3130 C C . TYR C 1 143 ? 14.262 -4.209 30.422 1.00 25.32 386 TYR C C 1
ATOM 3131 O O . TYR C 1 143 ? 14.051 -5.425 30.540 1.00 26.35 386 TYR C O 1
ATOM 3140 N N . ALA C 1 144 ? 13.281 -3.279 30.566 1.00 21.84 387 ALA C N 1
ATOM 3141 C CA . ALA C 1 144 ? 11.921 -3.703 30.855 1.00 21.59 387 ALA C CA 1
ATOM 3142 C C . ALA C 1 144 ? 11.324 -4.494 29.681 1.00 25.60 387 ALA C C 1
ATOM 3143 O O . ALA C 1 144 ? 10.638 -5.492 29.885 1.00 26.11 387 ALA C O 1
ATOM 3145 N N . LEU C 1 145 ? 11.594 -4.048 28.454 1.00 25.61 388 LEU C N 1
ATOM 3146 C CA . LEU C 1 145 ? 11.126 -4.726 27.229 1.00 26.54 388 LEU C CA 1
ATOM 3147 C C . LEU C 1 145 ? 11.888 -6.030 26.985 1.00 27.94 388 LEU C C 1
ATOM 3148 O O . LEU C 1 145 ? 11.288 -7.065 26.662 1.00 26.63 388 LEU C O 1
ATOM 3153 N N . LEU C 1 146 ? 13.209 -6.012 27.205 1.00 25.21 389 LEU C N 1
ATOM 3154 C CA . LEU C 1 146 ? 13.986 -7.259 27.056 1.00 24.51 389 LEU C CA 1
ATOM 3155 C C . LEU C 1 146 ? 13.480 -8.316 28.035 1.00 27.91 389 LEU C C 1
ATOM 3156 O O . LEU C 1 146 ? 13.343 -9.493 27.665 1.00 30.01 389 LEU C O 1
ATOM 3161 N N . THR C 1 147 ? 13.136 -7.894 29.283 1.00 23.14 390 THR C N 1
ATOM 3162 C CA . THR C 1 147 ? 12.536 -8.807 30.288 1.00 21.13 390 THR C CA 1
ATOM 3163 C C . THR C 1 147 ? 11.201 -9.385 29.773 1.00 26.10 390 THR C C 1
ATOM 3164 O O . THR C 1 147 ? 10.949 -10.607 29.838 1.00 25.08 390 THR C O 1
ATOM 3168 N N . ALA C 1 148 ? 10.327 -8.499 29.293 1.00 22.12 391 ALA C N 1
ATOM 3169 C CA . ALA C 1 148 ? 9.028 -8.932 28.747 1.00 22.85 391 ALA C CA 1
ATOM 3170 C C . ALA C 1 148 ? 9.241 -9.898 27.574 1.00 24.47 391 ALA C C 1
ATOM 3171 O O . ALA C 1 148 ? 8.523 -10.898 27.450 1.00 21.79 391 ALA C O 1
ATOM 3173 N N . ILE C 1 149 ? 10.250 -9.614 26.717 1.00 22.60 392 ILE C N 1
ATOM 3174 C CA . ILE C 1 149 ? 10.592 -10.492 25.580 1.00 22.66 392 ILE C CA 1
ATOM 3175 C C . ILE C 1 149 ? 11.123 -11.849 26.065 1.00 26.84 392 ILE C C 1
ATOM 3176 O O . ILE C 1 149 ? 10.795 -12.878 25.487 1.00 27.63 392 ILE C O 1
ATOM 3181 N N . VAL C 1 150 ? 11.866 -11.861 27.182 1.00 22.56 393 VAL C N 1
ATOM 3182 C CA . VAL C 1 150 ? 12.364 -13.135 27.741 1.00 22.57 393 VAL C CA 1
ATOM 3183 C C . VAL C 1 150 ? 11.174 -13.966 28.235 1.00 24.42 393 VAL C C 1
ATOM 3184 O O . VAL C 1 150 ? 11.153 -15.181 28.048 1.00 23.29 393 VAL C O 1
ATOM 3188 N N . ILE C 1 151 ? 10.186 -13.305 28.896 1.00 20.96 394 ILE C N 1
ATOM 3189 C CA . ILE C 1 151 ? 9.024 -14.017 29.436 1.00 21.52 394 ILE C CA 1
ATOM 3190 C C . ILE C 1 151 ? 8.172 -14.607 28.320 1.00 26.62 394 ILE C C 1
ATOM 3191 O O . ILE C 1 151 ? 7.688 -15.733 28.426 1.00 23.58 394 ILE C O 1
ATOM 3196 N N . LEU C 1 152 ? 7.952 -13.826 27.286 1.00 25.14 395 LEU C N 1
ATOM 3197 C CA . LEU C 1 152 ? 7.084 -14.250 26.190 1.00 25.04 395 LEU C CA 1
ATOM 3198 C C . LEU C 1 152 ? 7.867 -14.916 25.078 1.00 29.93 395 LEU C C 1
ATOM 3199 O O . LEU C 1 152 ? 7.740 -14.525 23.932 1.00 27.90 395 LEU C O 1
ATOM 3204 N N . SER C 1 153 ? 8.670 -15.936 25.420 1.00 29.33 396 SER C N 1
ATOM 3205 C CA . SER C 1 153 ? 9.508 -16.698 24.501 1.00 28.26 396 SER C CA 1
ATOM 3206 C C . SER C 1 153 ? 8.717 -17.890 24.000 1.00 35.53 396 SER C C 1
ATOM 3207 O O . SER C 1 153 ? 8.438 -18.789 24.807 1.00 35.28 396 SER C O 1
ATOM 3210 N N . PRO C 1 154 ? 8.339 -17.933 22.688 1.00 33.90 397 PRO C N 1
ATOM 3211 C CA . PRO C 1 154 ? 7.508 -19.047 22.186 1.00 35.24 397 PRO C CA 1
ATOM 3212 C C . PRO C 1 154 ? 8.146 -20.418 22.186 1.00 41.81 397 PRO C C 1
ATOM 3213 O O . PRO C 1 154 ? 7.441 -21.432 22.229 1.00 42.14 397 PRO C O 1
ATOM 3217 N N . ASP C 1 155 ? 9.470 -20.443 22.179 1.00 39.79 398 ASP C N 1
ATOM 3218 C CA . ASP C 1 155 ? 10.267 -21.655 22.159 1.00 40.35 398 ASP C CA 1
ATOM 3219 C C . ASP C 1 155 ? 10.602 -22.250 23.529 1.00 43.43 398 ASP C C 1
ATOM 3220 O O . ASP C 1 155 ? 11.527 -23.075 23.612 1.00 43.08 398 ASP C O 1
ATOM 3225 N N . ARG C 1 156 ? 9.829 -21.903 24.590 1.00 36.60 399 ARG C N 1
ATOM 3226 C CA . ARG C 1 156 ? 10.080 -22.541 25.891 1.00 36.14 399 ARG C CA 1
ATOM 3227 C C . ARG C 1 156 ? 9.642 -23.979 25.799 1.00 40.42 399 ARG C C 1
ATOM 3228 O O . ARG C 1 156 ? 8.694 -24.279 25.069 1.00 40.71 399 ARG C O 1
ATOM 3236 N N . GLN C 1 157 ? 10.296 -24.876 26.539 1.00 38.44 400 GLN C N 1
ATOM 3237 C CA . GLN C 1 157 ? 9.839 -26.249 26.494 1.00 40.27 400 GLN C CA 1
ATOM 3238 C C . GLN C 1 157 ? 8.486 -26.385 27.213 1.00 47.46 400 GLN C C 1
ATOM 3239 O O . GLN C 1 157 ? 8.178 -25.571 28.095 1.00 45.27 400 GLN C O 1
ATOM 3245 N N . TYR C 1 158 ? 7.672 -27.379 26.791 1.00 48.10 401 TYR C N 1
ATOM 3246 C CA . TYR C 1 158 ? 6.344 -27.707 27.334 1.00 49.61 401 TYR C CA 1
ATOM 3247 C C . TYR C 1 158 ? 5.213 -26.853 26.734 1.00 50.01 401 TYR C C 1
ATOM 3248 O O . TYR C 1 158 ? 4.047 -27.175 26.937 1.00 49.65 401 TYR C O 1
ATOM 3257 N N . ILE C 1 159 ? 5.558 -25.784 25.991 1.00 43.81 402 ILE C N 1
ATOM 3258 C CA . ILE C 1 159 ? 4.597 -24.879 25.370 1.00 42.33 402 ILE C CA 1
ATOM 3259 C C . ILE C 1 159 ? 3.734 -25.565 24.328 1.00 48.05 402 ILE C C 1
ATOM 3260 O O . ILE C 1 159 ? 4.231 -26.008 23.289 1.00 47.27 402 ILE C O 1
ATOM 3265 N N . LYS C 1 160 ? 2.427 -25.628 24.612 1.00 46.19 403 LYS C N 1
ATOM 3266 C CA . LYS C 1 160 ? 1.426 -26.259 23.749 1.00 46.32 403 LYS C CA 1
ATOM 3267 C C . LYS C 1 160 ? 1.121 -25.453 22.495 1.00 50.49 403 LYS C C 1
ATOM 3268 O O . LYS C 1 160 ? 1.088 -26.035 21.417 1.00 51.87 403 LYS C O 1
ATOM 3274 N N . ASP C 1 161 ? 0.913 -24.124 22.626 1.00 45.11 404 ASP C N 1
ATOM 3275 C CA . ASP C 1 161 ? 0.584 -23.228 21.507 1.00 43.32 404 ASP C CA 1
ATOM 3276 C C . ASP C 1 161 ? 1.606 -22.098 21.316 1.00 46.62 404 ASP C C 1
ATOM 3277 O O . ASP C 1 161 ? 1.435 -20.976 21.807 1.00 47.27 404 ASP C O 1
ATOM 3282 N N . ARG C 1 162 ? 2.643 -22.416 20.546 1.00 41.91 405 ARG C N 1
ATOM 3283 C CA . ARG C 1 162 ? 3.758 -21.561 20.206 1.00 42.18 405 ARG C CA 1
ATOM 3284 C C . ARG C 1 162 ? 3.332 -20.273 19.493 1.00 45.95 405 ARG C C 1
ATOM 3285 O O . ARG C 1 162 ? 3.843 -19.193 19.818 1.00 46.15 405 ARG C O 1
ATOM 3293 N N . GLU C 1 163 ? 2.404 -20.372 18.519 1.00 41.91 406 GLU C N 1
ATOM 3294 C CA . GLU C 1 163 ? 1.979 -19.204 17.752 1.00 41.63 406 GLU C CA 1
ATOM 3295 C C . GLU C 1 163 ? 1.298 -18.169 18.604 1.00 42.64 406 GLU C C 1
ATOM 3296 O O . GLU C 1 163 ? 1.539 -16.981 18.383 1.00 42.90 406 GLU C O 1
ATOM 3302 N N . ALA C 1 164 ? 0.489 -18.597 19.601 1.00 36.77 407 ALA C N 1
ATOM 3303 C CA . ALA C 1 164 ? -0.190 -17.669 20.518 1.00 36.53 407 ALA C CA 1
ATOM 3304 C C . ALA C 1 164 ? 0.834 -16.789 21.258 1.00 37.77 407 ALA C C 1
ATOM 3305 O O . ALA C 1 164 ? 0.642 -15.576 21.384 1.00 35.98 407 ALA C O 1
ATOM 3307 N N . VAL C 1 165 ? 1.939 -17.407 21.715 1.00 32.63 408 VAL C N 1
ATOM 3308 C CA . VAL C 1 165 ? 2.996 -16.699 22.437 1.00 31.44 408 VAL C CA 1
ATOM 3309 C C . VAL C 1 165 ? 3.663 -15.720 21.488 1.00 33.93 408 VAL C C 1
ATOM 3310 O O . VAL C 1 165 ? 3.863 -14.552 21.834 1.00 34.70 408 VAL C O 1
ATOM 3314 N N . GLU C 1 166 ? 3.969 -16.187 20.287 1.00 30.46 409 GLU C N 1
ATOM 3315 C CA . GLU C 1 166 ? 4.640 -15.381 19.261 1.00 30.42 409 GLU C CA 1
ATOM 3316 C C . GLU C 1 166 ? 3.926 -14.070 18.970 1.00 35.09 409 GLU C C 1
ATOM 3317 O O . GLU C 1 166 ? 4.571 -13.020 18.921 1.00 35.48 409 GLU C O 1
ATOM 3323 N N . LYS C 1 167 ? 2.593 -14.129 18.830 1.00 34.39 410 LYS C N 1
ATOM 3324 C CA . LYS C 1 167 ? 1.726 -12.979 18.581 1.00 34.66 410 LYS C CA 1
ATOM 3325 C C . LYS C 1 167 ? 1.847 -11.974 19.721 1.00 35.55 410 LYS C C 1
ATOM 3326 O O . LYS C 1 167 ? 1.887 -10.771 19.469 1.00 33.00 410 LYS C O 1
ATOM 3332 N N . LEU C 1 168 ? 1.993 -12.480 20.966 1.00 32.24 411 LEU C N 1
ATOM 3333 C CA . LEU C 1 168 ? 2.144 -11.637 22.153 1.00 32.17 411 LEU C CA 1
ATOM 3334 C C . LEU C 1 168 ? 3.520 -10.981 22.212 1.00 36.33 411 LEU C C 1
ATOM 3335 O O . LEU C 1 168 ? 3.607 -9.784 22.483 1.00 36.61 411 LEU C O 1
ATOM 3340 N N . GLN C 1 169 ? 4.578 -11.712 21.837 1.00 32.21 412 GLN C N 1
ATOM 3341 C CA . GLN C 1 169 ? 5.947 -11.173 21.829 1.00 32.17 412 GLN C CA 1
ATOM 3342 C C . GLN C 1 169 ? 6.254 -10.175 20.708 1.00 36.69 412 GLN C C 1
ATOM 3343 O O . GLN C 1 169 ? 7.039 -9.240 20.925 1.00 36.66 412 GLN C O 1
ATOM 3349 N N . GLU C 1 170 ? 5.719 -10.411 19.501 1.00 35.56 413 GLU C N 1
ATOM 3350 C CA . GLU C 1 170 ? 5.941 -9.581 18.303 1.00 36.05 413 GLU C CA 1
ATOM 3351 C C . GLU C 1 170 ? 5.833 -8.071 18.548 1.00 36.70 413 GLU C C 1
ATOM 3352 O O . GLU C 1 170 ? 6.811 -7.378 18.289 1.00 35.96 413 GLU C O 1
ATOM 3358 N N . PRO C 1 171 ? 4.712 -7.546 19.103 1.00 35.47 414 PRO C N 1
ATOM 3359 C CA . PRO C 1 171 ? 4.616 -6.094 19.361 1.00 35.24 414 PRO C CA 1
ATOM 3360 C C . PRO C 1 171 ? 5.683 -5.501 20.295 1.00 37.55 414 PRO C C 1
ATOM 3361 O O . PRO C 1 171 ? 6.076 -4.343 20.133 1.00 37.12 414 PRO C O 1
ATOM 3365 N N . LEU C 1 172 ? 6.140 -6.283 21.277 1.00 32.51 415 LEU C N 1
ATOM 3366 C CA . LEU C 1 172 ? 7.170 -5.861 22.231 1.00 29.55 415 LEU C CA 1
ATOM 3367 C C . LEU C 1 172 ? 8.509 -5.810 21.506 1.00 29.17 415 LEU C C 1
ATOM 3368 O O . LEU C 1 172 ? 9.253 -4.825 21.605 1.00 28.00 415 LEU C O 1
ATOM 3373 N N . LEU C 1 173 ? 8.757 -6.813 20.651 1.00 26.23 416 LEU C N 1
ATOM 3374 C CA . LEU C 1 173 ? 9.954 -6.813 19.803 1.00 27.08 416 LEU C CA 1
ATOM 3375 C C . LEU C 1 173 ? 9.968 -5.630 18.872 1.00 32.46 416 LEU C C 1
ATOM 3376 O O . LEU C 1 173 ? 11.035 -5.059 18.637 1.00 31.52 416 LEU C O 1
ATOM 3381 N N . ASP C 1 174 ? 8.779 -5.224 18.361 1.00 32.95 417 ASP C N 1
ATOM 3382 C CA . ASP C 1 174 ? 8.680 -4.065 17.462 1.00 32.93 417 ASP C CA 1
ATOM 3383 C C . ASP C 1 174 ? 9.111 -2.792 18.169 1.00 35.03 417 ASP C C 1
ATOM 3384 O O . ASP C 1 174 ? 9.961 -2.073 17.645 1.00 35.41 417 ASP C O 1
ATOM 3389 N N . VAL C 1 175 ? 8.623 -2.578 19.409 1.00 29.40 418 VAL C N 1
ATOM 3390 C CA . VAL C 1 175 ? 8.949 -1.414 20.242 1.00 28.83 418 VAL C CA 1
ATOM 3391 C C . VAL C 1 175 ? 10.439 -1.414 20.629 1.00 30.26 418 VAL C C 1
ATOM 3392 O O . VAL C 1 175 ? 11.085 -0.372 20.597 1.00 29.28 418 VAL C O 1
ATOM 3396 N N . LEU C 1 176 ? 10.971 -2.573 21.026 1.00 26.86 419 LEU C N 1
ATOM 3397 C CA . LEU C 1 176 ? 12.388 -2.610 21.437 1.00 27.62 419 LEU C CA 1
ATOM 3398 C C . LEU C 1 176 ? 13.313 -2.159 20.331 1.00 32.77 419 LEU C C 1
ATOM 3399 O O . LEU C 1 176 ? 14.217 -1.368 20.573 1.00 34.86 419 LEU C O 1
ATOM 3404 N N . GLN C 1 177 ? 13.049 -2.610 19.108 1.00 32.41 420 GLN C N 1
ATOM 3405 C CA . GLN C 1 177 ? 13.794 -2.247 17.890 1.00 31.98 420 GLN C CA 1
ATOM 3406 C C . GLN C 1 177 ? 13.762 -0.711 17.663 1.00 36.35 420 GLN C C 1
ATOM 3407 O O . GLN C 1 177 ? 14.804 -0.110 17.379 1.00 34.12 420 GLN C O 1
ATOM 3413 N N . LYS C 1 178 ? 12.584 -0.075 17.852 1.00 33.78 421 LYS C N 1
ATOM 3414 C CA . LYS C 1 178 ? 12.442 1.391 17.709 1.00 33.01 421 LYS C CA 1
ATOM 3415 C C . LYS C 1 178 ? 13.302 2.068 18.760 1.00 39.11 421 LYS C C 1
ATOM 3416 O O . LYS C 1 178 ? 14.076 2.965 18.428 1.00 42.13 421 LYS C O 1
ATOM 3422 N N . LEU C 1 179 ? 13.225 1.597 20.013 1.00 35.63 422 LEU C N 1
ATOM 3423 C CA . LEU C 1 179 ? 14.041 2.140 21.096 1.00 35.35 422 LEU C CA 1
ATOM 3424 C C . LEU C 1 179 ? 15.485 2.027 20.750 1.00 39.20 422 LEU C C 1
ATOM 3425 O O . LEU C 1 179 ? 16.223 2.996 20.930 1.00 37.77 422 LEU C O 1
ATOM 3430 N N . CYS C 1 180 ? 15.895 0.877 20.174 1.00 37.03 423 CYS C N 1
ATOM 3431 C CA . CYS C 1 180 ? 17.292 0.681 19.747 1.00 37.16 423 CYS C CA 1
ATOM 3432 C C . CYS C 1 180 ? 17.730 1.688 18.703 1.00 44.43 423 CYS C C 1
ATOM 3433 O O . CYS C 1 180 ? 18.817 2.240 18.830 1.00 44.29 423 CYS C O 1
ATOM 3436 N N . LYS C 1 181 ? 16.857 2.003 17.728 1.00 45.20 424 LYS C N 1
ATOM 3437 C CA . LYS C 1 181 ? 17.151 3.014 16.693 1.00 46.20 424 LYS C CA 1
ATOM 3438 C C . LYS C 1 181 ? 17.122 4.418 17.286 1.00 53.20 424 LYS C C 1
ATOM 3439 O O . LYS C 1 181 ? 17.997 5.223 16.969 1.00 53.66 424 LYS C O 1
ATOM 3445 N N . ILE C 1 182 ? 16.182 4.686 18.211 1.00 51.98 425 ILE C N 1
ATOM 3446 C CA . ILE C 1 182 ? 16.077 5.971 18.923 1.00 52.33 425 ILE C CA 1
ATOM 3447 C C . ILE C 1 182 ? 17.336 6.240 19.778 1.00 57.41 425 ILE C C 1
ATOM 3448 O O . ILE C 1 182 ? 18.017 7.238 19.540 1.00 56.90 425 ILE C O 1
ATOM 3453 N N . HIS C 1 183 ? 17.631 5.353 20.759 1.00 54.71 426 HIS C N 1
ATOM 3454 C CA . HIS C 1 183 ? 18.743 5.499 21.699 1.00 55.46 426 HIS C CA 1
ATOM 3455 C C . HIS C 1 183 ? 20.153 5.280 21.196 1.00 56.12 426 HIS C C 1
ATOM 3456 O O . HIS C 1 183 ? 21.051 5.977 21.649 1.00 54.85 426 HIS C O 1
ATOM 3463 N N . GLN C 1 184 ? 20.372 4.330 20.282 1.00 52.56 427 GLN C N 1
ATOM 3464 C CA . GLN C 1 184 ? 21.709 4.105 19.730 1.00 53.05 427 GLN C CA 1
ATOM 3465 C C . GLN C 1 184 ? 21.708 4.192 18.194 1.00 59.31 427 GLN C C 1
ATOM 3466 O O . GLN C 1 184 ? 21.999 3.199 17.519 1.00 58.56 427 GLN C O 1
ATOM 3472 N N . PRO C 1 185 ? 21.370 5.376 17.614 1.00 58.33 428 PRO C N 1
ATOM 3473 C CA . PRO C 1 185 ? 21.314 5.485 16.142 1.00 59.58 428 PRO C CA 1
ATOM 3474 C C . PRO C 1 185 ? 22.670 5.369 15.443 1.00 66.43 428 PRO C C 1
ATOM 3475 O O . PRO C 1 185 ? 22.728 5.030 14.257 1.00 66.67 428 PRO C O 1
ATOM 3479 N N . GLU C 1 186 ? 23.754 5.604 16.193 1.00 64.66 429 GLU C N 1
ATOM 3480 C CA . GLU C 1 186 ? 25.129 5.504 15.707 1.00 65.43 429 GLU C CA 1
ATOM 3481 C C . GLU C 1 186 ? 25.625 4.058 15.796 1.00 69.88 429 GLU C C 1
ATOM 3482 O O . GLU C 1 186 ? 26.830 3.813 15.683 1.00 70.08 429 GLU C O 1
ATOM 3488 N N . ASN C 1 187 ? 24.697 3.106 16.025 1.00 65.82 430 ASN C N 1
ATOM 3489 C CA . ASN C 1 187 ? 24.979 1.677 16.147 1.00 65.09 430 ASN C CA 1
ATOM 3490 C C . ASN C 1 187 ? 23.794 0.823 15.658 1.00 66.37 430 ASN C C 1
ATOM 3491 O O . ASN C 1 187 ? 22.843 0.566 16.404 1.00 65.24 430 ASN C O 1
ATOM 3496 N N . PRO C 1 188 ? 23.849 0.407 14.373 1.00 61.96 431 PRO C N 1
ATOM 3497 C CA . PRO C 1 188 ? 22.718 -0.339 13.771 1.00 61.09 431 PRO C CA 1
ATOM 3498 C C . PRO C 1 188 ? 22.588 -1.784 14.233 1.00 61.87 431 PRO C C 1
ATOM 3499 O O . PRO C 1 188 ? 21.528 -2.399 14.103 1.00 61.31 431 PRO C O 1
ATOM 3503 N N . GLN C 1 189 ? 23.681 -2.315 14.762 1.00 56.57 432 GLN C N 1
ATOM 3504 C CA . GLN C 1 189 ? 23.790 -3.673 15.266 1.00 55.04 432 GLN C CA 1
ATOM 3505 C C . GLN C 1 189 ? 23.076 -3.847 16.614 1.00 52.08 432 GLN C C 1
ATOM 3506 O O . GLN C 1 189 ? 22.722 -4.973 16.960 1.00 52.34 432 GLN C O 1
ATOM 3512 N N . HIS C 1 190 ? 22.893 -2.742 17.379 1.00 41.24 433 HIS C N 1
ATOM 3513 C CA . HIS C 1 190 ? 22.325 -2.738 18.722 1.00 37.03 433 HIS C CA 1
ATOM 3514 C C . HIS C 1 190 ? 21.183 -3.705 18.999 1.00 35.19 433 HIS C C 1
ATOM 3515 O O . HIS C 1 190 ? 21.248 -4.450 19.984 1.00 34.33 433 HIS C O 1
ATOM 3522 N N . PHE C 1 191 ? 20.152 -3.711 18.153 1.00 28.09 434 PHE C N 1
ATOM 3523 C CA . PHE C 1 191 ? 18.995 -4.585 18.383 1.00 28.10 434 PHE C CA 1
ATOM 3524 C C . PHE C 1 191 ? 19.409 -6.069 18.373 1.00 38.21 434 PHE C C 1
ATOM 3525 O O . PHE C 1 191 ? 19.044 -6.810 19.298 1.00 37.72 434 PHE C O 1
ATOM 3533 N N . ALA C 1 192 ? 20.229 -6.469 17.371 1.00 38.94 435 ALA C N 1
ATOM 3534 C CA . ALA C 1 192 ? 20.778 -7.822 17.222 1.00 39.97 435 ALA C CA 1
ATOM 3535 C C . ALA C 1 192 ? 21.573 -8.227 18.452 1.00 44.10 435 ALA C C 1
ATOM 3536 O O . ALA C 1 192 ? 21.377 -9.333 18.945 1.00 44.80 435 ALA C O 1
ATOM 3538 N N . CYS C 1 193 ? 22.437 -7.328 18.981 1.00 40.51 436 CYS C N 1
ATOM 3539 C CA . CYS C 1 193 ? 23.206 -7.627 20.176 1.00 41.44 436 CYS C CA 1
ATOM 3540 C C . CYS C 1 193 ? 22.291 -7.915 21.359 1.00 37.75 436 CYS C C 1
ATOM 3541 O O . CYS C 1 193 ? 22.624 -8.788 22.146 1.00 34.64 436 CYS C O 1
ATOM 3544 N N . LEU C 1 194 ? 21.125 -7.199 21.496 1.00 31.78 437 LEU C N 1
ATOM 3545 C CA . LEU C 1 194 ? 20.210 -7.474 22.614 1.00 29.58 437 LEU C CA 1
ATOM 3546 C C . LEU C 1 194 ? 19.582 -8.830 22.462 1.00 31.99 437 LEU C C 1
ATOM 3547 O O . LEU C 1 194 ? 19.400 -9.522 23.448 1.00 32.73 437 LEU C O 1
ATOM 3552 N N . LEU C 1 195 ? 19.278 -9.234 21.228 1.00 27.62 438 LEU C N 1
ATOM 3553 C CA . LEU C 1 195 ? 18.635 -10.526 21.024 1.00 28.09 438 LEU C CA 1
ATOM 3554 C C . LEU C 1 195 ? 19.608 -11.676 21.265 1.00 32.25 438 LEU C C 1
ATOM 3555 O O . LEU C 1 195 ? 19.165 -12.751 21.637 1.00 33.16 438 LEU C O 1
ATOM 3560 N N . GLY C 1 196 ? 20.900 -11.455 21.008 1.00 30.04 439 GLY C N 1
ATOM 3561 C CA . GLY C 1 196 ? 21.939 -12.463 21.217 1.00 29.17 439 GLY C CA 1
ATOM 3562 C C . GLY C 1 196 ? 22.110 -12.735 22.699 1.00 34.13 439 GLY C C 1
ATOM 3563 O O . GLY C 1 196 ? 22.432 -13.855 23.088 1.00 34.74 439 GLY C O 1
ATOM 3564 N N . ARG C 1 197 ? 21.856 -11.700 23.528 1.00 31.89 440 ARG C N 1
ATOM 3565 C CA . ARG C 1 197 ? 21.847 -11.732 24.999 1.00 32.57 440 ARG C CA 1
ATOM 3566 C C . ARG C 1 197 ? 20.916 -12.784 25.540 1.00 35.07 440 ARG C C 1
ATOM 3567 O O . ARG C 1 197 ? 21.211 -13.360 26.568 1.00 36.32 440 ARG C O 1
ATOM 3575 N N . LEU C 1 198 ? 19.799 -13.042 24.853 1.00 32.04 441 LEU C N 1
ATOM 3576 C CA . LEU C 1 198 ? 18.800 -14.036 25.255 1.00 31.74 441 LEU C CA 1
ATOM 3577 C C . LEU C 1 198 ? 19.330 -15.464 25.217 1.00 31.86 441 LEU C C 1
ATOM 3578 O O . LEU C 1 198 ? 18.943 -16.302 26.045 1.00 29.85 441 LEU C O 1
ATOM 3583 N N . THR C 1 199 ? 20.249 -15.739 24.277 1.00 26.74 442 THR C N 1
ATOM 3584 C CA . THR C 1 199 ? 20.942 -17.029 24.184 1.00 28.42 442 THR C CA 1
ATOM 3585 C C . THR C 1 199 ? 21.922 -17.095 25.355 1.00 32.70 442 THR C C 1
ATOM 3586 O O . THR C 1 199 ? 22.039 -18.143 25.976 1.00 31.92 442 THR C O 1
ATOM 3590 N N . GLU C 1 200 ? 22.638 -15.986 25.654 1.00 31.05 443 GLU C N 1
ATOM 3591 C CA . GLU C 1 200 ? 23.557 -15.994 26.801 1.00 31.15 443 GLU C CA 1
ATOM 3592 C C . GLU C 1 200 ? 22.810 -16.258 28.120 1.00 34.95 443 GLU C C 1
ATOM 3593 O O . GLU C 1 200 ? 23.302 -17.044 28.943 1.00 36.19 443 GLU C O 1
ATOM 3599 N N . LEU C 1 201 ? 21.591 -15.670 28.290 1.00 29.75 444 LEU C N 1
ATOM 3600 C CA . LEU C 1 201 ? 20.747 -15.868 29.479 1.00 28.45 444 LEU C CA 1
ATOM 3601 C C . LEU C 1 201 ? 20.368 -17.321 29.632 1.00 29.46 444 LEU C C 1
ATOM 3602 O O . LEU C 1 201 ? 20.324 -17.822 30.743 1.00 29.08 444 LEU C O 1
ATOM 3607 N N . ARG C 1 202 ? 20.038 -17.985 28.525 1.00 26.08 445 ARG C N 1
ATOM 3608 C CA . ARG C 1 202 ? 19.662 -19.404 28.499 1.00 27.70 445 ARG C CA 1
ATOM 3609 C C . ARG C 1 202 ? 20.778 -20.297 29.067 1.00 32.18 445 ARG C C 1
ATOM 3610 O O . ARG C 1 202 ? 20.475 -21.275 29.744 1.00 31.71 445 ARG C O 1
ATOM 3618 N N . THR C 1 203 ? 22.051 -19.991 28.785 1.00 30.83 446 THR C N 1
ATOM 3619 C CA . THR C 1 203 ? 23.140 -20.823 29.351 1.00 30.13 446 THR C CA 1
ATOM 3620 C C . THR C 1 203 ? 23.186 -20.719 30.899 1.00 36.78 446 THR C C 1
ATOM 3621 O O . THR C 1 203 ? 23.363 -21.732 31.568 1.00 37.21 446 THR C O 1
ATOM 3625 N N . PHE C 1 204 ? 22.948 -19.519 31.468 1.00 34.83 447 PHE C N 1
ATOM 3626 C CA . PHE C 1 204 ? 22.898 -19.368 32.929 1.00 36.62 447 PHE C CA 1
ATOM 3627 C C . PHE C 1 204 ? 21.799 -20.193 33.541 1.00 40.18 447 PHE C C 1
ATOM 3628 O O . PHE C 1 204 ? 22.004 -20.802 34.587 1.00 41.58 447 PHE C O 1
ATOM 3636 N N . ASN C 1 205 ? 20.639 -20.232 32.883 1.00 35.84 448 ASN C N 1
ATOM 3637 C CA . ASN C 1 205 ? 19.507 -21.034 33.299 1.00 36.86 448 ASN C CA 1
ATOM 3638 C C . ASN C 1 205 ? 19.886 -22.538 33.294 1.00 43.78 448 ASN C C 1
ATOM 3639 O O . ASN C 1 205 ? 19.457 -23.285 34.159 1.00 43.78 448 ASN C O 1
ATOM 3644 N N . HIS C 1 206 ? 20.693 -22.969 32.330 1.00 43.23 449 HIS C N 1
ATOM 3645 C CA . HIS C 1 206 ? 21.092 -24.365 32.229 1.00 44.29 449 HIS C CA 1
ATOM 3646 C C . HIS C 1 206 ? 21.919 -24.862 33.422 1.00 47.13 449 HIS C C 1
ATOM 3647 O O . HIS C 1 206 ? 21.741 -25.991 33.860 1.00 46.57 449 HIS C O 1
ATOM 3654 N N . HIS C 1 207 ? 22.795 -24.013 33.948 1.00 45.16 450 HIS C N 1
ATOM 3655 C CA . HIS C 1 207 ? 23.664 -24.364 35.061 1.00 46.91 450 HIS C CA 1
ATOM 3656 C C . HIS C 1 207 ? 23.178 -23.888 36.435 1.00 48.16 450 HIS C C 1
ATOM 3657 O O . HIS C 1 207 ? 23.923 -24.063 37.398 1.00 47.96 450 HIS C O 1
ATOM 3664 N N . HIS C 1 208 ? 21.995 -23.251 36.528 1.00 40.54 451 HIS C N 1
ATOM 3665 C CA . HIS C 1 208 ? 21.490 -22.679 37.787 1.00 38.95 451 HIS C CA 1
ATOM 3666 C C . HIS C 1 208 ? 21.439 -23.612 38.994 1.00 39.00 451 HIS C C 1
ATOM 3667 O O . HIS C 1 208 ? 21.817 -23.190 40.074 1.00 38.18 451 HIS C O 1
ATOM 3674 N N . ALA C 1 209 ? 20.949 -24.838 38.834 1.00 36.64 452 ALA C N 1
ATOM 3675 C CA . ALA C 1 209 ? 20.839 -25.776 39.959 1.00 38.15 452 ALA C CA 1
ATOM 3676 C C . ALA C 1 209 ? 22.214 -26.179 40.542 1.00 45.17 452 ALA C C 1
ATOM 3677 O O . ALA C 1 209 ? 22.338 -26.322 41.750 1.00 45.69 452 ALA C O 1
ATOM 3679 N N . GLU C 1 210 ? 23.233 -26.329 39.694 1.00 41.89 453 GLU C N 1
ATOM 3680 C CA . GLU C 1 210 ? 24.593 -26.669 40.103 1.00 42.29 453 GLU C CA 1
ATOM 3681 C C . GLU C 1 210 ? 25.219 -25.432 40.749 1.00 45.96 453 GLU C C 1
ATOM 3682 O O . GLU C 1 210 ? 25.929 -25.546 41.747 1.00 46.01 453 GLU C O 1
ATOM 3688 N N . MET C 1 211 ? 24.898 -24.248 40.203 1.00 42.18 454 MET C N 1
ATOM 3689 C CA . MET C 1 211 ? 25.347 -22.931 40.655 1.00 42.59 454 MET C CA 1
ATOM 3690 C C . MET C 1 211 ? 24.925 -22.740 42.108 1.00 45.25 454 MET C C 1
ATOM 3691 O O . MET C 1 211 ? 25.741 -22.328 42.942 1.00 44.90 454 MET C O 1
ATOM 3696 N N . LEU C 1 212 ? 23.670 -23.118 42.417 1.00 39.56 455 LEU C N 1
ATOM 3697 C CA . LEU C 1 212 ? 23.077 -23.042 43.753 1.00 37.89 455 LEU C CA 1
ATOM 3698 C C . LEU C 1 212 ? 23.552 -24.139 44.700 1.00 40.20 455 LEU C C 1
ATOM 3699 O O . LEU C 1 212 ? 23.859 -23.846 45.853 1.00 35.97 455 LEU C O 1
ATOM 3704 N N . MET C 1 213 ? 23.600 -25.403 44.224 1.00 38.75 456 MET C N 1
ATOM 3705 C CA . MET C 1 213 ? 23.996 -26.573 45.014 1.00 39.62 456 MET C CA 1
ATOM 3706 C C . MET C 1 213 ? 25.481 -26.644 45.354 1.00 46.94 456 MET C C 1
ATOM 3707 O O . MET C 1 213 ? 25.891 -27.521 46.119 1.00 47.39 456 MET C O 1
ATOM 3712 N N . SER C 1 214 ? 26.284 -25.713 44.809 1.00 45.38 457 SER C N 1
ATOM 3713 C CA . SER C 1 214 ? 27.736 -25.647 45.032 1.00 45.18 457 SER C CA 1
ATOM 3714 C C . SER C 1 214 ? 28.166 -24.399 45.812 1.00 48.20 457 SER C C 1
ATOM 3715 O O . SER C 1 214 ? 29.367 -24.126 45.937 1.00 49.44 457 SER C O 1
ATOM 3718 N N . TRP C 1 215 ? 27.185 -23.655 46.353 1.00 41.52 458 TRP C N 1
ATOM 3719 C CA . TRP C 1 215 ? 27.432 -22.485 47.177 1.00 40.03 458 TRP C CA 1
ATOM 3720 C C . TRP C 1 215 ? 28.089 -23.040 48.439 1.00 45.28 458 TRP C C 1
ATOM 3721 O O . TRP C 1 215 ? 27.713 -24.132 48.881 1.00 42.82 458 TRP C O 1
ATOM 3732 N N . ARG C 1 216 ? 29.109 -22.341 48.983 1.00 44.93 459 ARG C N 1
ATOM 3733 C CA . ARG C 1 216 ? 29.817 -22.814 50.176 1.00 45.60 459 ARG C CA 1
ATOM 3734 C C . ARG C 1 216 ? 28.910 -22.724 51.386 1.00 51.92 459 ARG C C 1
ATOM 3735 O O . ARG C 1 216 ? 28.990 -21.744 52.119 1.00 53.74 459 ARG C O 1
ATOM 3743 N N . VAL C 1 217 ? 27.983 -23.699 51.545 1.00 48.38 460 VAL C N 1
ATOM 3744 C CA . VAL C 1 217 ? 27.033 -23.802 52.664 1.00 48.78 460 VAL C CA 1
ATOM 3745 C C . VAL C 1 217 ? 26.686 -25.264 52.916 1.00 55.47 460 VAL C C 1
ATOM 3746 O O . VAL C 1 217 ? 26.839 -26.115 52.027 1.00 55.94 460 VAL C O 1
ATOM 3750 N N . ASN C 1 218 ? 26.190 -25.541 54.119 1.00 53.26 461 ASN C N 1
ATOM 3751 C CA . ASN C 1 218 ? 25.796 -26.878 54.518 1.00 53.95 461 ASN C CA 1
ATOM 3752 C C . ASN C 1 218 ? 24.327 -27.187 54.226 1.00 58.91 461 ASN C C 1
ATOM 3753 O O . ASN C 1 218 ? 24.008 -28.282 53.736 1.00 58.25 461 ASN C O 1
ATOM 3758 N N . ASP C 1 219 ? 23.437 -26.230 54.523 1.00 56.49 462 ASP C N 1
ATOM 3759 C CA . ASP C 1 219 ? 22.007 -26.425 54.313 1.00 56.65 462 ASP C CA 1
ATOM 3760 C C . ASP C 1 219 ? 21.427 -25.514 53.236 1.00 57.95 462 ASP C C 1
ATOM 3761 O O . ASP C 1 219 ? 21.195 -24.328 53.468 1.00 58.47 462 ASP C O 1
ATOM 3766 N N . HIS C 1 220 ? 21.234 -26.080 52.043 1.00 51.56 463 HIS C N 1
ATOM 3767 C CA . HIS C 1 220 ? 20.665 -25.378 50.893 1.00 50.38 463 HIS C CA 1
ATOM 3768 C C . HIS C 1 220 ? 19.142 -25.457 51.004 1.00 51.13 463 HIS C C 1
ATOM 3769 O O . HIS C 1 220 ? 18.500 -26.305 50.372 1.00 49.73 463 HIS C O 1
ATOM 3776 N N . LYS C 1 221 ? 18.586 -24.601 51.874 1.00 46.85 464 LYS C N 1
ATOM 3777 C CA . LYS C 1 221 ? 17.158 -24.502 52.137 1.00 46.46 464 LYS C CA 1
ATOM 3778 C C . LYS C 1 221 ? 16.604 -23.407 51.268 1.00 47.52 464 LYS C C 1
ATOM 3779 O O . LYS C 1 221 ? 17.147 -22.295 51.244 1.00 48.73 464 LYS C O 1
ATOM 3785 N N . PHE C 1 222 ? 15.542 -23.725 50.546 1.00 41.22 465 PHE C N 1
ATOM 3786 C CA . PHE C 1 222 ? 14.843 -22.782 49.678 1.00 40.10 465 PHE C CA 1
ATOM 3787 C C . PHE C 1 222 ? 13.407 -22.767 50.110 1.00 46.88 465 PHE C C 1
ATOM 3788 O O . PHE C 1 222 ? 12.903 -23.790 50.583 1.00 48.20 465 PHE C O 1
ATOM 3796 N N . THR C 1 223 ? 12.734 -21.639 49.877 1.00 43.01 466 THR C N 1
ATOM 3797 C CA . THR C 1 223 ? 11.320 -21.455 50.173 1.00 42.61 466 THR C CA 1
ATOM 3798 C C . THR C 1 223 ? 10.505 -22.313 49.186 1.00 47.42 466 THR C C 1
ATOM 3799 O O . THR C 1 223 ? 10.958 -22.505 48.053 1.00 46.27 466 THR C O 1
ATOM 3803 N N . PRO C 1 224 ? 9.267 -22.734 49.544 1.00 44.36 467 PRO C N 1
ATOM 3804 C CA . PRO C 1 224 ? 8.425 -23.480 48.583 1.00 42.72 467 PRO C CA 1
ATOM 3805 C C . PRO C 1 224 ? 8.093 -22.736 47.280 1.00 41.05 467 PRO C C 1
ATOM 3806 O O . PRO C 1 224 ? 7.909 -23.395 46.261 1.00 41.43 467 PRO C O 1
ATOM 3810 N N . LEU C 1 225 ? 8.029 -21.392 47.278 1.00 35.25 468 LEU C N 1
ATOM 3811 C CA . LEU C 1 225 ? 7.799 -20.669 46.016 1.00 34.93 468 LEU C CA 1
ATOM 3812 C C . LEU C 1 225 ? 9.028 -20.876 45.086 1.00 40.98 468 LEU C C 1
ATOM 3813 O O . LEU C 1 225 ? 8.867 -21.034 43.875 1.00 41.22 468 LEU C O 1
ATOM 3818 N N . LEU C 1 226 ? 10.242 -20.930 45.669 1.00 38.11 469 LEU C N 1
ATOM 3819 C CA . LEU C 1 226 ? 11.456 -21.186 44.890 1.00 37.29 469 LEU C CA 1
ATOM 3820 C C . LEU C 1 226 ? 11.532 -22.612 44.389 1.00 42.40 469 LEU C C 1
ATOM 3821 O O . LEU C 1 226 ? 11.994 -22.830 43.271 1.00 40.88 469 LEU C O 1
ATOM 3826 N N . CYS C 1 227 ? 11.040 -23.578 45.189 1.00 40.75 470 CYS C N 1
ATOM 3827 C CA . CYS C 1 227 ? 11.025 -24.993 44.835 1.00 43.15 470 CYS C CA 1
ATOM 3828 C C . CYS C 1 227 ? 10.194 -25.286 43.610 1.00 47.55 470 CYS C C 1
ATOM 3829 O O . CYS C 1 227 ? 10.515 -26.205 42.861 1.00 47.52 470 CYS C O 1
ATOM 3832 N N . GLU C 1 228 ? 9.125 -24.504 43.401 1.00 43.85 471 GLU C N 1
ATOM 3833 C CA . GLU C 1 228 ? 8.229 -24.657 42.249 1.00 43.14 47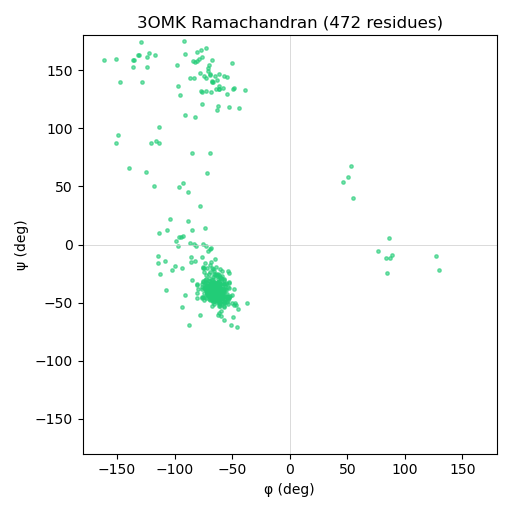1 GLU C CA 1
ATOM 3834 C C . GLU C 1 228 ? 8.831 -24.111 40.980 1.00 47.60 471 GLU C C 1
ATOM 3835 O O . GLU C 1 228 ? 8.526 -24.612 39.895 1.00 47.20 471 GLU C O 1
ATOM 3841 N N . ILE C 1 229 ? 9.614 -23.029 41.102 1.00 44.52 472 ILE C N 1
ATOM 3842 C CA . ILE C 1 229 ? 10.164 -22.322 39.961 1.00 44.46 472 ILE C CA 1
ATOM 3843 C C . ILE C 1 229 ? 11.623 -22.647 39.625 1.00 48.65 472 ILE C C 1
ATOM 3844 O O . ILE C 1 229 ? 12.073 -22.348 38.522 1.00 49.87 472 ILE C O 1
ATOM 3849 N N . TRP C 1 230 ? 12.361 -23.216 40.576 1.00 43.70 473 TRP C N 1
ATOM 3850 C CA . TRP C 1 230 ? 13.757 -23.577 40.378 1.00 42.91 473 TRP C CA 1
ATOM 3851 C C . TRP C 1 230 ? 13.919 -25.071 40.385 1.00 49.51 473 TRP C C 1
ATOM 3852 O O . TRP C 1 230 ? 14.861 -25.586 39.783 1.00 51.68 473 TRP C O 1
ATOM 3863 N N . ASP C 1 231 ? 12.977 -25.770 41.062 1.00 50.49 474 ASP C N 1
ATOM 3864 C CA . ASP C 1 231 ? 12.965 -27.232 41.211 1.00 55.15 474 ASP C CA 1
ATOM 3865 C C . ASP C 1 231 ? 14.293 -27.723 41.812 1.00 67.34 474 ASP C C 1
ATOM 3866 O O . ASP C 1 231 ? 14.859 -28.743 41.402 1.00 59.25 474 ASP C O 1
ATOM 3871 N N . VAL C 1 232 ? 14.780 -26.950 42.774 1.00 55.78 475 VAL C N 1
ATOM 3872 C CA . VAL C 1 232 ? 16.014 -27.182 43.495 1.00 52.92 475 VAL C CA 1
ATOM 3873 C C . VAL C 1 232 ? 15.877 -28.401 44.374 1.00 59.68 475 VAL C C 1
ATOM 3874 O O . VAL C 1 232 ? 16.824 -29.175 44.489 1.00 63.53 475 VAL C O 1
ATOM 3878 N N . GLN C 1 233 ? 14.695 -28.568 45.004 1.00 56.46 476 GLN C N 1
ATOM 3879 C CA . GLN C 1 233 ? 14.473 -29.700 45.886 1.00 52.02 476 GLN C CA 1
ATOM 3880 C C . GLN C 1 233 ? 12.981 -30.018 46.002 1.00 73.31 476 GLN C C 1
ATOM 3881 O O . GLN C 1 233 ? 12.618 -31.161 46.172 1.00 66.57 476 GLN C O 1
ATOM 3887 N N . HIS D 2 3 ? 2.546 -27.139 41.148 1.00 55.89 746 HIS D N 1
ATOM 3888 C CA . HIS D 2 3 ? 2.788 -25.697 41.062 1.00 55.62 746 HIS D CA 1
ATOM 3889 C C . HIS D 2 3 ? 1.600 -24.887 41.551 1.00 54.83 746 HIS D C 1
ATOM 3890 O O . HIS D 2 3 ? 1.081 -24.022 40.842 1.00 53.48 746 HIS D O 1
ATOM 3897 N N . GLN D 2 4 ? 1.182 -25.165 42.795 1.00 49.46 747 GLN D N 1
ATOM 3898 C CA . GLN D 2 4 ? 0.022 -24.533 43.417 1.00 47.91 747 GLN D CA 1
ATOM 3899 C C . GLN D 2 4 ? 0.242 -23.070 43.765 1.00 46.91 747 GLN D C 1
ATOM 3900 O O . GLN D 2 4 ? -0.680 -22.274 43.627 1.00 47.75 747 GLN D O 1
ATOM 3906 N N . LEU D 2 5 ? 1.456 -22.699 44.178 1.00 40.12 748 LEU D N 1
ATOM 3907 C CA . LEU D 2 5 ? 1.767 -21.312 44.533 1.00 38.27 748 LEU D CA 1
ATOM 3908 C C . LEU D 2 5 ? 1.813 -20.442 43.294 1.00 41.93 748 LEU D C 1
ATOM 3909 O O . LEU D 2 5 ? 1.350 -19.292 43.312 1.00 41.94 748 LEU D O 1
ATOM 3914 N N . LEU D 2 6 ? 2.301 -21.028 42.190 1.00 37.28 749 LEU D N 1
ATOM 3915 C CA . LEU D 2 6 ? 2.317 -20.359 40.907 1.00 37.05 749 LEU D CA 1
ATOM 3916 C C . LEU D 2 6 ? 0.899 -20.142 40.383 1.00 38.37 749 LEU D C 1
ATOM 3917 O O . LEU D 2 6 ? 0.588 -19.041 39.949 1.00 38.56 749 LEU D O 1
ATOM 3922 N N . ARG D 2 7 ? 0.032 -21.150 40.495 1.00 35.84 750 ARG D N 1
ATOM 3923 C CA . ARG D 2 7 ? -1.371 -21.030 40.075 1.00 36.58 750 ARG D CA 1
ATOM 3924 C C . ARG D 2 7 ? -2.111 -19.997 40.907 1.00 41.38 750 ARG D C 1
ATOM 3925 O O . ARG D 2 7 ? -2.849 -19.192 40.337 1.00 43.05 750 ARG D O 1
ATOM 3933 N N . TYR D 2 8 ? -1.866 -19.965 42.245 1.00 36.30 751 TYR D N 1
ATOM 3934 C CA . TYR D 2 8 ? -2.496 -18.971 43.124 1.00 35.22 751 TYR D CA 1
ATOM 3935 C C . TYR D 2 8 ? -2.048 -17.558 42.740 1.00 38.84 751 TYR D C 1
ATOM 3936 O O . TYR D 2 8 ? -2.885 -16.653 42.630 1.00 39.82 751 TYR D O 1
ATOM 3945 N N . LEU D 2 9 ? -0.723 -17.347 42.563 1.00 32.81 752 LEU D N 1
ATOM 3946 C CA . LEU D 2 9 ? -0.231 -16.009 42.190 1.00 32.79 752 LEU D CA 1
ATOM 3947 C C . LEU D 2 9 ? -0.798 -15.519 40.871 1.00 36.42 752 LEU D C 1
ATOM 3948 O O . LEU D 2 9 ? -0.995 -14.322 40.707 1.00 36.38 752 LEU D O 1
ATOM 3953 N N . LEU D 2 10 ? -1.022 -16.434 39.927 1.00 35.03 753 LEU D N 1
ATOM 3954 C CA . LEU D 2 10 ? -1.571 -16.123 38.621 1.00 37.37 753 LEU D CA 1
ATOM 3955 C C . LEU D 2 10 ? -3.039 -15.773 38.670 1.00 46.25 753 LEU D C 1
ATOM 3956 O O . LEU D 2 10 ? -3.441 -14.822 37.999 1.00 47.57 753 LEU D O 1
ATOM 3961 N N . ASP D 2 11 ? -3.834 -16.534 39.453 1.00 44.15 754 ASP D N 1
ATOM 3962 C CA . ASP D 2 11 ? -5.295 -16.385 39.554 1.00 44.34 754 ASP D CA 1
ATOM 3963 C C . ASP D 2 11 ? -5.743 -15.543 40.722 1.00 51.78 754 ASP D C 1
ATOM 3964 O O . ASP D 2 11 ? -6.617 -15.951 41.499 1.00 54.20 754 ASP D O 1
ATOM 3969 N N . LYS D 2 12 ? -5.151 -14.375 40.880 1.00 49.07 755 LYS D N 1
ATOM 3970 C CA . LYS D 2 12 ? -5.588 -13.537 41.983 1.00 49.16 755 LYS D CA 1
ATOM 3971 C C . LYS D 2 12 ? -5.757 -12.089 41.537 1.00 55.47 755 LYS D C 1
ATOM 3972 O O . LYS D 2 12 ? -5.237 -11.699 40.475 1.00 5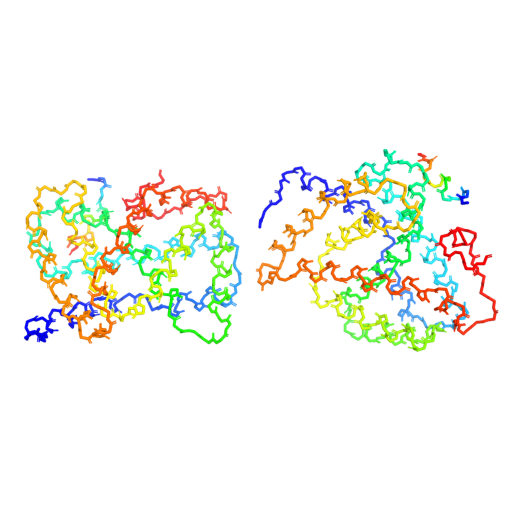6.23 755 LYS D O 1
ATOM 3978 N N . ASP D 2 13 ? -6.553 -11.329 42.294 1.00 50.55 756 ASP D N 1
ATOM 3979 C CA . ASP D 2 13 ? -6.853 -9.936 42.028 1.00 50.87 756 ASP D CA 1
ATOM 3980 C C . ASP D 2 13 ? -6.998 -9.192 43.367 1.00 88.63 756 ASP D C 1
ATOM 3981 O O . ASP D 2 13 ? -6.726 -9.752 44.443 1.00 69.70 756 ASP D O 1
#

Foldseek 3Di:
DAQDPVLVVLLVQLLVLLVVADDLCVVLVVLQVDADALVVLLVVVQVNLVSQLVSLLVSQVSQPCLVVADPQLNLQLSLQQSQLLVLLVVLVSLLDDDPPPSSVSSLVRVCNNQWDPVPNVLSVVLSVLSNVLVDDSSLSSLLSNLSSLQLPTPPRPDSVSSVVSNVSSLVSNLSVQCPVCVVPNCSSVSSVVSSVSSSVCLVCVQVRQVNRRDDDRDHDVVCCSRNVHD/DVCVVVVVVVVD/DDDDPVLVVLLVLLLVLVVVQDDLCVVLVVLLVDADALVVLLVVVLVSLLSQLVSLLSSQVSQPCLVVDDPQLSLLLSLLQSQLLVLLVVLVSLLDDDPPPSNVSSLVRVCRNQFDVVLSVLSVVLSVVVSVLVDDSSLSSLLSNLSSLQLPRPPRPDSVSSVVSNVSSLVSSQVVCCVVCVVDNCSSVVSVVSSVSSVVCLVCVLVRQVRGRDDDSDHDVVCCSNNVND/DVVVVDVVPDD

CATH classification: 1.10.565.10

Secondary structure (DSSP, 8-state):
----HHHHHHHHHHHHHHTTSPPHHHHHHHHHH----HHHHHHHHHHHHHHHHHHHHHHHHHSTTGGGS-HHHHHHHHHHHHHHHHHHHHHHHHTS--STTHHHHHHHHHHTSS--HHHHHHHHHHHHHHHTTT--HHHHHHHHHHHHT-TT-TT-S-HHHHHHHHHHHHHHHHHHHHHH-TT-TTHHHHHHHHHHHHHHHHHHHHHHHHTSSSS-----HHHHHHH---/-TTHHHHHHHH-/----HHHHHHHHHHHHHHTTSPPHHHHHHHHHHS---HHHHHHHHHHHHHHHHHHHHHHHHTSTTGGGS-HHHHHHHHHHHHHHHHHHHHHHHHTS--STTHHHHHHHHHHTSSS-HHHHHHHHHHHHHHTTT---HHHHHHHHHHHHT-TT-TT-S-HHHHHHHHHHHHHHHHHHHHHH-TT-TTHHHHHHHHHHHHHHHHHHHHHHHHTSS-S-----HHHHHHH---/-HHHHHHHS--